Protein AF-V4BY53-F1 (afdb_monomer_lite)

Sequence (397 aa):
MAGVSKRLWLSVVILCVLQNQHQVRGSCPDQDKSLKRWSSDASWPDGKKPGLNDEVNIDSAILLDESPPELHHITIQPNGRLVWSQEGDFNLTLKHILVFGSMEIGSEDCTFKRKTHILLRGMRGQYSISIGEHLFGEKFIGIAPGGTLEIHGEKKLSWTKLTKTVPKLIPSNGLVFNHQDSSSAKMNSRKAGIVVYAFDHINARVMSSRFYDIGSIPRLSRTDSSDLTRFINDVPHDEIIALALNQNVEHPAVDLKPVFRALRGLGFNLEYEITHGHSNDAVVFIAQKGHPHNTKQALSPYVKTDFQHATATLTVGNHRYSIESFIDNANSDNSRVDFRVTSVAASHPILNLLDDVSTWNPGKKLKAQMYWLLLKPSKFIIFEKTSLLVILNIRKR

pLDDT: mean 80.42, std 20.98, range [22.86, 98.69]

Organism: Lottia gigantea (NCBI:txid225164)

Foldseek 3Di:
DDDDDDDDDDDDDPDDDPDDPPPPLDDKPLPPPQADELPFLVLDPVSGHDAAQAEAEFQAHYEDPAAHHAYAEYEDAQHGEYEYDLPAAYEYHYKEYEFNHEYYQIAPSGARAHHYYYHHDDDAPPDWDDDVPRTPGTRYHHYDVNGYYYHGHPDADPDFDFPDDFDDDDVVLWWQDKPCVDPQQVVCQLAWFKKKFKADLPRRDTPDIDTQRQADDLVSQAVSLVVLLVVLVPRDAQIKMKMWTAAFNADPNHDNVSVVVSVVLQQDDDPPPCRGRPHQKTKIWMGRHPDNVQIWIWIFDDDPDQKGKTKTWGDGDQKIWIKIWIAGPVDSSPTDIMITITGPVSVATDTHTDDDPVVPDFPDFDWDQDWDFDDDPPDTDIDRDDRDRPGHGDDDD

InterPro domains:
  IPR019316 G8 domain [PF10162] (43-163)
  IPR019316 G8 domain [PS51484] (42-164)
  IPR019316 G8 domain [SM01225] (42-164)
  IPR039477 ILEI/PANDER domain [PF15711] (193-290)
  IPR052252 Cell surface hyaluronidase CEMIP/CEMIP2 [PTHR15535] (11-365)

Radius of gyration: 32.39 Å; chains: 1; bounding box: 75×73×116 Å

Secondary structure (DSSP, 8-state):
-----------S------------PPPPGGG-TTPEETT-GGGSTTSS---TT-EEEE-SEEEE-S-----SEEEE-TT-EEEE-TTS---EEESEEEESSEEEE--SSS-B-S---EEE---TTS--EEETTEEEESS-EEE-TT-EEEE-B--------BSSPPPPP-GGGTEEEEGGGSSHHHHSTT--EEEEEEE-TTT--EEEEEEE-TTT-HHHHHHHHHHHHHHHHHSPTT-EEEEEEES----TT---HHHHHHHHTTT---SS-TTS--TT-EEEEEEETT-GGGEEEEEE---SSSEEEEEEEEEETTEEEEEEEEEESS-GGG-EEEEEEEETTTTS----BSS--TTPPTTPBP-----EEEEETTEEEEE---------B----

Structure (mmCIF, N/CA/C/O backbone):
data_AF-V4BY53-F1
#
_entry.id   AF-V4BY53-F1
#
loop_
_atom_site.group_PDB
_atom_site.id
_atom_site.type_symbol
_atom_site.label_atom_id
_atom_site.label_alt_id
_atom_site.label_comp_id
_atom_site.label_asym_id
_atom_site.label_entity_id
_atom_site.label_seq_id
_atom_site.pdbx_PDB_ins_code
_atom_site.Cartn_x
_atom_site.Cartn_y
_atom_site.Cartn_z
_atom_site.occupancy
_atom_site.B_iso_or_equiv
_atom_site.auth_seq_id
_atom_site.auth_comp_id
_atom_site.auth_asym_id
_atom_site.auth_atom_id
_atom_site.pdbx_PDB_model_num
ATOM 1 N N . MET A 1 1 ? 12.882 -46.054 82.397 1.00 34.34 1 MET A N 1
ATOM 2 C CA . MET A 1 1 ? 11.445 -46.382 82.223 1.00 34.34 1 MET A CA 1
ATOM 3 C C . MET A 1 1 ? 10.628 -45.105 82.417 1.00 34.34 1 MET A C 1
ATOM 5 O O . MET A 1 1 ? 11.134 -44.219 83.084 1.00 34.34 1 MET A O 1
ATOM 9 N N . ALA A 1 2 ? 9.450 -45.028 81.781 1.00 33.75 2 ALA A N 1
ATOM 10 C CA . ALA A 1 2 ? 8.352 -44.036 81.850 1.00 33.75 2 ALA A CA 1
ATOM 11 C C . ALA A 1 2 ? 8.403 -42.838 82.840 1.00 33.75 2 ALA A C 1
ATOM 13 O O . ALA A 1 2 ? 8.758 -43.014 84.000 1.00 33.75 2 ALA A O 1
ATOM 14 N N . GLY A 1 3 ? 7.877 -41.659 82.437 1.00 30.84 3 GLY A N 1
ATOM 15 C CA . GLY A 1 3 ? 7.631 -40.572 83.413 1.00 30.84 3 GLY A CA 1
ATOM 16 C C . GLY A 1 3 ? 7.162 -39.164 82.975 1.00 30.84 3 GLY A C 1
ATOM 17 O O . GLY A 1 3 ? 7.649 -38.205 83.547 1.00 30.84 3 GLY A O 1
ATOM 18 N N . VAL A 1 4 ? 6.230 -39.023 82.019 1.00 37.88 4 VAL A N 1
ATOM 19 C CA . VAL A 1 4 ? 5.167 -37.968 81.941 1.00 37.88 4 VAL A CA 1
ATOM 20 C C . VAL A 1 4 ? 5.466 -36.488 82.311 1.00 37.88 4 VAL A C 1
ATOM 22 O O . VAL A 1 4 ? 5.615 -36.160 83.485 1.00 37.88 4 VAL A O 1
ATOM 25 N N . SER A 1 5 ? 5.283 -35.568 81.337 1.00 36.47 5 SER A N 1
ATOM 26 C CA . SER A 1 5 ? 4.622 -34.222 81.418 1.00 36.47 5 SER A CA 1
ATOM 27 C C . SER A 1 5 ? 5.070 -33.307 80.257 1.00 36.47 5 SER A C 1
ATOM 29 O O . SER A 1 5 ? 6.192 -33.461 79.797 1.00 36.47 5 SER A O 1
ATOM 31 N N . LYS A 1 6 ? 4.337 -32.294 79.751 1.00 38.28 6 LYS A N 1
ATOM 32 C CA . LYS A 1 6 ? 2.891 -31.930 79.676 1.00 38.28 6 LYS A CA 1
ATOM 33 C C . LYS A 1 6 ? 2.750 -30.833 78.574 1.00 38.28 6 LYS A C 1
ATOM 35 O O . LYS A 1 6 ? 3.774 -30.282 78.185 1.00 38.28 6 LYS A O 1
ATOM 40 N N . ARG A 1 7 ? 1.514 -30.443 78.183 1.00 39.16 7 ARG A N 1
ATOM 41 C CA . ARG A 1 7 ? 1.096 -29.480 77.101 1.00 39.16 7 ARG A CA 1
ATOM 42 C C . ARG A 1 7 ? 0.844 -30.205 75.761 1.00 39.16 7 ARG A C 1
ATOM 44 O O . ARG A 1 7 ? 1.798 -30.566 75.095 1.00 39.16 7 ARG A O 1
ATOM 51 N N . LEU A 1 8 ? -0.370 -30.636 75.391 1.00 37.06 8 LEU A N 1
ATOM 52 C CA . LEU A 1 8 ? -1.716 -30.018 75.389 1.00 37.06 8 LEU A CA 1
ATOM 53 C C . LEU A 1 8 ? -1.883 -28.931 74.300 1.00 37.06 8 LEU A C 1
ATOM 55 O O . LEU A 1 8 ? -1.073 -28.012 74.255 1.00 37.06 8 LEU A O 1
ATOM 59 N N . TRP A 1 9 ? -2.994 -29.028 73.547 1.00 36.72 9 TRP A N 1
ATOM 60 C CA . TRP A 1 9 ? -3.503 -28.173 72.445 1.00 36.72 9 TRP A CA 1
ATOM 61 C C . TRP A 1 9 ? -2.984 -28.427 71.014 1.00 36.72 9 TRP A C 1
ATOM 63 O O . TRP A 1 9 ? -1.826 -28.159 70.729 1.00 36.72 9 TRP A O 1
ATOM 73 N N . LEU A 1 10 ? -3.920 -28.857 70.140 1.00 32.84 10 LEU A N 1
ATOM 74 C CA . LEU A 1 10 ? -4.114 -28.582 68.689 1.00 32.84 10 LEU A CA 1
ATOM 75 C C . LEU A 1 10 ? -4.649 -29.823 67.940 1.00 32.84 10 LEU A C 1
ATOM 77 O O . LEU A 1 10 ? -3.912 -30.522 67.250 1.00 32.84 10 LEU A O 1
ATOM 81 N N . SER A 1 11 ? -5.948 -30.125 68.084 1.00 42.25 11 SER A N 1
ATOM 82 C CA . SER A 1 11 ? -6.620 -31.212 67.335 1.00 42.25 11 SER A CA 1
ATOM 83 C C . SER A 1 11 ? -8.133 -30.993 67.148 1.00 42.25 11 SER A C 1
ATOM 85 O O . SER A 1 11 ? -8.920 -31.920 67.308 1.00 42.25 11 SER A O 1
ATOM 87 N N . VAL A 1 12 ? -8.558 -29.769 66.817 1.00 44.16 12 VAL A N 1
ATOM 88 C CA . VAL A 1 12 ? -9.905 -29.468 66.285 1.00 44.16 12 VAL A CA 1
ATOM 89 C C . VAL A 1 12 ? -9.753 -28.365 65.228 1.00 44.16 12 VAL A C 1
ATOM 91 O O . VAL A 1 12 ? -8.875 -27.519 65.367 1.00 44.16 12 VAL A O 1
ATOM 94 N N . VAL A 1 13 ? -10.616 -28.364 64.204 1.00 42.12 13 VAL A N 1
ATOM 95 C CA . VAL A 1 13 ? -10.648 -27.414 63.066 1.00 42.12 13 VAL A CA 1
ATOM 96 C C . VAL A 1 13 ? -9.553 -27.623 62.000 1.00 42.12 13 VAL A C 1
ATOM 98 O O . VAL A 1 13 ? -8.775 -26.731 61.683 1.00 42.12 13 VAL A O 1
ATOM 101 N N . ILE A 1 14 ? -9.577 -28.794 61.351 1.00 42.91 14 ILE A N 1
ATOM 102 C CA . ILE A 1 14 ? -9.288 -28.900 59.906 1.00 42.91 14 ILE A CA 1
ATOM 103 C C . ILE A 1 14 ? -10.490 -29.593 59.249 1.00 42.91 14 ILE A C 1
ATOM 105 O O . ILE A 1 14 ? -10.448 -30.756 58.858 1.00 42.91 14 ILE A O 1
ATOM 109 N N . LEU A 1 15 ? -11.606 -28.867 59.194 1.00 41.41 15 LEU A N 1
ATOM 110 C CA . LEU A 1 15 ? -12.778 -29.190 58.384 1.00 41.41 15 LEU A CA 1
ATOM 111 C C . LEU A 1 15 ? -13.280 -27.873 57.774 1.00 41.41 15 LEU A C 1
ATOM 113 O O . LEU A 1 15 ? -13.215 -26.843 58.440 1.00 41.41 15 LEU A O 1
ATOM 117 N N . CYS A 1 16 ? -13.771 -27.918 56.532 1.00 45.53 16 CYS A N 1
ATOM 118 C CA . CYS A 1 16 ? -14.194 -26.760 55.728 1.00 45.53 16 CYS A CA 1
ATOM 119 C C . CYS A 1 16 ? -13.096 -25.725 55.394 1.00 45.53 16 CYS A C 1
ATOM 121 O O . CYS A 1 16 ? -13.064 -24.665 56.000 1.00 45.53 16 CYS A O 1
ATOM 123 N N . VAL A 1 17 ? -12.307 -25.975 54.335 1.00 45.06 17 VAL A N 1
ATOM 124 C CA . VAL A 1 17 ? -12.434 -25.232 53.053 1.00 45.06 17 VAL A CA 1
ATOM 125 C C . VAL A 1 17 ? -12.021 -26.156 51.890 1.00 45.06 17 VAL A C 1
ATOM 127 O O . VAL A 1 17 ? -10.901 -26.109 51.395 1.00 45.06 17 VAL A O 1
ATOM 130 N N . LEU A 1 18 ? -12.950 -26.991 51.421 1.00 41.00 18 LEU A N 1
ATOM 131 C CA . LEU A 1 18 ? -12.943 -27.483 50.036 1.00 41.00 18 LEU A CA 1
ATOM 132 C C . LEU A 1 18 ? -14.169 -26.893 49.340 1.00 41.00 18 LEU A C 1
ATOM 134 O O . LEU A 1 18 ? -15.124 -27.587 49.001 1.00 41.00 18 LEU A O 1
ATOM 138 N N . GLN A 1 19 ? -14.170 -25.566 49.201 1.00 39.03 19 GLN A N 1
ATOM 139 C CA . GLN A 1 19 ? -15.133 -24.900 48.338 1.00 39.03 19 GLN A CA 1
ATOM 140 C C . GLN A 1 19 ? -14.712 -25.120 46.889 1.00 39.03 19 GLN A C 1
ATOM 142 O O . GLN A 1 19 ? -13.655 -24.663 46.458 1.00 39.03 19 GLN A O 1
ATOM 147 N N . ASN A 1 20 ? -15.567 -25.845 46.172 1.00 37.75 20 ASN A N 1
ATOM 148 C CA . ASN A 1 20 ? -15.573 -26.023 44.728 1.00 37.75 20 ASN A CA 1
ATOM 149 C C . ASN A 1 20 ? -15.040 -24.799 43.964 1.00 37.75 20 ASN A C 1
ATOM 151 O O . ASN A 1 20 ? -15.793 -23.864 43.691 1.00 37.75 20 ASN A O 1
ATOM 155 N N . GLN A 1 21 ? -13.795 -24.866 43.486 1.00 39.66 21 GLN A N 1
ATOM 156 C CA . GLN A 1 21 ? -13.409 -24.110 42.297 1.00 39.66 21 GLN A CA 1
ATOM 157 C C . GLN A 1 21 ? -14.000 -24.805 41.068 1.00 39.66 21 GLN A C 1
ATOM 159 O O . GLN A 1 21 ? -13.306 -25.449 40.283 1.00 39.66 21 GLN A O 1
ATOM 164 N N . HIS A 1 22 ? -15.316 -24.664 40.900 1.00 35.94 22 HIS A N 1
ATOM 165 C CA . HIS A 1 22 ? -15.900 -24.768 39.573 1.00 35.94 22 HIS A CA 1
ATOM 166 C C . HIS A 1 22 ? -15.304 -23.630 38.744 1.00 35.94 22 HIS A C 1
ATOM 168 O O . HIS A 1 22 ? -15.703 -22.476 38.895 1.00 35.94 22 HIS A O 1
ATOM 174 N N . GLN A 1 23 ? -14.350 -23.957 37.870 1.00 38.59 23 GLN A N 1
ATOM 175 C CA . GLN A 1 23 ? -13.990 -23.079 36.765 1.00 38.59 23 GLN A CA 1
ATOM 176 C C . GLN A 1 23 ? -15.233 -22.895 35.893 1.00 38.59 23 GLN A C 1
ATOM 178 O O . GLN A 1 23 ? -15.534 -23.713 35.021 1.00 38.59 23 GLN A O 1
ATOM 183 N N . VAL A 1 24 ? -15.965 -21.810 36.136 1.00 43.97 24 VAL A N 1
ATOM 184 C CA . VAL A 1 24 ? -16.882 -21.264 35.144 1.00 43.97 24 VAL A CA 1
ATOM 185 C C . VAL A 1 24 ? -15.996 -20.813 33.990 1.00 43.97 24 VAL A C 1
ATOM 187 O O . VAL A 1 24 ? -15.336 -19.783 34.087 1.00 43.97 24 VAL A O 1
ATOM 190 N N . ARG A 1 25 ? -15.944 -21.606 32.912 1.00 43.91 25 ARG A N 1
ATOM 191 C CA . ARG A 1 25 ? -15.463 -21.104 31.618 1.00 43.91 25 ARG A CA 1
ATOM 192 C C . ARG A 1 25 ? -16.286 -19.860 31.316 1.00 43.91 25 ARG A C 1
ATOM 194 O O . ARG A 1 25 ? -17.513 -19.980 31.266 1.00 43.91 25 ARG A O 1
ATOM 201 N N . GLY A 1 26 ? -15.640 -18.704 31.178 1.00 57.00 26 GLY A N 1
ATOM 202 C CA . GLY A 1 26 ? -16.346 -17.443 30.989 1.00 57.00 26 GLY A CA 1
ATOM 203 C C . GLY A 1 26 ? -17.294 -17.548 29.798 1.00 57.00 26 GLY A C 1
ATOM 204 O O . GLY A 1 26 ? -16.863 -17.848 28.684 1.00 57.00 26 GLY A O 1
ATOM 205 N N . SER A 1 27 ? -18.592 -17.338 30.027 1.00 80.75 27 SER A N 1
ATOM 206 C CA . SER A 1 27 ? -19.536 -17.138 28.928 1.00 80.75 27 SER A CA 1
ATOM 207 C C . SER A 1 27 ? -19.090 -15.923 28.120 1.00 80.75 27 SER A C 1
ATOM 209 O O . SER A 1 27 ? -18.616 -14.944 28.699 1.00 80.75 27 SER A O 1
ATOM 211 N N . CYS A 1 28 ? -19.242 -15.973 26.796 1.00 92.00 28 CYS A N 1
ATOM 212 C CA . CYS A 1 28 ? -18.894 -14.838 25.946 1.00 92.00 28 CYS A CA 1
ATOM 213 C C . CYS A 1 28 ? -19.653 -13.580 26.409 1.00 92.00 28 CYS A C 1
ATOM 215 O O . CYS A 1 28 ? -20.822 -13.706 26.788 1.00 92.00 28 CYS A O 1
ATOM 217 N N . PRO A 1 29 ? -19.034 -12.385 26.400 1.00 95.25 29 PRO A N 1
ATOM 218 C CA . PRO A 1 29 ? -19.664 -11.188 26.956 1.00 95.25 29 PRO A CA 1
ATOM 219 C C . PRO A 1 29 ? -20.981 -10.843 26.247 1.00 95.25 29 PRO A C 1
ATOM 221 O O . PRO A 1 29 ? -21.918 -10.390 26.893 1.00 95.25 29 PRO A O 1
ATOM 224 N N . ASP A 1 30 ? -21.102 -11.149 24.951 1.00 95.69 30 ASP A N 1
ATOM 225 C CA . ASP A 1 30 ? -22.312 -10.952 24.144 1.00 95.69 30 ASP A CA 1
ATOM 226 C C . ASP A 1 30 ? -23.455 -11.941 24.446 1.00 95.69 30 ASP A C 1
ATOM 228 O O . ASP A 1 30 ? -24.569 -11.767 23.958 1.00 95.69 30 ASP A O 1
ATOM 232 N N . GLN A 1 31 ? -23.204 -12.966 25.267 1.00 95.12 31 GLN A N 1
ATOM 233 C CA . GLN A 1 31 ? -24.199 -13.954 25.709 1.00 95.12 31 GLN A CA 1
ATOM 234 C C . GLN A 1 31 ? -24.813 -13.624 27.081 1.00 95.12 31 GLN A C 1
ATOM 236 O O . GLN A 1 31 ? -25.631 -14.394 27.596 1.00 95.12 31 GLN A O 1
ATOM 241 N N . ASP A 1 32 ? -24.434 -12.495 27.684 1.00 94.25 32 ASP A N 1
ATOM 242 C CA . ASP A 1 32 ? -25.023 -11.996 28.923 1.00 94.25 32 ASP A CA 1
ATOM 243 C C . ASP A 1 32 ? -26.507 -11.644 28.712 1.00 94.25 32 ASP A C 1
ATOM 245 O O . ASP A 1 32 ? -26.869 -10.730 27.973 1.00 94.25 32 ASP A O 1
ATOM 249 N N . LYS A 1 33 ? -27.390 -12.380 29.397 1.00 93.31 33 LYS A N 1
ATOM 250 C CA . LYS A 1 33 ? -28.852 -12.239 29.283 1.00 93.31 33 LYS A CA 1
ATOM 251 C C . LYS A 1 33 ? -29.395 -10.909 29.815 1.00 93.31 33 LYS A C 1
ATOM 253 O O . LYS A 1 33 ? -30.576 -10.639 29.618 1.00 93.31 33 LYS A O 1
ATOM 258 N N . SER A 1 34 ? -28.583 -10.116 30.518 1.00 94.31 34 SER A N 1
ATOM 259 C CA . SER A 1 34 ? -28.961 -8.772 30.969 1.00 94.31 34 SER A CA 1
ATOM 260 C C . SER A 1 34 ? -28.834 -7.706 29.875 1.00 94.31 34 SER A C 1
ATOM 262 O O . SER A 1 34 ? -29.375 -6.610 30.032 1.00 94.31 34 SER A O 1
ATOM 264 N N . LEU A 1 35 ? -28.157 -8.019 28.763 1.00 97.31 35 LEU A N 1
ATOM 265 C CA . LEU A 1 35 ? -27.965 -7.092 27.656 1.00 97.31 35 LEU A CA 1
ATOM 266 C C . LEU A 1 35 ? -29.271 -6.815 26.905 1.00 97.31 35 LEU A C 1
ATOM 268 O O . LEU A 1 35 ? -29.956 -7.728 26.437 1.00 97.31 35 LEU A O 1
ATOM 272 N N . LYS A 1 36 ? -29.570 -5.531 26.707 1.00 98.06 36 LYS A N 1
ATOM 273 C CA . LYS A 1 36 ? -30.639 -5.076 25.813 1.00 98.06 36 LYS A CA 1
ATOM 274 C C . LYS A 1 36 ? -30.068 -4.857 24.408 1.00 98.06 36 LYS A C 1
ATOM 276 O O . LYS A 1 36 ? -28.987 -4.294 24.261 1.00 98.06 36 LYS A O 1
ATOM 281 N N . ARG A 1 37 ? -30.781 -5.275 23.361 1.00 98.19 37 ARG A N 1
ATOM 282 C CA . ARG A 1 37 ? -30.351 -5.097 21.958 1.00 98.19 37 ARG A CA 1
ATOM 283 C C . ARG A 1 37 ? -30.396 -3.630 21.536 1.00 98.19 37 ARG A C 1
ATOM 285 O O . ARG A 1 37 ? -31.425 -2.987 21.736 1.00 98.19 37 ARG A O 1
ATOM 292 N N . TRP A 1 38 ? -29.339 -3.118 20.908 1.00 98.31 38 TRP A N 1
ATOM 293 C CA . TRP A 1 38 ? -29.307 -1.769 20.328 1.00 98.31 38 TRP A CA 1
ATOM 294 C C . TRP A 1 38 ? -30.463 -1.572 19.342 1.00 98.31 38 TRP A C 1
ATOM 296 O O . TRP A 1 38 ? -31.136 -0.540 19.369 1.00 98.31 38 TRP A O 1
ATOM 306 N N . SER A 1 39 ? -30.724 -2.597 18.523 1.00 97.69 39 SER A N 1
ATOM 307 C CA . SER A 1 39 ? -31.765 -2.625 17.491 1.00 97.69 39 SER A CA 1
ATOM 308 C C . SER A 1 39 ? -33.200 -2.452 18.009 1.00 97.69 39 SER A C 1
ATOM 310 O O . SER A 1 39 ? -34.085 -2.109 17.219 1.00 97.69 39 SER A O 1
ATOM 312 N N . SER A 1 40 ? -33.427 -2.662 19.312 1.00 97.62 40 SER A N 1
ATOM 313 C CA . SER A 1 40 ? -34.727 -2.571 19.981 1.00 97.62 40 SER A CA 1
ATOM 314 C C . SER A 1 40 ? -34.981 -1.168 20.530 1.00 97.62 40 SER A C 1
ATOM 316 O O . SER A 1 40 ? -34.273 -0.702 21.421 1.00 97.62 40 SER A O 1
ATOM 318 N N . ASP A 1 41 ? -36.059 -0.530 20.078 1.00 97.00 41 ASP A N 1
ATOM 319 C CA . ASP A 1 41 ? -36.495 0.788 20.556 1.00 97.00 41 ASP A CA 1
ATOM 320 C C . ASP A 1 41 ? -36.744 0.832 22.078 1.00 97.00 41 ASP A C 1
ATOM 322 O O . ASP A 1 41 ? -36.426 1.822 22.734 1.00 97.00 41 ASP A O 1
ATOM 326 N N . ALA A 1 42 ? -37.216 -0.273 22.669 1.00 96.44 42 ALA A N 1
ATOM 327 C CA . ALA A 1 42 ? -37.446 -0.401 24.113 1.00 96.44 42 ALA A CA 1
ATOM 328 C C . ALA A 1 42 ? -36.157 -0.448 24.961 1.00 96.44 42 ALA A C 1
ATOM 330 O O . ALA A 1 42 ? -36.224 -0.470 26.191 1.00 96.44 42 ALA A O 1
ATOM 331 N N . SER A 1 43 ? -34.978 -0.488 24.333 1.00 96.38 43 SER A N 1
ATOM 332 C CA . SER A 1 43 ? -33.696 -0.404 25.038 1.00 96.38 43 SER A CA 1
ATOM 333 C C . SER A 1 43 ? -33.354 1.018 25.489 1.00 96.38 43 SER A C 1
ATOM 335 O O . SER A 1 43 ? -32.486 1.178 26.349 1.00 96.38 43 SER A O 1
ATOM 337 N N . TRP A 1 44 ? -34.038 2.024 24.935 1.00 96.31 44 TRP A N 1
ATOM 338 C CA . TRP A 1 44 ? -33.671 3.436 24.999 1.00 96.31 44 TRP A CA 1
ATOM 339 C C . TRP A 1 44 ? -34.706 4.270 25.776 1.00 96.31 44 TRP A C 1
ATOM 341 O O . TRP A 1 44 ? -35.893 3.944 25.720 1.00 96.31 44 TRP A O 1
ATOM 351 N N . PRO A 1 45 ? -34.300 5.350 26.479 1.00 90.44 45 PRO A N 1
ATOM 352 C CA . PRO A 1 45 ? -35.192 6.105 27.369 1.00 90.44 45 PRO A CA 1
ATOM 353 C C . PRO A 1 45 ? -36.462 6.650 26.701 1.00 90.44 45 PRO A C 1
ATOM 355 O O . PRO A 1 45 ? -37.541 6.560 27.282 1.00 90.44 45 PRO A O 1
ATOM 358 N N . ASP A 1 46 ? -36.348 7.145 25.467 1.00 90.12 46 ASP A N 1
ATOM 359 C CA . ASP A 1 46 ? -37.464 7.735 24.714 1.00 90.12 46 ASP A CA 1
ATOM 360 C C . ASP A 1 46 ? -38.322 6.691 23.970 1.00 90.12 46 ASP A C 1
ATOM 362 O O . ASP A 1 46 ? -39.176 7.048 23.158 1.00 90.12 46 ASP A O 1
ATOM 366 N N . GLY A 1 47 ? -38.082 5.391 24.192 1.00 93.56 47 GLY A N 1
ATOM 367 C CA . GLY A 1 47 ? -38.752 4.314 23.457 1.00 93.56 47 GLY A CA 1
ATOM 368 C C . GLY A 1 47 ? -38.459 4.343 21.954 1.00 93.56 47 GLY A C 1
ATOM 369 O O . GLY A 1 47 ? -39.319 3.982 21.153 1.00 93.56 47 GLY A O 1
ATOM 370 N N . LYS A 1 48 ? -37.271 4.831 21.578 1.00 95.06 48 LYS A N 1
ATOM 371 C CA . LYS A 1 48 ? -36.788 4.980 20.204 1.00 95.06 48 LYS A CA 1
ATOM 372 C C . LYS A 1 48 ? -35.263 4.906 20.191 1.00 95.06 48 LYS A C 1
ATOM 374 O O . LYS A 1 48 ? -34.610 5.586 20.980 1.00 95.06 48 LYS A O 1
ATOM 379 N N . LYS A 1 49 ? -34.688 4.124 19.278 1.00 95.50 49 LYS A N 1
ATOM 380 C CA . LYS A 1 49 ? -33.231 3.990 19.141 1.00 95.50 49 LYS A CA 1
ATOM 381 C C . LYS A 1 49 ? -32.547 5.206 18.486 1.00 95.50 49 LYS A C 1
ATOM 383 O O . LYS A 1 49 ? -33.189 5.900 17.690 1.00 95.50 49 LYS A O 1
ATOM 388 N N . PRO A 1 50 ? -31.248 5.446 18.774 1.00 97.69 50 PRO A N 1
ATOM 389 C CA . PRO A 1 50 ? -30.490 6.570 18.230 1.00 97.69 50 PRO A CA 1
ATOM 390 C C . PRO A 1 50 ? -30.491 6.648 16.700 1.00 97.69 50 PRO A C 1
ATOM 392 O O . PRO A 1 50 ? -30.264 5.660 15.997 1.00 97.69 50 PRO A O 1
ATOM 395 N N . GLY A 1 51 ? -30.722 7.857 16.199 1.00 97.38 51 GLY A N 1
ATOM 396 C CA . GLY A 1 51 ? -30.703 8.243 14.798 1.00 97.38 51 GLY A CA 1
ATOM 397 C C . GLY A 1 51 ? -29.424 8.974 14.373 1.00 97.38 51 GLY A C 1
ATOM 398 O O . GLY A 1 51 ? -28.374 8.910 15.009 1.00 97.38 51 GLY A O 1
ATOM 399 N N . LEU A 1 52 ? -29.514 9.662 13.233 1.00 97.50 52 LEU A N 1
ATOM 400 C CA . LEU A 1 52 ? -28.400 10.394 12.630 1.00 97.50 52 LEU A CA 1
ATOM 401 C C . LEU A 1 52 ? -28.000 11.615 13.476 1.00 97.50 52 LEU A C 1
ATOM 403 O O . LEU A 1 52 ? -28.810 12.506 13.704 1.00 97.50 52 LEU A O 1
ATOM 407 N N . ASN A 1 53 ? -26.716 11.690 13.819 1.00 96.56 53 ASN A N 1
ATOM 408 C CA . ASN A 1 53 ? -26.070 12.730 14.618 1.00 96.56 53 ASN A CA 1
ATOM 409 C C . ASN A 1 53 ? -26.630 12.854 16.054 1.00 96.56 53 ASN A C 1
ATOM 411 O O . ASN A 1 53 ? -26.494 13.904 16.678 1.00 96.56 53 ASN A O 1
ATOM 415 N N . ASP A 1 54 ? -27.197 11.780 16.605 1.00 97.69 54 ASP A N 1
ATOM 416 C CA . ASP A 1 54 ? -27.641 11.761 18.002 1.00 97.69 54 ASP A CA 1
ATOM 417 C C . ASP A 1 54 ? -26.458 11.651 18.984 1.00 97.69 54 ASP A C 1
ATOM 419 O O . ASP A 1 54 ? -25.395 11.097 18.675 1.00 97.69 54 ASP A O 1
ATOM 423 N N . GLU A 1 55 ? -26.655 12.189 20.188 1.00 97.19 55 GLU A N 1
ATOM 424 C CA . GLU A 1 55 ? -25.739 12.079 21.326 1.00 97.19 55 GLU A CA 1
ATOM 425 C C . GLU A 1 55 ? -26.193 10.932 22.229 1.00 97.19 55 GLU A C 1
ATOM 427 O O . GLU A 1 55 ? -27.246 11.006 22.861 1.00 97.19 55 GLU A O 1
ATOM 432 N N . VAL A 1 56 ? -25.422 9.846 22.274 1.00 98.12 56 VAL A N 1
ATOM 433 C CA . VAL A 1 56 ? -25.875 8.597 22.896 1.00 98.12 56 VAL A CA 1
ATOM 434 C C . VAL A 1 56 ? -25.267 8.430 24.282 1.00 98.12 56 VAL A C 1
ATOM 436 O O . VAL A 1 56 ? -24.063 8.223 24.423 1.00 98.12 56 VAL A O 1
ATOM 439 N N . ASN A 1 57 ? -26.116 8.455 25.307 1.00 97.75 57 ASN A N 1
ATOM 440 C CA . ASN A 1 57 ? -25.746 8.093 26.672 1.00 97.75 57 ASN A CA 1
ATOM 441 C C . ASN A 1 57 ? -26.144 6.640 26.950 1.00 97.75 57 ASN A C 1
ATOM 443 O O . ASN A 1 57 ? -27.313 6.283 26.830 1.00 97.75 57 ASN A O 1
ATOM 447 N N . ILE A 1 58 ? -25.173 5.808 27.327 1.00 98.19 58 ILE A N 1
ATOM 448 C CA . ILE A 1 58 ? -25.382 4.401 27.685 1.00 98.19 58 ILE A CA 1
ATOM 449 C C . ILE A 1 58 ? -25.260 4.279 29.202 1.00 98.19 58 ILE A C 1
ATOM 451 O O . ILE A 1 58 ? -24.165 4.389 29.749 1.00 98.19 58 ILE A O 1
ATOM 455 N N . ASP A 1 59 ? -26.388 4.072 29.877 1.00 96.50 59 ASP A N 1
ATOM 456 C CA . ASP A 1 59 ? -26.521 3.980 31.341 1.00 96.50 59 ASP A CA 1
ATOM 457 C C . ASP A 1 59 ? -26.776 2.553 31.859 1.00 96.50 59 ASP A C 1
ATOM 459 O O . ASP A 1 59 ? -26.791 2.308 33.065 1.00 96.50 59 ASP A O 1
ATOM 463 N N . SER A 1 60 ? -26.968 1.616 30.933 1.00 96.25 60 SER A N 1
ATOM 464 C CA . SER A 1 60 ? -27.296 0.215 31.168 1.00 96.25 60 SER A CA 1
ATOM 465 C C . SER A 1 60 ? -26.537 -0.687 30.183 1.00 96.25 60 SER A C 1
ATOM 467 O O . SER A 1 60 ? -25.722 -0.213 29.390 1.00 96.25 60 SER A O 1
ATOM 469 N N . ALA A 1 61 ? -26.732 -2.004 30.265 1.00 98.00 61 ALA A N 1
ATOM 470 C CA . ALA A 1 61 ? -26.011 -2.965 29.435 1.00 98.00 61 ALA A CA 1
ATOM 471 C C . ALA A 1 61 ? -26.658 -3.094 28.039 1.00 98.00 61 ALA A C 1
ATOM 473 O O . ALA A 1 61 ? -27.784 -3.583 27.914 1.00 98.00 61 ALA A O 1
ATOM 474 N N . ILE A 1 62 ? -25.942 -2.666 26.995 1.00 98.56 62 ILE A N 1
ATOM 475 C CA . ILE A 1 62 ? -26.382 -2.643 25.594 1.00 98.56 62 ILE A CA 1
ATOM 476 C C . ILE A 1 62 ? -25.522 -3.587 24.741 1.00 98.56 62 ILE A C 1
ATOM 478 O O . ILE A 1 62 ? -24.294 -3.492 24.724 1.00 98.56 62 ILE A O 1
ATOM 482 N N . LEU A 1 63 ? -26.182 -4.462 23.981 1.00 98.62 63 LEU A N 1
ATOM 483 C CA . LEU A 1 63 ? -25.590 -5.289 22.931 1.00 98.62 63 LEU A CA 1
ATOM 484 C C . LEU A 1 63 ? -25.706 -4.569 21.583 1.00 98.62 63 LEU A C 1
ATOM 486 O O . LEU A 1 63 ? -26.813 -4.368 21.088 1.00 98.62 63 LEU A O 1
ATOM 490 N N . LEU A 1 64 ? -24.579 -4.228 20.960 1.00 98.62 64 LEU A N 1
ATOM 491 C CA . LEU A 1 64 ? -24.533 -3.709 19.596 1.00 98.62 64 LEU A CA 1
ATOM 492 C C . LEU A 1 64 ? -24.765 -4.853 18.598 1.00 98.62 64 LEU A C 1
ATOM 494 O O . LEU A 1 64 ? -23.844 -5.609 18.280 1.00 98.62 64 LEU A O 1
ATOM 498 N N . ASP A 1 65 ? -26.006 -4.971 18.131 1.00 98.31 65 ASP A N 1
ATOM 499 C CA . ASP A 1 65 ? -26.499 -6.009 17.219 1.00 98.31 65 ASP A CA 1
ATOM 500 C C . ASP A 1 65 ? -26.976 -5.469 15.854 1.00 98.31 65 ASP A C 1
ATOM 502 O O . ASP A 1 65 ? -27.550 -6.198 15.047 1.00 98.31 65 ASP A O 1
ATOM 506 N N . GLU A 1 66 ? -26.708 -4.194 15.575 1.00 98.25 66 GLU A N 1
ATOM 507 C CA . GLU A 1 66 ? -26.835 -3.572 14.256 1.00 98.25 66 GLU A CA 1
ATOM 508 C C . GLU A 1 66 ? -25.732 -2.518 14.056 1.00 98.25 66 GLU A C 1
ATOM 510 O O . GLU A 1 66 ? -25.036 -2.148 15.001 1.00 98.25 66 GLU A O 1
ATOM 515 N N . SER A 1 67 ? -25.548 -2.026 12.824 1.00 98.56 67 SER A N 1
ATOM 516 C CA . SER A 1 67 ? -24.737 -0.818 12.590 1.00 98.56 67 SER A CA 1
ATOM 517 C C . SER A 1 67 ? -25.655 0.409 12.681 1.00 98.56 67 SER A C 1
ATOM 519 O O . SER A 1 67 ? -26.532 0.534 11.822 1.00 98.56 67 SER A O 1
ATOM 521 N N . PRO A 1 68 ? -25.492 1.306 13.671 1.00 97.81 68 PRO A N 1
ATOM 522 C CA . PRO A 1 68 ? -26.315 2.504 13.795 1.00 97.81 68 PRO A CA 1
ATOM 523 C C . PRO A 1 68 ? -26.029 3.499 12.655 1.00 97.81 68 PRO A C 1
ATOM 525 O O . PRO A 1 68 ? -24.995 3.393 11.981 1.00 97.81 68 PRO A O 1
ATOM 528 N N . PRO A 1 69 ? -26.893 4.511 12.454 1.00 97.81 69 PRO A N 1
ATOM 529 C CA . PRO A 1 69 ? -26.550 5.696 11.670 1.00 97.81 69 PRO A CA 1
ATOM 530 C C . PRO A 1 69 ? -25.274 6.384 12.189 1.00 97.81 69 PRO A C 1
ATOM 532 O O . PRO A 1 69 ? -24.802 6.105 13.288 1.00 97.81 69 PRO A O 1
ATOM 535 N N . GLU A 1 70 ? -24.713 7.317 11.417 1.00 97.81 70 GLU A N 1
ATOM 536 C CA . GLU A 1 70 ? -23.599 8.147 11.896 1.00 97.81 70 GLU A CA 1
ATOM 537 C C . GLU A 1 70 ? -24.042 8.963 13.121 1.00 97.81 70 GLU A C 1
ATOM 539 O O . GLU A 1 70 ? -24.919 9.809 12.997 1.00 97.81 70 GLU A O 1
ATOM 544 N N . LEU A 1 71 ? -23.462 8.701 14.295 1.00 98.12 71 LEU A N 1
ATOM 545 C CA . LEU A 1 71 ? -23.811 9.345 15.568 1.00 98.12 71 LEU A CA 1
ATOM 546 C C . LEU A 1 71 ? -22.948 10.593 15.801 1.00 98.12 71 LEU A C 1
ATOM 548 O O . LEU A 1 71 ? -21.871 10.736 15.218 1.00 98.12 71 LEU A O 1
ATOM 552 N N . HIS A 1 72 ? -23.357 11.479 16.711 1.00 95.88 72 HIS A N 1
ATOM 553 C CA . HIS A 1 72 ? -22.476 12.561 17.151 1.00 95.88 72 HIS A CA 1
ATOM 554 C C . HIS A 1 72 ? -21.361 12.003 18.042 1.00 95.88 72 HIS A C 1
ATOM 556 O O . HIS A 1 72 ? -20.178 12.092 17.697 1.00 95.88 72 HIS A O 1
ATOM 562 N N . HIS A 1 73 ? -21.736 11.380 19.162 1.00 96.50 73 HIS A N 1
ATOM 563 C CA . HIS A 1 73 ? -20.817 10.730 20.094 1.00 96.50 73 HIS A CA 1
ATOM 564 C C . HIS A 1 73 ? -21.524 9.667 20.949 1.00 96.50 73 HIS A C 1
ATOM 566 O O . HIS A 1 73 ? -22.754 9.636 21.006 1.00 96.50 73 HIS A O 1
ATOM 572 N N . ILE A 1 74 ? -20.743 8.807 21.610 1.00 98.44 74 ILE A N 1
ATOM 573 C CA . ILE A 1 74 ? -21.230 7.860 22.626 1.00 98.44 74 ILE A CA 1
ATOM 574 C C . ILE A 1 74 ? -20.525 8.158 23.951 1.00 98.44 74 ILE A C 1
ATOM 576 O O . ILE A 1 74 ? -19.294 8.195 23.990 1.00 98.44 74 ILE A O 1
ATOM 580 N N . THR A 1 75 ? -21.295 8.280 25.030 1.00 97.75 75 THR A N 1
ATOM 581 C CA . THR A 1 75 ? -20.797 8.305 26.410 1.00 97.75 75 THR A CA 1
ATOM 582 C C . THR A 1 75 ? -21.359 7.110 27.179 1.00 97.75 75 THR A C 1
ATOM 584 O O . THR A 1 75 ? -22.564 7.011 27.406 1.00 97.75 75 THR A O 1
ATOM 587 N N . ILE A 1 76 ? -20.484 6.197 27.596 1.00 98.56 76 ILE A N 1
ATOM 588 C CA . ILE A 1 76 ? -20.824 5.051 28.444 1.00 98.56 76 ILE A CA 1
ATOM 589 C C . ILE A 1 76 ? -20.653 5.479 29.899 1.00 98.56 76 ILE A C 1
ATOM 591 O O . ILE A 1 76 ? -19.533 5.710 30.352 1.00 98.56 76 ILE A O 1
ATOM 595 N N . GLN A 1 77 ? -21.763 5.612 30.617 1.00 97.69 77 GLN A N 1
ATOM 596 C CA . GLN A 1 77 ? -21.822 6.029 32.020 1.00 97.69 77 GLN A CA 1
ATOM 597 C C . GLN A 1 77 ? -21.266 4.930 32.951 1.00 97.69 77 GLN A C 1
ATOM 599 O O . GLN A 1 77 ? -21.148 3.790 32.509 1.00 97.69 77 GLN A O 1
ATOM 604 N N . PRO A 1 78 ? -20.963 5.202 34.238 1.00 96.94 78 PRO A N 1
ATOM 605 C CA . PRO A 1 78 ? -20.332 4.223 35.141 1.00 96.94 78 PRO A CA 1
ATOM 606 C C . PRO A 1 78 ? -21.049 2.866 35.283 1.00 96.94 78 PRO A C 1
ATOM 608 O O . PRO A 1 78 ? -20.394 1.851 35.488 1.00 96.94 78 PRO A O 1
ATOM 611 N N . ASN A 1 79 ? -22.381 2.837 35.147 1.00 94.81 79 ASN A N 1
ATOM 612 C CA . ASN A 1 79 ? -23.190 1.606 35.171 1.00 94.81 79 ASN A CA 1
ATOM 613 C C . ASN A 1 79 ? -23.519 1.061 33.764 1.00 94.81 79 ASN A C 1
ATOM 615 O O . ASN A 1 79 ? -24.155 0.015 33.629 1.00 94.81 79 ASN A O 1
ATOM 619 N N . GLY A 1 80 ? -23.119 1.784 32.717 1.00 97.75 80 GLY A N 1
ATOM 620 C CA . GLY A 1 80 ? -23.326 1.416 31.325 1.00 97.75 80 GLY A CA 1
ATOM 621 C C . GLY A 1 80 ? -22.306 0.392 30.841 1.00 97.75 80 GLY A C 1
ATOM 622 O O . GLY A 1 80 ? -21.146 0.393 31.256 1.00 97.75 80 GLY A O 1
ATOM 623 N N . ARG A 1 81 ? -22.735 -0.470 29.920 1.00 98.25 81 ARG A N 1
ATOM 624 C CA . ARG A 1 81 ? -21.861 -1.421 29.221 1.00 98.25 81 ARG A CA 1
ATOM 625 C C . ARG A 1 81 ? -22.222 -1.428 27.743 1.00 98.25 81 ARG A C 1
ATOM 627 O O . ARG A 1 81 ? -23.403 -1.530 27.424 1.00 98.25 81 ARG A O 1
ATOM 634 N N . LEU A 1 82 ? -21.238 -1.348 26.851 1.00 98.69 82 LEU A N 1
ATOM 635 C CA . LEU A 1 82 ? -21.440 -1.529 25.409 1.00 98.69 82 LEU A CA 1
ATOM 636 C C . LEU A 1 82 ? -20.679 -2.765 24.932 1.00 98.69 82 LEU A C 1
ATOM 638 O O . LEU A 1 82 ? -19.448 -2.774 24.929 1.00 98.69 82 LEU A O 1
ATOM 642 N N . VAL A 1 83 ? -21.414 -3.790 24.507 1.00 98.56 83 VAL A N 1
ATOM 643 C CA . VAL A 1 83 ? -20.868 -5.094 24.112 1.00 98.56 83 VAL A CA 1
ATOM 644 C C . VAL A 1 83 ? -21.126 -5.347 22.628 1.00 98.56 83 VAL A C 1
ATOM 646 O O . VAL A 1 83 ? -22.244 -5.163 22.157 1.00 98.56 83 VAL A O 1
ATOM 649 N N . TRP A 1 84 ? -20.121 -5.789 21.871 1.00 98.38 84 TRP A N 1
ATOM 650 C CA . TRP A 1 84 ? -20.292 -6.147 20.455 1.00 98.38 84 TRP A CA 1
ATOM 651 C C . TRP A 1 84 ? -20.860 -7.561 20.274 1.00 98.38 84 TRP A C 1
ATOM 653 O O . TRP A 1 84 ? -20.252 -8.532 20.721 1.00 98.38 84 TRP A O 1
ATOM 663 N N . SER A 1 85 ? -21.967 -7.689 19.535 1.00 97.62 85 SER A N 1
ATOM 664 C CA . SER A 1 85 ? -22.560 -8.987 19.179 1.00 97.62 85 SER A CA 1
ATOM 665 C C . SER A 1 85 ? -21.698 -9.784 18.197 1.00 97.62 85 SER A C 1
ATOM 667 O O . SER A 1 85 ? -21.246 -9.248 17.183 1.00 97.62 85 SER A O 1
ATOM 669 N N . GLN A 1 86 ? -21.528 -11.092 18.431 1.00 95.38 86 GLN A N 1
ATOM 670 C CA . GLN A 1 86 ? -20.905 -11.998 17.453 1.00 95.38 86 GLN A CA 1
ATOM 671 C C . GLN A 1 86 ? -21.866 -12.455 16.333 1.00 95.38 86 GLN A C 1
ATOM 673 O O . GLN A 1 86 ? -21.488 -13.273 15.485 1.00 95.38 86 GLN A O 1
ATOM 678 N N . GLU A 1 87 ? -23.095 -11.934 16.273 1.00 96.19 87 GLU A N 1
ATOM 679 C CA . GLU A 1 87 ? -24.079 -12.282 15.236 1.00 96.19 87 GLU A CA 1
ATOM 680 C C . GLU A 1 87 ? -23.713 -11.723 13.846 1.00 96.19 87 GLU A C 1
ATOM 682 O O . GLU A 1 87 ? -24.043 -12.354 12.840 1.00 96.19 87 GLU A O 1
ATOM 687 N N . GLY A 1 88 ? -22.968 -10.612 13.757 1.00 95.12 88 GLY A N 1
ATOM 688 C CA . GLY A 1 88 ? -22.665 -9.948 12.483 1.00 95.12 88 GLY A CA 1
ATOM 689 C C . GLY A 1 88 ? -21.486 -8.969 12.511 1.00 95.12 88 GLY A C 1
ATOM 690 O O . GLY A 1 88 ? -20.848 -8.752 13.538 1.00 95.12 88 GLY A O 1
ATOM 691 N N . ASP A 1 89 ? -21.180 -8.394 11.345 1.00 97.94 89 ASP A N 1
ATOM 692 C CA . ASP A 1 89 ? -20.119 -7.392 11.171 1.00 97.94 89 ASP A CA 1
ATOM 693 C C . ASP A 1 89 ? -20.686 -5.978 11.440 1.00 97.94 89 ASP A C 1
ATOM 695 O O . ASP A 1 89 ? -21.103 -5.274 10.515 1.00 97.94 89 ASP A O 1
ATOM 699 N N . PHE A 1 90 ? -20.745 -5.570 12.714 1.00 98.19 90 PHE A N 1
ATOM 700 C CA . PHE A 1 90 ? -21.348 -4.300 13.150 1.00 98.19 90 PHE A CA 1
ATOM 701 C C . PHE A 1 90 ? -20.319 -3.176 13.319 1.00 98.19 90 PHE A C 1
ATOM 703 O O . PHE A 1 90 ? -19.274 -3.359 13.946 1.00 98.19 90 PHE A O 1
ATOM 710 N N . ASN A 1 91 ? -20.616 -2.001 12.759 1.00 98.25 91 ASN A N 1
ATOM 711 C CA . ASN A 1 91 ? -19.693 -0.869 12.652 1.00 98.25 91 ASN A CA 1
ATOM 712 C C . ASN A 1 91 ? -20.284 0.385 13.311 1.00 98.25 91 ASN A C 1
ATOM 714 O O . ASN A 1 91 ? -21.498 0.573 13.319 1.00 98.25 91 ASN A O 1
ATOM 718 N N . LEU A 1 92 ? -19.414 1.274 13.791 1.00 98.44 92 LEU A N 1
ATOM 719 C CA . LEU A 1 92 ? -19.777 2.585 14.329 1.00 98.44 92 LEU A CA 1
ATOM 720 C C . LEU A 1 92 ? -19.115 3.699 13.509 1.00 98.44 92 LEU A C 1
ATOM 722 O O . LEU A 1 92 ? -17.944 3.603 13.146 1.00 98.44 92 LEU A O 1
ATOM 726 N N . THR A 1 93 ? -19.843 4.786 13.258 1.00 98.31 93 THR A N 1
ATOM 727 C CA . THR A 1 93 ? -19.295 6.032 12.696 1.00 98.31 93 THR A CA 1
ATOM 728 C C . THR A 1 93 ? -19.751 7.192 13.567 1.00 98.31 93 THR A C 1
ATOM 730 O O . THR A 1 93 ? -20.951 7.369 13.744 1.00 98.31 93 THR A O 1
ATOM 733 N N . LEU A 1 94 ? -18.809 7.939 14.146 1.00 98.00 94 LEU A N 1
ATOM 734 C CA . LEU A 1 94 ? -19.087 9.016 15.103 1.00 98.00 94 LEU A CA 1
ATOM 735 C C . LEU A 1 94 ? -17.859 9.904 15.335 1.00 98.00 94 LEU A C 1
ATOM 737 O O . LEU A 1 94 ? -16.795 9.636 14.783 1.00 98.00 94 LEU A O 1
ATOM 741 N N . LYS A 1 95 ? -17.960 10.959 16.153 1.00 94.88 95 LYS A N 1
ATOM 742 C CA . LYS A 1 95 ? -16.803 11.820 16.462 1.00 94.88 95 LYS A CA 1
ATOM 743 C C . LYS A 1 95 ? -15.856 11.198 17.491 1.00 94.88 95 LYS A C 1
ATOM 745 O O . LYS A 1 95 ? -14.651 11.167 17.253 1.00 94.88 95 LYS A O 1
ATOM 750 N N . HIS A 1 96 ? -16.385 10.705 18.610 1.00 95.00 96 HIS A N 1
ATOM 751 C CA . HIS A 1 96 ? -15.610 10.118 19.709 1.00 95.00 96 HIS A CA 1
ATOM 752 C C . HIS A 1 96 ? -16.459 9.150 20.555 1.00 95.00 96 HIS A C 1
ATOM 754 O O . HIS A 1 96 ? -17.690 9.220 20.532 1.00 95.00 96 HIS A O 1
ATOM 760 N N . ILE A 1 97 ? -15.790 8.270 21.307 1.00 97.69 97 ILE A N 1
ATOM 761 C CA . ILE A 1 97 ? -16.388 7.450 22.375 1.00 97.69 97 ILE A CA 1
ATOM 762 C C . ILE A 1 97 ? -15.736 7.845 23.701 1.00 97.69 97 ILE A C 1
ATOM 764 O O . ILE A 1 97 ? -14.513 7.977 23.776 1.00 97.69 97 ILE A O 1
ATOM 768 N N . LEU A 1 98 ? -16.539 7.986 24.749 1.00 96.25 98 LEU A N 1
ATOM 769 C CA . LEU A 1 98 ? -16.103 8.227 26.118 1.00 96.25 98 LEU A CA 1
ATOM 770 C C . LEU A 1 98 ? -16.623 7.111 27.033 1.00 96.25 98 LEU A C 1
ATOM 772 O O . LEU A 1 98 ? -17.798 6.758 26.963 1.00 96.25 98 LEU A O 1
ATOM 776 N N . VAL A 1 99 ? -15.758 6.544 27.875 1.00 97.50 99 VAL A N 1
ATOM 777 C CA . VAL A 1 99 ? -16.050 5.332 28.651 1.00 97.50 99 VAL A CA 1
ATOM 778 C C . VAL A 1 99 ? -15.747 5.546 30.134 1.00 97.50 99 VAL A C 1
ATOM 780 O O . VAL A 1 99 ? -14.587 5.553 30.538 1.00 97.50 99 VAL A O 1
ATOM 783 N N . PHE A 1 100 ? -16.799 5.702 30.939 1.00 96.38 100 PHE A N 1
ATOM 784 C CA . PHE A 1 100 ? -16.768 5.614 32.406 1.00 96.38 100 PHE A CA 1
ATOM 785 C C . PHE A 1 100 ? -17.211 4.231 32.917 1.00 96.38 100 PHE A C 1
ATOM 787 O O . PHE A 1 100 ? -16.824 3.849 34.015 1.00 96.38 100 PHE A O 1
ATOM 794 N N . GLY A 1 101 ? -18.038 3.513 32.146 1.00 97.81 101 GLY A N 1
ATOM 795 C CA . GLY A 1 101 ? -18.432 2.116 32.380 1.00 97.81 101 GLY A CA 1
ATOM 796 C C . GLY A 1 101 ? -17.529 1.129 31.632 1.00 97.81 101 GLY A C 1
ATOM 797 O O . GLY A 1 101 ? -16.314 1.314 31.616 1.00 97.81 101 GLY A O 1
ATOM 798 N N . SER A 1 102 ? -18.093 0.110 30.970 1.00 98.19 102 SER A N 1
ATOM 799 C CA . SER A 1 102 ? -17.308 -0.833 30.145 1.00 98.19 102 SER A CA 1
ATOM 800 C C . SER A 1 102 ? -17.616 -0.771 28.646 1.00 98.19 102 SER A C 1
ATOM 802 O O . SER A 1 102 ? -18.749 -0.540 28.212 1.00 98.19 102 SER A O 1
ATOM 804 N N . MET A 1 103 ? -16.591 -1.033 27.836 1.00 98.50 103 MET A N 1
ATOM 805 C CA . MET A 1 103 ? -16.704 -1.287 26.402 1.00 98.50 103 MET A CA 1
ATOM 806 C C . MET A 1 103 ? -16.007 -2.609 26.062 1.00 98.50 103 MET A C 1
ATOM 808 O O . MET A 1 103 ? -14.817 -2.766 26.325 1.00 98.50 103 MET A O 1
ATOM 812 N N . GLU A 1 104 ? -16.741 -3.562 25.486 1.00 98.31 104 GLU A N 1
ATOM 813 C CA . GLU A 1 104 ? -16.320 -4.966 25.370 1.00 98.31 104 GLU A CA 1
ATOM 814 C C . GLU A 1 104 ? -16.477 -5.484 23.925 1.00 98.31 104 GLU A C 1
ATOM 816 O O . GLU A 1 104 ? -17.583 -5.599 23.390 1.00 98.31 104 GLU A O 1
ATOM 821 N N . ILE A 1 105 ? -15.358 -5.833 23.282 1.00 97.81 105 ILE A N 1
ATOM 822 C CA . ILE A 1 105 ? -15.294 -6.443 21.944 1.00 97.81 105 ILE A CA 1
ATOM 823 C C . ILE A 1 105 ? -14.641 -7.824 22.071 1.00 97.81 105 ILE A C 1
ATOM 825 O O . ILE A 1 105 ? -13.451 -8.008 21.799 1.00 97.81 105 ILE A O 1
ATOM 829 N N . GLY A 1 106 ? -15.440 -8.799 22.512 1.00 96.00 106 GLY A N 1
ATOM 830 C CA . GLY A 1 106 ? -14.962 -10.122 22.921 1.00 96.00 106 GLY A CA 1
ATOM 831 C C . GLY A 1 106 ? -14.220 -10.102 24.264 1.00 96.00 106 GLY A C 1
ATOM 832 O O . GLY A 1 106 ? -14.052 -9.058 24.889 1.00 96.00 106 GLY A O 1
ATOM 833 N N . SER A 1 107 ? -13.770 -11.276 24.702 1.00 94.62 107 SER A N 1
ATOM 834 C CA . SER A 1 107 ? -12.968 -11.477 25.917 1.00 94.62 107 SER A CA 1
ATOM 835 C C . SER A 1 107 ? -11.786 -12.417 25.652 1.00 94.62 107 SER A C 1
ATOM 837 O O . SER A 1 107 ? -11.714 -13.037 24.587 1.00 94.62 107 SER A O 1
ATOM 839 N N . GLU A 1 108 ? -10.868 -12.554 26.614 1.00 91.50 108 GLU A N 1
ATOM 840 C CA . GLU A 1 108 ? -9.707 -13.453 26.499 1.00 91.50 108 GLU A CA 1
ATOM 841 C C . GLU A 1 108 ? -10.123 -14.909 26.197 1.00 91.50 108 GLU A C 1
ATOM 843 O O . GLU A 1 108 ? -9.584 -15.534 25.278 1.00 91.50 108 GLU A O 1
ATOM 848 N N . ASP A 1 109 ? -11.141 -15.413 26.907 1.00 90.62 109 ASP A N 1
ATOM 849 C CA . ASP A 1 109 ? -11.721 -16.750 26.708 1.00 90.62 109 ASP A CA 1
ATOM 850 C C . ASP A 1 109 ? -12.637 -16.841 25.471 1.00 90.62 109 ASP A C 1
ATOM 852 O O . ASP A 1 109 ? -12.801 -17.919 24.891 1.00 90.62 109 ASP A O 1
ATOM 856 N N . CYS A 1 110 ? -13.240 -15.726 25.040 1.00 92.62 110 CYS A N 1
ATOM 857 C CA . CYS A 1 110 ? -14.156 -15.684 23.903 1.00 92.62 110 CYS A CA 1
ATOM 858 C C . CYS A 1 110 ? -13.854 -14.518 22.953 1.00 92.62 110 CYS A C 1
ATOM 860 O O . CYS A 1 110 ? -14.530 -13.486 22.932 1.00 92.62 110 CYS A O 1
ATOM 862 N N . THR A 1 111 ? -12.831 -14.723 22.123 1.00 94.25 111 THR A N 1
ATOM 863 C CA . THR A 1 111 ? -12.424 -13.750 21.101 1.00 94.25 111 THR A CA 1
ATOM 864 C C . THR A 1 111 ? -13.541 -13.421 20.102 1.00 94.25 111 THR A C 1
ATOM 866 O O . THR A 1 111 ? -14.339 -14.280 19.711 1.00 94.25 111 THR A O 1
ATOM 869 N N . PHE A 1 112 ? -13.563 -12.165 19.662 1.00 95.75 112 PHE A N 1
ATOM 870 C CA . PHE A 1 112 ? -14.441 -11.622 18.637 1.00 95.75 112 PHE A CA 1
ATOM 871 C C . PHE A 1 112 ? -13.994 -12.078 17.239 1.00 95.75 112 PHE A C 1
ATOM 873 O O . PHE A 1 112 ? -12.888 -11.765 16.787 1.00 95.75 112 PHE A O 1
ATOM 880 N N . LYS A 1 113 ? -14.866 -12.825 16.551 1.00 92.94 113 LYS A N 1
ATOM 881 C CA . LYS A 1 113 ? -14.589 -13.469 15.247 1.00 92.94 113 LYS A CA 1
ATOM 882 C C . LYS A 1 113 ? -15.162 -12.710 14.046 1.00 92.94 113 LYS A C 1
ATOM 884 O O . LYS A 1 113 ? -15.021 -13.144 12.903 1.00 92.94 113 LYS A O 1
ATOM 889 N N . ARG A 1 114 ? -15.845 -11.593 14.297 1.00 94.94 114 ARG A N 1
ATOM 890 C CA . ARG A 1 114 ? -16.450 -10.721 13.281 1.00 94.94 114 ARG A CA 1
ATOM 891 C C . ARG A 1 114 ? -15.535 -9.545 12.953 1.00 94.94 114 ARG A C 1
ATOM 893 O O . ARG A 1 114 ? -14.470 -9.373 13.549 1.00 94.94 114 ARG A O 1
ATOM 900 N N . LYS A 1 115 ? -15.931 -8.730 11.979 1.00 94.31 115 LYS A N 1
ATOM 901 C CA . LYS A 1 115 ? -15.267 -7.460 11.665 1.00 94.31 115 LYS A CA 1
ATOM 902 C C . LYS A 1 115 ? -16.095 -6.304 12.202 1.00 94.31 115 LYS A C 1
ATOM 904 O O . LYS A 1 115 ? -17.291 -6.223 11.963 1.00 94.31 115 LYS A O 1
ATOM 909 N N . THR A 1 116 ? -15.419 -5.379 12.865 1.00 96.62 116 THR A N 1
ATOM 910 C CA . THR A 1 116 ? -15.969 -4.093 13.294 1.00 96.62 116 THR A CA 1
ATOM 911 C C . THR A 1 116 ? -15.019 -2.991 12.848 1.00 96.62 116 THR A C 1
ATOM 913 O O . THR A 1 116 ? -13.796 -3.158 12.894 1.00 96.62 116 THR A O 1
ATOM 916 N N . HIS A 1 117 ? -15.578 -1.873 12.400 1.00 97.31 117 HIS A N 1
ATOM 917 C CA . HIS A 1 117 ? -14.860 -0.625 12.195 1.00 97.31 117 HIS A CA 1
ATOM 918 C C . HIS A 1 117 ? -15.488 0.438 13.089 1.00 97.31 117 HIS A C 1
ATOM 920 O O . HIS A 1 117 ? -16.701 0.642 13.055 1.00 97.31 117 HIS A O 1
ATOM 926 N N . ILE A 1 118 ? -14.651 1.143 13.847 1.00 97.81 118 ILE A N 1
ATOM 927 C CA . ILE A 1 118 ? -15.036 2.348 14.582 1.00 97.81 118 ILE A CA 1
ATOM 928 C C . ILE A 1 118 ? -14.388 3.524 13.852 1.00 97.81 118 ILE A C 1
ATOM 930 O O . ILE A 1 118 ? -13.181 3.747 13.953 1.00 97.81 118 ILE A O 1
ATOM 934 N N . LEU A 1 119 ? -15.177 4.232 13.046 1.00 97.44 119 LEU A N 1
ATOM 935 C CA . LEU A 1 119 ? -14.717 5.358 12.240 1.00 97.44 119 LEU A CA 1
ATOM 936 C C . LEU A 1 119 ? -14.893 6.668 13.016 1.00 97.44 119 LEU A C 1
ATOM 938 O O . LEU A 1 119 ? -16.006 7.180 13.133 1.00 97.44 119 LEU A O 1
ATOM 942 N N . LEU A 1 120 ? -13.778 7.221 13.499 1.00 96.06 120 LEU A N 1
ATOM 943 C CA . LEU A 1 120 ? -13.743 8.482 14.244 1.00 96.06 120 LEU A CA 1
ATOM 944 C C . LEU A 1 120 ? -13.607 9.690 13.301 1.00 96.06 120 LEU A C 1
ATOM 946 O O . LEU A 1 120 ? -12.643 9.809 12.536 1.00 96.06 120 LEU A O 1
ATOM 950 N N . ARG A 1 121 ? -14.586 10.597 13.349 1.00 90.88 121 ARG A N 1
ATOM 951 C CA . ARG A 1 121 ? -14.766 11.728 12.423 1.00 90.88 121 ARG A CA 1
ATOM 952 C C . ARG A 1 121 ? -14.586 13.104 13.074 1.00 90.88 121 ARG A C 1
ATOM 954 O O . ARG A 1 121 ? -14.547 13.272 14.290 1.00 90.88 121 ARG A O 1
ATOM 961 N N . GLY A 1 122 ? -14.429 14.114 12.219 1.00 83.50 122 GLY A N 1
ATOM 962 C CA . GLY A 1 122 ? -14.185 15.512 12.590 1.00 83.50 122 GLY A CA 1
ATOM 963 C C . GLY A 1 122 ? -13.085 16.157 11.747 1.00 83.50 122 GLY A C 1
ATOM 964 O O . GLY A 1 122 ? -12.325 15.463 11.062 1.00 83.50 122 GLY A O 1
ATOM 965 N N . MET A 1 123 ? -12.977 17.479 11.808 1.00 80.94 123 MET A N 1
ATOM 966 C CA . MET A 1 123 ? -11.829 18.227 11.282 1.00 80.94 123 MET A CA 1
ATOM 967 C C . MET A 1 123 ? -10.858 18.541 12.424 1.00 80.94 123 MET A C 1
ATOM 969 O O . MET A 1 123 ? -11.268 18.546 13.576 1.00 80.94 123 MET A O 1
ATOM 973 N N . ARG A 1 124 ? -9.571 18.746 12.118 1.00 78.88 124 ARG A N 1
ATOM 974 C CA . ARG A 1 124 ? -8.558 19.055 13.140 1.00 78.88 124 ARG A CA 1
ATOM 975 C C . ARG A 1 124 ? -8.706 20.504 13.610 1.00 78.88 124 ARG A C 1
ATOM 977 O O . ARG A 1 124 ? -8.742 21.396 12.767 1.00 78.88 124 ARG A O 1
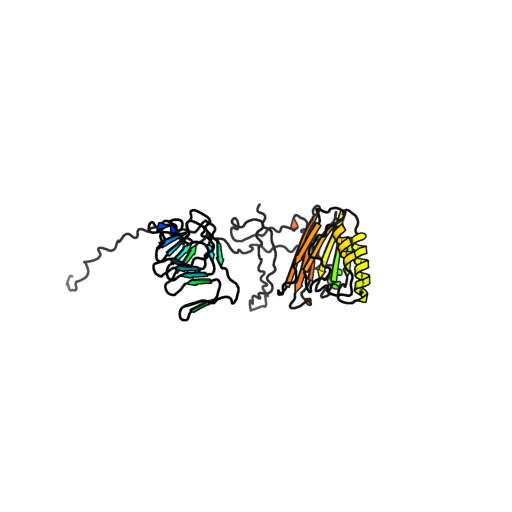ATOM 984 N N . GLY A 1 125 ? -8.713 20.727 14.920 1.00 78.94 125 GLY A N 1
ATOM 985 C CA . GLY A 1 125 ? -8.935 22.036 15.540 1.00 78.94 125 GLY A CA 1
ATOM 986 C C . GLY A 1 125 ? -10.393 22.508 15.498 1.00 78.94 125 GLY A C 1
ATOM 987 O O . GLY A 1 125 ? -10.645 23.699 15.654 1.00 78.94 125 GLY A O 1
ATOM 988 N N . GLN A 1 126 ? -11.344 21.602 15.253 1.00 81.12 126 GLN A N 1
ATOM 989 C CA . GLN A 1 126 ? -12.778 21.901 15.240 1.00 81.12 126 GLN A CA 1
ATOM 990 C C . GLN A 1 126 ? -13.402 21.771 16.634 1.00 81.12 126 GLN A C 1
ATOM 992 O O . GLN A 1 126 ? -14.388 22.443 16.928 1.00 81.12 126 GLN A O 1
ATOM 997 N N . TYR A 1 127 ? -12.857 20.896 17.478 1.00 78.00 127 TYR A N 1
ATOM 998 C CA . TYR A 1 127 ? -13.273 20.731 18.866 1.00 78.00 127 TYR A CA 1
ATOM 999 C C . TYR A 1 127 ? -12.079 20.321 19.737 1.00 78.00 127 TYR A C 1
ATOM 1001 O O . TYR A 1 127 ? -10.965 20.140 19.256 1.00 78.00 127 TYR A O 1
ATOM 1009 N N . SER A 1 128 ? -12.281 20.218 21.044 1.00 81.69 128 SER A N 1
ATOM 1010 C CA . SER A 1 128 ? -11.333 19.570 21.949 1.00 81.69 128 SER A CA 1
ATOM 1011 C C . SER A 1 128 ? -12.075 19.229 23.230 1.00 81.69 128 SER A C 1
ATOM 1013 O O . SER A 1 128 ? -12.765 20.092 23.772 1.00 81.69 128 SER A O 1
ATOM 1015 N N . ILE A 1 129 ? -11.986 17.983 23.688 1.00 79.75 129 ILE A N 1
ATOM 1016 C CA . ILE A 1 129 ? -12.720 17.525 24.871 1.00 79.75 129 ILE A CA 1
ATOM 1017 C C . ILE A 1 129 ? -11.743 17.294 26.016 1.00 79.75 129 ILE A C 1
ATOM 1019 O O . ILE A 1 129 ? -10.736 16.594 25.870 1.00 79.75 129 ILE A O 1
ATOM 1023 N N . SER A 1 130 ? -12.068 17.881 27.164 1.00 78.19 130 SER A N 1
ATOM 1024 C CA . SER A 1 130 ? -11.376 17.691 28.434 1.00 78.19 130 SER A CA 1
ATOM 1025 C C . SER A 1 130 ? -12.370 17.334 29.535 1.00 78.19 130 SER A C 1
ATOM 1027 O O . SER A 1 130 ? -13.479 17.866 29.560 1.00 78.19 130 SER A O 1
ATOM 1029 N N . ILE A 1 131 ? -11.968 16.457 30.452 1.00 73.94 131 ILE A N 1
ATOM 1030 C CA . ILE A 1 131 ? -12.792 15.970 31.563 1.00 73.94 131 ILE A CA 1
ATOM 1031 C C . ILE A 1 131 ? -11.957 16.070 32.833 1.00 73.94 131 ILE A C 1
ATOM 1033 O O . ILE A 1 131 ? -10.955 15.368 32.981 1.00 73.94 131 ILE A O 1
ATOM 1037 N N . GLY A 1 132 ? -12.346 16.979 33.728 1.00 76.69 132 GLY A N 1
ATOM 1038 C CA . GLY A 1 132 ? -11.466 17.412 34.811 1.00 76.69 132 GLY A CA 1
ATOM 1039 C C . GLY A 1 132 ? -10.144 17.929 34.237 1.00 76.69 132 GLY A C 1
ATOM 1040 O O . GLY A 1 132 ? -10.139 18.778 33.350 1.00 76.69 132 GLY A O 1
ATOM 1041 N N . GLU A 1 133 ? -9.032 17.369 34.706 1.00 76.56 133 GLU A N 1
ATOM 1042 C CA . GLU A 1 133 ? -7.678 17.719 34.256 1.00 76.56 133 GLU A CA 1
ATOM 1043 C C . GLU A 1 133 ? -7.219 16.938 33.005 1.00 76.56 133 GLU A C 1
ATOM 1045 O O . GLU A 1 133 ? -6.149 17.206 32.458 1.00 76.56 133 GLU A O 1
ATOM 1050 N N . HIS A 1 134 ? -8.004 15.966 32.522 1.00 77.50 134 HIS A N 1
ATOM 1051 C CA . HIS A 1 134 ? -7.612 15.099 31.409 1.00 77.50 134 HIS A CA 1
ATOM 1052 C C . HIS A 1 134 ? -8.059 15.661 30.058 1.00 77.50 134 HIS A C 1
ATOM 1054 O O . HIS A 1 134 ? -9.252 15.827 29.812 1.00 77.50 134 HIS A O 1
ATOM 1060 N N . LEU A 1 135 ? -7.107 15.898 29.153 1.00 83.50 135 LEU A N 1
ATOM 1061 C CA . LEU A 1 135 ? -7.360 16.334 27.779 1.00 83.50 135 LEU A CA 1
ATOM 1062 C C . LEU A 1 135 ? -7.379 15.127 26.826 1.00 83.50 135 LEU A C 1
ATOM 1064 O O . LEU A 1 135 ? -6.336 14.529 26.567 1.00 83.50 135 LEU A O 1
ATOM 1068 N N . PHE A 1 136 ? -8.547 14.801 26.271 1.00 83.94 136 PHE A N 1
ATOM 1069 C CA . PHE A 1 136 ? -8.712 13.747 25.260 1.00 83.94 136 PHE A CA 1
ATOM 1070 C C . PHE A 1 136 ? -8.577 14.275 23.822 1.00 83.94 136 PHE A C 1
ATOM 1072 O O . PHE A 1 136 ? -8.230 13.521 22.913 1.00 83.94 136 PHE A O 1
ATOM 1079 N N . GLY A 1 137 ? -8.806 15.575 23.609 1.00 86.44 137 GLY A N 1
ATOM 1080 C CA . GLY A 1 137 ? -8.627 16.224 22.311 1.00 86.44 137 GLY A CA 1
ATOM 1081 C C . GLY A 1 137 ? -9.745 15.895 21.319 1.00 86.44 137 GLY A C 1
ATOM 1082 O O . GLY A 1 137 ? -10.920 16.125 21.604 1.00 86.44 137 GLY A O 1
ATOM 1083 N N . GLU A 1 138 ? -9.375 15.387 20.142 1.00 88.00 138 GLU A N 1
ATOM 1084 C CA . GLU A 1 138 ? -10.269 15.107 19.010 1.00 88.00 138 GLU A CA 1
ATOM 1085 C C . GLU A 1 138 ? -10.139 13.646 18.560 1.00 88.00 138 GLU A C 1
ATOM 1087 O O . GLU A 1 138 ? -9.044 13.088 18.605 1.00 88.00 138 GLU A O 1
ATOM 1092 N N . LYS A 1 139 ? -11.223 13.047 18.042 1.00 91.19 139 LYS A N 1
ATOM 1093 C CA . LYS A 1 139 ? -11.230 11.698 17.433 1.00 91.19 139 LYS A CA 1
ATOM 1094 C C . LYS A 1 139 ? -10.637 10.600 18.322 1.00 91.19 139 LYS A C 1
ATOM 1096 O O . LYS A 1 139 ? -9.725 9.881 17.913 1.00 91.19 139 LYS A O 1
ATOM 1101 N N . PHE A 1 140 ? -11.175 10.452 19.526 1.00 91.88 140 PHE A N 1
ATOM 1102 C CA . PHE A 1 140 ? -10.668 9.515 20.526 1.00 91.88 140 PHE A CA 1
ATOM 1103 C C . PHE A 1 140 ? -11.680 8.419 20.898 1.00 91.88 140 PHE A C 1
ATOM 1105 O O . PHE A 1 140 ? -12.893 8.577 20.742 1.00 91.88 140 PHE A O 1
ATOM 1112 N N . ILE A 1 141 ? -11.152 7.317 21.434 1.00 95.88 141 ILE A N 1
ATOM 1113 C CA . ILE A 1 141 ? -11.859 6.432 22.367 1.00 95.88 141 ILE A CA 1
ATOM 1114 C C . ILE A 1 141 ? -11.177 6.670 23.714 1.00 95.88 141 ILE A C 1
ATOM 1116 O O . ILE A 1 141 ? -9.985 6.401 23.856 1.00 95.88 141 ILE A O 1
ATOM 1120 N N . GLY A 1 142 ? -11.894 7.285 24.648 1.00 93.50 142 GLY A N 1
ATOM 1121 C CA . GLY A 1 142 ? -11.334 7.852 25.870 1.00 93.50 142 GLY A CA 1
ATOM 1122 C C . GLY A 1 142 ? -11.826 7.079 27.073 1.00 93.50 142 GLY A C 1
ATOM 1123 O O . GLY A 1 142 ? -13.028 7.038 27.317 1.00 93.50 142 GLY A O 1
ATOM 1124 N N . ILE A 1 143 ? -10.907 6.465 27.813 1.00 94.81 143 ILE A N 1
ATOM 1125 C CA . ILE A 1 143 ? -11.241 5.721 29.026 1.00 94.81 143 ILE A CA 1
ATOM 1126 C C . ILE A 1 143 ? -11.048 6.663 30.209 1.00 94.81 143 ILE A C 1
ATOM 1128 O O . ILE A 1 143 ? -9.940 7.134 30.468 1.00 94.81 143 ILE A O 1
ATOM 1132 N N . ALA A 1 144 ? -12.152 7.003 30.861 1.00 89.75 144 ALA A N 1
ATOM 1133 C CA . ALA A 1 144 ? -12.179 7.870 32.025 1.00 89.75 144 ALA A CA 1
ATOM 1134 C C . ALA A 1 144 ? -11.841 7.074 33.303 1.00 89.75 144 ALA A C 1
ATOM 1136 O O . ALA A 1 144 ? -11.889 5.840 33.290 1.00 89.75 144 ALA A O 1
ATOM 1137 N N . PRO A 1 145 ? -11.508 7.740 34.426 1.00 87.69 145 PRO A N 1
ATOM 1138 C CA . PRO A 1 145 ? -11.244 7.055 35.690 1.00 87.69 145 PRO A CA 1
ATOM 1139 C C . PRO A 1 145 ? -12.398 6.126 36.098 1.00 87.69 145 PRO A C 1
ATOM 1141 O O . PRO A 1 145 ? -13.538 6.566 36.221 1.00 87.69 145 PRO A O 1
ATOM 1144 N N . GLY A 1 146 ? -12.086 4.843 36.305 1.00 88.38 146 GLY A N 1
ATOM 1145 C CA . GLY A 1 146 ? -13.057 3.788 36.626 1.00 88.38 146 GLY A CA 1
ATOM 1146 C C . GLY A 1 146 ? -13.596 3.006 35.420 1.00 88.38 146 GLY A C 1
ATOM 1147 O O . GLY A 1 146 ? -14.105 1.906 35.621 1.00 88.38 146 GLY A O 1
ATOM 1148 N N . GLY A 1 147 ? -13.435 3.514 34.194 1.00 95.25 147 GLY A N 1
ATOM 1149 C CA . GLY A 1 147 ? -13.881 2.831 32.981 1.00 95.25 147 GLY A CA 1
ATOM 1150 C C . GLY A 1 147 ? -12.941 1.717 32.508 1.00 95.25 147 GLY A C 1
ATOM 1151 O O . GLY A 1 147 ? -11.753 1.700 32.838 1.00 95.25 147 GLY A O 1
ATOM 1152 N N . THR A 1 148 ? -13.463 0.799 31.690 1.00 97.62 148 THR A N 1
ATOM 1153 C CA . THR A 1 148 ? -12.712 -0.333 31.117 1.00 97.62 148 THR A CA 1
ATOM 1154 C C . THR A 1 148 ? -12.932 -0.486 29.609 1.00 97.62 148 THR A C 1
ATOM 1156 O O . THR 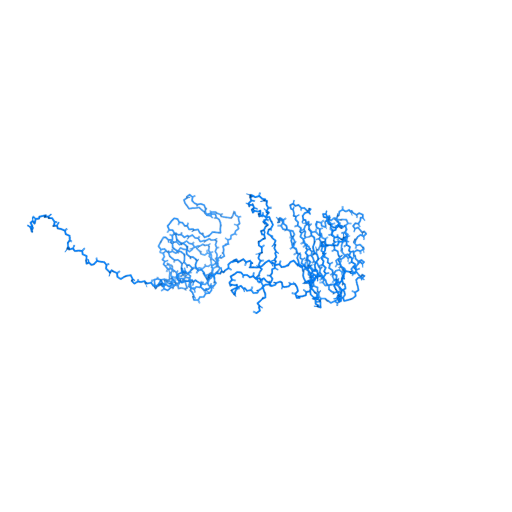A 1 148 ? -14.002 -0.187 29.076 1.00 97.62 148 THR A O 1
ATOM 1159 N N . LEU A 1 149 ? -11.901 -0.968 28.907 1.00 97.69 149 LEU A N 1
ATOM 1160 C CA . LEU A 1 149 ? -11.943 -1.275 27.477 1.00 97.69 149 LEU A CA 1
ATOM 1161 C C . LEU A 1 149 ? -11.290 -2.629 27.212 1.00 97.69 149 LEU A C 1
ATOM 1163 O O . LEU A 1 149 ? -10.076 -2.768 27.342 1.00 97.69 149 LEU A O 1
ATOM 1167 N N . GLU A 1 150 ? -12.092 -3.587 26.764 1.00 96.88 150 GLU A N 1
ATOM 1168 C CA . GLU A 1 150 ? -11.657 -4.930 26.394 1.00 96.88 150 GLU A CA 1
ATOM 1169 C C . GLU A 1 150 ? -11.810 -5.124 24.881 1.00 96.88 150 GLU A C 1
ATOM 1171 O O . GLU A 1 150 ? -12.898 -4.958 24.329 1.00 96.88 150 GLU A O 1
ATOM 1176 N N . ILE A 1 151 ? -10.721 -5.467 24.184 1.00 95.94 151 ILE A N 1
ATOM 1177 C CA . ILE A 1 151 ? -10.731 -5.741 22.737 1.00 95.94 151 ILE A CA 1
ATOM 1178 C C . ILE A 1 151 ? -9.916 -7.005 22.460 1.00 95.94 151 ILE A C 1
ATOM 1180 O O . ILE A 1 151 ? -8.689 -6.968 22.350 1.00 95.94 151 ILE A O 1
ATOM 1184 N N . HIS A 1 152 ? -10.613 -8.125 22.278 1.00 94.75 152 HIS A N 1
ATOM 1185 C CA . HIS A 1 152 ? -10.019 -9.449 22.093 1.00 94.75 152 HIS A CA 1
ATOM 1186 C C . HIS A 1 152 ? -10.427 -10.027 20.742 1.00 94.75 152 HIS A C 1
ATOM 1188 O O . HIS A 1 152 ? -11.387 -10.781 20.633 1.00 94.75 152 HIS A O 1
ATOM 1194 N N . GLY A 1 153 ? -9.706 -9.666 19.682 1.00 91.62 153 GLY A N 1
ATOM 1195 C CA . GLY A 1 153 ? -9.900 -10.261 18.355 1.00 91.62 153 GLY A CA 1
ATOM 1196 C C . GLY A 1 153 ? -9.181 -11.603 18.179 1.00 91.62 153 GLY A C 1
ATOM 1197 O O . GLY A 1 153 ? -8.389 -12.029 19.019 1.00 91.62 153 GLY A O 1
ATOM 1198 N N . GLU A 1 154 ? -9.393 -12.255 17.033 1.00 85.75 154 GLU A N 1
ATOM 1199 C CA . GLU A 1 154 ? -8.591 -13.420 16.632 1.00 85.75 154 GLU A CA 1
ATOM 1200 C C . GLU A 1 154 ? -7.079 -13.124 16.673 1.00 85.75 154 GLU A C 1
ATOM 1202 O O . GLU A 1 154 ? -6.602 -12.166 16.048 1.00 85.75 154 GLU A O 1
ATOM 1207 N N . LYS A 1 155 ? -6.312 -13.992 17.349 1.00 78.62 155 LYS A N 1
ATOM 1208 C CA . LYS A 1 155 ? -4.846 -13.902 17.423 1.00 78.62 155 LYS A CA 1
ATOM 1209 C C . LYS A 1 155 ? -4.243 -13.975 16.016 1.00 78.62 155 LYS A C 1
ATOM 1211 O O . LYS A 1 155 ? -4.418 -14.959 15.302 1.00 78.62 155 LYS A O 1
ATOM 1216 N N . LYS A 1 156 ? -3.501 -12.935 15.630 1.00 76.38 156 LYS A N 1
ATOM 1217 C CA . LYS A 1 156 ? -2.812 -12.832 14.335 1.00 76.38 156 LYS A CA 1
ATOM 1218 C C . LYS A 1 156 ? -1.320 -12.664 14.561 1.00 76.38 156 LYS A C 1
ATOM 1220 O O . LYS A 1 156 ? -0.895 -11.740 15.249 1.00 76.38 156 LYS A O 1
ATOM 1225 N N . LEU A 1 157 ? -0.532 -13.540 13.943 1.00 80.31 157 LEU A N 1
ATOM 1226 C CA . LEU A 1 157 ? 0.920 -13.424 13.903 1.00 80.31 157 LEU A CA 1
ATOM 1227 C C . LEU A 1 157 ? 1.287 -12.155 13.118 1.00 80.31 157 LEU A C 1
ATOM 1229 O O . LEU A 1 157 ? 1.101 -12.101 11.904 1.00 80.31 157 LEU A O 1
ATOM 1233 N N . SER A 1 158 ? 1.750 -11.113 13.805 1.00 77.94 158 SER A N 1
ATOM 1234 C CA . SER A 1 158 ? 2.030 -9.800 13.202 1.00 77.94 158 SER A CA 1
ATOM 1235 C C . SER A 1 158 ? 3.446 -9.677 12.629 1.00 77.94 158 SER A C 1
ATOM 1237 O O . SER A 1 158 ? 3.683 -8.843 11.755 1.00 77.94 158 SER A O 1
ATOM 1239 N N . TRP A 1 159 ? 4.373 -10.521 13.082 1.00 84.00 159 TRP A N 1
ATOM 1240 C CA . TRP A 1 159 ? 5.756 -10.611 12.615 1.00 84.00 159 TRP A CA 1
ATOM 1241 C C . TRP A 1 159 ? 6.298 -12.031 12.837 1.00 84.00 159 TRP A C 1
ATOM 1243 O O . TRP A 1 159 ? 5.749 -12.791 13.626 1.00 84.00 159 TRP A O 1
ATOM 1253 N N . THR A 1 160 ? 7.377 -12.386 12.141 1.00 85.00 160 THR A N 1
ATOM 1254 C CA . THR A 1 160 ? 8.144 -13.630 12.337 1.00 85.00 160 THR A CA 1
ATOM 1255 C C . THR A 1 160 ? 9.597 -13.392 11.912 1.00 85.00 160 THR A C 1
ATOM 1257 O O . THR A 1 160 ? 9.918 -12.346 11.337 1.00 85.00 160 THR A O 1
ATOM 1260 N N . LYS A 1 161 ? 10.497 -14.336 12.197 1.00 86.50 161 LYS A N 1
ATOM 1261 C CA . LYS A 1 161 ? 11.917 -14.270 11.825 1.00 86.50 161 LYS A CA 1
ATOM 1262 C C . LYS A 1 161 ? 12.210 -15.123 10.594 1.00 86.50 161 LYS A C 1
ATOM 1264 O O . LYS A 1 161 ? 11.612 -16.176 10.397 1.00 86.50 161 LYS A O 1
ATOM 1269 N N . LEU A 1 162 ? 13.192 -14.698 9.802 1.00 86.12 162 LEU A N 1
ATOM 1270 C CA . LEU A 1 162 ? 13.806 -15.557 8.793 1.00 86.12 162 LEU A CA 1
ATOM 1271 C C . LEU A 1 162 ? 14.622 -16.657 9.487 1.00 86.12 162 LEU A C 1
ATOM 1273 O O . LEU A 1 162 ? 15.482 -16.351 10.311 1.00 86.12 162 LEU A O 1
ATOM 1277 N N . THR A 1 163 ? 14.407 -17.920 9.121 1.00 89.06 163 THR A N 1
ATOM 1278 C CA . THR A 1 163 ? 15.241 -19.054 9.572 1.00 89.06 163 THR A CA 1
ATOM 1279 C C . THR A 1 163 ? 16.466 -19.277 8.686 1.00 89.06 163 THR A C 1
ATOM 1281 O O . THR A 1 163 ? 17.379 -20.005 9.068 1.00 89.06 163 THR A O 1
ATOM 1284 N N . LYS A 1 164 ? 16.516 -18.641 7.507 1.00 85.94 164 LYS A N 1
ATOM 1285 C CA . LYS A 1 164 ? 17.668 -18.641 6.593 1.00 85.94 164 LYS A CA 1
ATOM 1286 C C . LYS A 1 164 ? 17.834 -17.272 5.942 1.00 85.94 164 LYS A C 1
ATOM 1288 O O . LYS A 1 164 ? 16.846 -16.621 5.604 1.00 85.94 164 LYS A O 1
ATOM 1293 N N . THR A 1 165 ? 19.081 -16.867 5.713 1.00 81.94 165 THR A N 1
ATOM 1294 C CA . THR A 1 165 ? 19.420 -15.665 4.940 1.00 81.94 165 THR A CA 1
ATOM 1295 C C . THR A 1 165 ? 18.823 -15.747 3.536 1.00 81.94 165 THR A C 1
ATOM 1297 O O . THR A 1 165 ? 18.983 -16.759 2.852 1.00 81.94 165 THR A O 1
ATOM 1300 N N . VAL A 1 166 ? 18.161 -14.679 3.083 1.00 82.25 166 VAL A N 1
ATOM 1301 C CA . VAL A 1 166 ? 17.697 -14.578 1.691 1.00 82.25 166 VAL A CA 1
ATOM 1302 C C . VAL A 1 166 ? 18.930 -14.466 0.783 1.00 82.25 166 VAL A C 1
ATOM 1304 O O . VAL A 1 166 ? 19.754 -13.576 1.010 1.00 82.25 166 VAL A O 1
ATOM 1307 N N . PRO A 1 167 ? 19.107 -15.344 -0.221 1.00 80.38 167 PRO A N 1
ATOM 1308 C CA . PRO A 1 167 ? 20.273 -15.284 -1.094 1.00 80.38 167 PRO A CA 1
ATOM 1309 C C . PRO A 1 167 ? 20.279 -13.978 -1.895 1.00 80.38 167 PRO A C 1
ATOM 1311 O O . PRO A 1 167 ? 19.244 -13.547 -2.406 1.00 80.38 167 PRO A O 1
ATOM 1314 N N . LYS A 1 168 ? 21.459 -13.360 -2.045 1.00 83.69 168 LYS A N 1
ATOM 1315 C CA . LYS A 1 168 ? 21.629 -12.213 -2.946 1.00 83.69 168 LYS A CA 1
ATOM 1316 C C . LYS A 1 168 ? 21.260 -12.642 -4.368 1.00 83.69 168 LYS A C 1
ATOM 1318 O O . LYS A 1 168 ? 21.706 -13.691 -4.836 1.00 83.69 168 LYS A O 1
ATOM 1323 N N . LEU A 1 169 ? 20.483 -11.812 -5.057 1.00 84.56 169 LEU A N 1
ATOM 1324 C CA . LEU A 1 169 ? 20.178 -12.012 -6.467 1.00 84.56 169 LEU A CA 1
ATOM 1325 C C . LEU A 1 169 ? 21.422 -11.675 -7.312 1.00 84.56 169 LEU A C 1
ATOM 1327 O O . LEU A 1 169 ? 21.986 -10.586 -7.194 1.00 84.56 169 LEU A O 1
ATOM 1331 N N . ILE A 1 170 ? 21.871 -12.640 -8.110 1.00 89.56 170 ILE A N 1
ATOM 1332 C CA . ILE A 1 170 ? 23.108 -12.652 -8.905 1.00 89.56 170 ILE A CA 1
ATOM 1333 C C . ILE A 1 170 ? 22.856 -13.383 -10.241 1.00 89.56 170 ILE A C 1
ATOM 1335 O O . ILE A 1 170 ? 21.850 -14.085 -10.364 1.00 89.56 170 ILE A O 1
ATOM 1339 N N . PRO A 1 171 ? 23.733 -13.264 -11.257 1.00 91.69 171 PRO A N 1
ATOM 1340 C CA . PRO A 1 171 ? 23.461 -13.846 -12.575 1.00 91.69 171 PRO A CA 1
ATOM 1341 C C . PRO A 1 171 ? 23.158 -15.352 -12.560 1.00 91.69 171 PRO A C 1
ATOM 1343 O O . PRO A 1 171 ? 22.225 -15.804 -13.217 1.00 91.69 171 PRO A O 1
ATOM 1346 N N . SER A 1 172 ? 23.861 -16.128 -11.728 1.00 90.69 172 SER A N 1
ATOM 1347 C CA . SER A 1 172 ? 23.665 -17.581 -11.615 1.00 90.69 172 SER A CA 1
ATOM 1348 C C . SER A 1 172 ? 22.357 -18.016 -10.939 1.00 90.69 172 SER A C 1
ATOM 1350 O O . SER A 1 172 ? 22.005 -19.188 -11.032 1.00 90.69 172 SER A O 1
ATOM 1352 N N . ASN A 1 173 ? 21.622 -17.112 -10.277 1.00 89.06 173 ASN A N 1
ATOM 1353 C CA . ASN A 1 173 ? 20.302 -17.399 -9.702 1.00 89.06 173 ASN A CA 1
ATOM 1354 C C . ASN A 1 173 ? 19.180 -16.517 -10.280 1.00 89.06 173 ASN A C 1
ATOM 1356 O O . ASN A 1 173 ? 18.112 -16.418 -9.682 1.00 89.06 173 ASN A O 1
ATOM 1360 N N . GLY A 1 174 ? 19.393 -15.937 -11.468 1.00 91.06 174 GLY A N 1
ATOM 1361 C CA . GLY A 1 174 ? 18.343 -15.296 -12.261 1.00 91.06 174 GLY A CA 1
ATOM 1362 C C . GLY A 1 174 ? 18.282 -13.770 -12.193 1.00 91.06 174 GLY A C 1
ATOM 1363 O O . GLY A 1 174 ? 17.250 -13.204 -12.556 1.00 91.06 174 GLY A O 1
ATOM 1364 N N . LEU A 1 175 ? 19.356 -13.087 -11.780 1.00 93.69 175 LEU A N 1
ATOM 1365 C CA . LEU A 1 175 ? 19.565 -11.689 -12.179 1.00 93.69 175 LEU A CA 1
ATOM 1366 C C . LEU A 1 175 ? 19.911 -11.638 -13.674 1.00 93.69 175 LEU A C 1
ATOM 1368 O O . LEU A 1 175 ? 20.808 -12.350 -14.111 1.00 93.69 175 LEU A O 1
ATOM 1372 N N . VAL A 1 176 ? 19.256 -10.772 -14.442 1.00 95.25 176 VAL A N 1
ATOM 1373 C CA . VAL A 1 176 ? 19.594 -10.542 -15.860 1.00 95.25 176 VAL A CA 1
ATOM 1374 C C . VAL A 1 176 ? 20.218 -9.163 -16.057 1.00 95.25 176 VAL A C 1
ATOM 1376 O O . VAL A 1 176 ? 21.209 -9.026 -16.767 1.00 95.25 176 VAL A O 1
ATOM 1379 N N . PHE A 1 177 ? 19.689 -8.147 -15.373 1.00 95.56 177 PHE A N 1
ATOM 1380 C CA . PHE A 1 177 ? 20.215 -6.784 -15.414 1.00 95.56 177 PHE A CA 1
ATOM 1381 C C . PHE A 1 177 ? 20.010 -6.062 -14.077 1.00 95.56 177 PHE A C 1
ATOM 1383 O O . PHE A 1 177 ? 19.009 -6.288 -13.395 1.00 95.56 177 PHE A O 1
ATOM 1390 N N . ASN A 1 178 ? 20.933 -5.165 -13.727 1.00 94.06 178 ASN A N 1
ATOM 1391 C CA . ASN A 1 178 ? 20.875 -4.308 -12.546 1.00 94.06 178 ASN A CA 1
ATOM 1392 C C . ASN A 1 178 ? 21.471 -2.932 -12.883 1.00 94.06 178 ASN A C 1
ATOM 1394 O O . ASN A 1 178 ? 22.639 -2.840 -13.259 1.00 94.06 178 ASN A O 1
ATOM 1398 N N . HIS A 1 179 ? 20.684 -1.866 -12.732 1.00 93.06 179 HIS A N 1
ATOM 1399 C CA . HIS A 1 179 ? 21.086 -0.495 -13.061 1.00 93.06 179 HIS A CA 1
ATOM 1400 C C . HIS A 1 179 ? 22.384 -0.088 -12.363 1.00 93.06 179 HIS A C 1
ATOM 1402 O O . HIS A 1 179 ? 23.270 0.455 -13.019 1.00 93.06 179 HIS A O 1
ATOM 1408 N N . GLN A 1 180 ? 22.517 -0.413 -11.074 1.00 89.38 180 GLN A N 1
ATOM 1409 C CA . GLN A 1 180 ? 23.651 -0.021 -10.226 1.00 89.38 180 GLN A CA 1
ATOM 1410 C C . GLN A 1 180 ? 25.018 -0.507 -10.747 1.00 89.38 180 GLN A C 1
ATOM 1412 O O . GLN A 1 180 ? 26.037 0.109 -10.451 1.00 89.38 180 GLN A O 1
ATOM 1417 N N . ASP A 1 181 ? 25.042 -1.577 -11.550 1.00 89.38 181 ASP A N 1
ATOM 1418 C CA . ASP A 1 181 ? 26.268 -2.134 -12.138 1.00 89.38 181 ASP A CA 1
ATOM 1419 C C . ASP A 1 181 ? 26.601 -1.516 -13.520 1.00 89.38 181 ASP A C 1
ATOM 1421 O O . ASP A 1 181 ? 27.604 -1.867 -14.142 1.00 89.38 181 ASP A O 1
ATOM 1425 N N . SER A 1 182 ? 25.772 -0.590 -14.023 1.00 87.56 182 SER A N 1
ATOM 1426 C CA . SER A 1 182 ? 25.908 0.030 -15.350 1.00 87.56 182 SER A CA 1
ATOM 1427 C C . SER A 1 182 ? 26.661 1.369 -15.337 1.00 87.56 182 SER A C 1
ATOM 1429 O O . SER A 1 182 ? 26.730 2.071 -14.327 1.00 87.56 182 SER A O 1
ATOM 1431 N N . SER A 1 183 ? 27.188 1.782 -16.495 1.00 82.12 183 SER A N 1
ATOM 1432 C CA . SER A 1 183 ? 27.771 3.121 -16.684 1.00 82.12 183 SER A CA 1
ATOM 1433 C C . SER A 1 183 ? 26.754 4.242 -16.439 1.00 82.12 183 SER A C 1
ATOM 1435 O O . SER A 1 183 ? 27.106 5.270 -15.860 1.00 82.12 183 SER A O 1
ATOM 1437 N N . SER A 1 184 ? 25.489 4.025 -16.809 1.00 82.06 184 SER A N 1
ATOM 1438 C CA . SER A 1 184 ? 24.402 4.993 -16.643 1.00 82.06 184 SER A CA 1
ATOM 1439 C C . SER A 1 184 ? 24.153 5.350 -15.176 1.00 82.06 184 SER A C 1
ATOM 1441 O O . SER A 1 184 ? 23.915 6.522 -14.907 1.00 82.06 184 SER A O 1
ATOM 1443 N N . ALA A 1 185 ? 24.314 4.404 -14.236 1.00 84.06 185 ALA A N 1
ATOM 1444 C CA . ALA A 1 185 ? 24.189 4.650 -12.788 1.00 84.06 185 ALA A CA 1
ATOM 1445 C C . ALA A 1 185 ? 25.228 5.642 -12.229 1.00 84.06 185 ALA A C 1
ATOM 1447 O O . ALA A 1 185 ? 25.020 6.264 -11.189 1.00 84.06 185 ALA A O 1
ATOM 1448 N N . LYS A 1 186 ? 26.365 5.819 -12.915 1.00 80.88 186 LYS A N 1
ATOM 1449 C CA . LYS A 1 186 ? 27.350 6.858 -12.574 1.00 80.88 186 LYS A CA 1
ATOM 1450 C C . LYS A 1 186 ? 26.981 8.219 -13.167 1.00 80.88 186 LYS A C 1
ATOM 1452 O O . LYS A 1 186 ? 27.409 9.238 -12.637 1.00 80.88 186 LYS A O 1
ATOM 1457 N N . MET A 1 187 ? 26.223 8.242 -14.265 1.00 78.81 187 MET A N 1
ATOM 1458 C CA . MET A 1 187 ? 25.870 9.464 -14.995 1.00 78.81 187 MET A CA 1
ATOM 1459 C C . MET A 1 187 ? 24.685 10.207 -14.371 1.00 78.81 187 MET A C 1
ATOM 1461 O O . MET A 1 187 ? 24.721 11.435 -14.328 1.00 78.81 187 MET A O 1
ATOM 1465 N N . ASN A 1 188 ? 23.677 9.476 -13.885 1.00 77.19 188 ASN A N 1
ATOM 1466 C CA . ASN A 1 188 ? 22.492 10.018 -13.207 1.00 77.19 188 ASN A CA 1
ATOM 1467 C C . ASN A 1 188 ? 22.673 10.197 -11.686 1.00 77.19 188 ASN A C 1
ATOM 1469 O O . ASN A 1 188 ? 21.834 10.830 -11.052 1.00 77.19 188 ASN A O 1
ATOM 1473 N N . SER A 1 189 ? 23.726 9.633 -11.081 1.00 79.69 189 SER A N 1
ATOM 1474 C CA . SER A 1 189 ? 23.983 9.773 -9.643 1.00 79.69 189 SER A CA 1
ATOM 1475 C C . SER A 1 189 ? 23.993 11.249 -9.240 1.00 79.69 189 SER A C 1
ATOM 1477 O O . SER A 1 189 ? 24.808 12.024 -9.743 1.00 79.69 189 SER A O 1
ATOM 1479 N N . ARG A 1 190 ? 23.069 11.622 -8.344 1.00 79.44 190 ARG A N 1
ATOM 1480 C CA . ARG A 1 190 ? 22.842 12.995 -7.859 1.00 79.44 190 ARG A CA 1
ATOM 1481 C C . ARG A 1 190 ? 22.508 14.032 -8.946 1.00 79.44 190 ARG A C 1
ATOM 1483 O O . ARG A 1 190 ? 22.855 15.201 -8.790 1.00 79.44 190 ARG A O 1
ATOM 1490 N N . LYS A 1 191 ? 21.861 13.629 -10.047 1.00 81.12 191 LYS A N 1
ATOM 1491 C CA . LYS A 1 191 ? 21.441 14.553 -11.115 1.00 81.12 191 LYS A CA 1
ATOM 1492 C C . LYS A 1 191 ? 19.967 14.451 -11.476 1.00 81.12 191 LYS A C 1
ATOM 1494 O O . LYS A 1 191 ? 19.430 13.349 -11.611 1.00 81.12 191 LYS A O 1
ATOM 1499 N N . ALA A 1 192 ? 19.369 15.611 -11.730 1.00 82.19 192 ALA A N 1
ATOM 1500 C CA . ALA A 1 192 ? 18.005 15.750 -12.202 1.00 82.19 192 ALA A CA 1
ATOM 1501 C C . ALA A 1 192 ? 17.868 15.358 -13.669 1.00 82.19 192 ALA A C 1
ATOM 1503 O O . ALA A 1 192 ? 18.670 15.764 -14.509 1.00 82.19 192 ALA A O 1
ATOM 1504 N N . GLY A 1 193 ? 16.851 14.556 -13.975 1.00 84.44 193 GLY A N 1
ATOM 1505 C CA . GLY A 1 193 ? 16.550 14.196 -15.350 1.00 84.44 193 GLY A CA 1
ATOM 1506 C C . GLY A 1 193 ? 15.840 12.863 -15.508 1.00 84.44 193 GLY A C 1
ATOM 1507 O O . GLY A 1 193 ? 15.199 12.342 -14.594 1.00 84.44 193 GLY A O 1
ATOM 1508 N N . ILE A 1 194 ? 15.962 12.305 -16.709 1.00 87.50 194 ILE A N 1
ATOM 1509 C CA . ILE A 1 194 ? 15.226 11.118 -17.139 1.00 87.50 194 ILE A CA 1
ATOM 1510 C C . ILE A 1 194 ? 16.215 10.020 -17.516 1.00 87.50 194 ILE A C 1
ATOM 1512 O O . ILE A 1 194 ? 17.054 10.205 -18.397 1.00 87.50 194 ILE A O 1
ATOM 1516 N N . VAL A 1 195 ? 16.109 8.857 -16.873 1.00 92.00 195 VAL A N 1
ATOM 1517 C CA . VAL A 1 195 ? 16.852 7.655 -17.273 1.00 92.00 195 VAL A CA 1
ATOM 1518 C C . VAL A 1 195 ? 15.952 6.786 -18.130 1.00 92.00 195 VAL A C 1
ATOM 1520 O O . VAL A 1 195 ? 14.829 6.479 -17.729 1.00 92.00 195 VAL A O 1
ATOM 1523 N N . VAL A 1 196 ? 16.457 6.368 -19.292 1.00 94.19 196 VAL A N 1
ATOM 1524 C CA . VAL A 1 196 ? 15.741 5.489 -20.220 1.00 94.19 196 VAL A CA 1
ATOM 1525 C C . VAL A 1 196 ? 16.618 4.316 -20.639 1.00 94.19 196 VAL A C 1
ATOM 1527 O O . VAL A 1 196 ? 17.810 4.474 -20.915 1.00 94.19 196 VAL A O 1
ATOM 1530 N N . TYR A 1 197 ? 15.998 3.143 -20.710 1.00 97.56 197 TYR A N 1
ATOM 1531 C CA . TYR A 1 197 ? 16.559 1.906 -21.238 1.00 97.56 197 TYR A CA 1
ATOM 1532 C C . TYR A 1 197 ? 15.662 1.346 -22.341 1.00 97.56 197 TYR A C 1
ATOM 1534 O O . TYR A 1 197 ? 14.437 1.348 -22.205 1.00 97.56 197 TYR A O 1
ATOM 1542 N N . ALA A 1 198 ? 16.284 0.800 -23.384 1.00 97.69 198 ALA A N 1
ATOM 1543 C CA . ALA A 1 198 ? 15.662 -0.134 -24.311 1.00 97.69 198 ALA A CA 1
ATOM 1544 C C . ALA A 1 198 ? 16.272 -1.526 -24.097 1.00 97.69 198 ALA A C 1
ATOM 1546 O O . ALA A 1 198 ? 17.500 -1.660 -24.014 1.00 97.69 198 ALA A O 1
ATOM 1547 N N . PHE A 1 199 ? 15.432 -2.554 -24.004 1.00 98.12 199 PHE A N 1
ATOM 1548 C CA . PHE A 1 199 ? 15.844 -3.945 -23.851 1.00 98.12 199 PHE A CA 1
ATOM 1549 C C . PHE A 1 199 ? 15.276 -4.816 -24.968 1.00 98.12 199 PHE A C 1
ATOM 1551 O O . PHE A 1 199 ? 14.091 -4.716 -25.284 1.00 98.12 199 PHE A O 1
ATOM 1558 N N . ASP A 1 200 ? 16.109 -5.741 -25.439 1.00 96.50 200 ASP A N 1
ATOM 1559 C CA . ASP A 1 200 ? 15.699 -6.887 -26.247 1.00 96.50 200 ASP A CA 1
ATOM 1560 C C . ASP A 1 200 ? 14.691 -7.728 -25.446 1.00 96.50 200 ASP A C 1
ATOM 1562 O O . ASP A 1 200 ? 14.980 -8.154 -24.322 1.00 96.50 200 ASP A O 1
ATOM 1566 N N . HIS A 1 201 ? 13.502 -7.954 -25.997 1.00 94.31 201 HIS A N 1
ATOM 1567 C CA . HIS A 1 201 ? 12.435 -8.711 -25.344 1.00 94.31 201 HIS A CA 1
ATOM 1568 C C . HIS A 1 201 ? 12.754 -10.209 -25.202 1.00 94.31 201 HIS A C 1
ATOM 1570 O O . HIS A 1 201 ? 12.230 -10.861 -24.294 1.00 94.31 201 HIS A O 1
ATOM 1576 N N . ILE A 1 202 ? 13.631 -10.759 -26.052 1.00 93.06 202 ILE A N 1
ATOM 1577 C CA . ILE A 1 202 ? 13.990 -12.182 -26.053 1.00 93.06 202 ILE A CA 1
ATOM 1578 C C . ILE A 1 202 ? 14.931 -12.487 -24.886 1.00 93.06 202 ILE A C 1
ATOM 1580 O O . ILE A 1 202 ? 14.628 -13.344 -24.055 1.00 93.06 202 ILE A O 1
ATOM 1584 N N . ASN A 1 203 ? 16.064 -11.782 -24.794 1.00 92.56 203 ASN A N 1
ATOM 1585 C CA . ASN A 1 203 ? 17.126 -12.068 -23.821 1.00 92.56 203 ASN A CA 1
ATOM 1586 C C . ASN A 1 203 ? 17.214 -11.043 -22.679 1.00 92.56 203 ASN A C 1
ATOM 1588 O O . ASN A 1 203 ? 18.124 -11.141 -21.853 1.00 92.56 203 ASN A O 1
ATOM 1592 N N . ALA A 1 204 ? 16.328 -10.040 -22.641 1.00 94.75 204 ALA A N 1
ATOM 1593 C CA . ALA A 1 204 ? 16.343 -8.947 -21.663 1.00 94.75 204 ALA A CA 1
ATOM 1594 C C . ALA A 1 204 ? 17.682 -8.178 -21.586 1.00 94.75 204 ALA A C 1
ATOM 1596 O O . ALA A 1 204 ? 18.027 -7.583 -20.560 1.00 94.75 204 ALA A O 1
ATOM 1597 N N . ARG A 1 205 ? 18.444 -8.165 -22.687 1.00 94.00 205 ARG A N 1
ATOM 1598 C CA . ARG A 1 205 ? 19.708 -7.428 -22.805 1.00 94.00 205 ARG A CA 1
ATOM 1599 C C . ARG A 1 205 ? 19.441 -5.959 -23.101 1.00 94.00 205 ARG A C 1
ATOM 1601 O O . ARG A 1 205 ? 18.574 -5.643 -23.907 1.00 94.00 205 ARG A O 1
ATOM 1608 N N . VAL A 1 206 ? 20.218 -5.063 -22.493 1.00 96.50 206 VAL A N 1
ATOM 1609 C CA . VAL A 1 206 ? 20.186 -3.632 -22.832 1.00 96.50 206 VAL A CA 1
ATOM 1610 C C . VAL A 1 206 ? 20.675 -3.449 -24.269 1.00 96.50 206 VAL A C 1
ATOM 1612 O O . VAL A 1 206 ? 21.822 -3.772 -24.570 1.00 96.50 206 VAL A O 1
ATOM 1615 N N . MET A 1 207 ? 19.814 -2.915 -25.133 1.00 96.12 207 MET A N 1
ATOM 1616 C CA . MET A 1 207 ? 20.161 -2.507 -26.499 1.00 96.12 207 MET A CA 1
ATOM 1617 C C . MET A 1 207 ? 20.775 -1.107 -26.490 1.00 96.12 207 MET A C 1
ATOM 1619 O O . MET A 1 207 ? 21.795 -0.847 -27.122 1.00 96.12 207 MET A O 1
ATOM 1623 N N . SER A 1 208 ? 20.156 -0.202 -25.732 1.00 94.50 208 SER A N 1
ATOM 1624 C CA . SER A 1 208 ? 20.603 1.173 -25.554 1.00 94.50 208 SER A CA 1
ATOM 1625 C C . SER A 1 208 ? 20.127 1.712 -24.206 1.00 94.50 208 SER A C 1
ATOM 1627 O O . SER A 1 208 ? 19.128 1.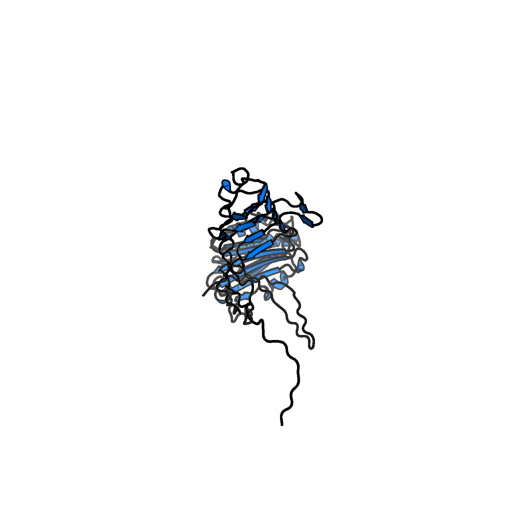268 -23.638 1.00 94.50 208 SER A O 1
ATOM 1629 N N . SER A 1 209 ? 20.863 2.679 -23.665 1.00 94.06 209 SER A N 1
ATOM 1630 C CA . SER A 1 209 ? 20.431 3.432 -22.490 1.00 94.06 209 SER A CA 1
ATOM 1631 C C . SER A 1 209 ? 21.002 4.837 -22.531 1.00 94.06 209 SER A C 1
ATOM 1633 O O . SER A 1 209 ? 22.098 5.038 -23.061 1.00 94.06 209 SER A O 1
ATOM 1635 N N . ARG A 1 210 ? 20.275 5.803 -21.973 1.00 91.19 210 ARG A N 1
ATOM 1636 C CA . ARG A 1 210 ? 20.746 7.182 -21.839 1.00 91.19 210 ARG A CA 1
ATOM 1637 C C . ARG A 1 210 ? 20.132 7.830 -20.597 1.00 91.19 210 ARG A C 1
ATOM 1639 O O . ARG A 1 210 ? 18.995 7.541 -20.226 1.00 91.19 210 ARG A O 1
ATOM 1646 N N . PHE A 1 211 ? 20.912 8.696 -19.962 1.00 89.19 211 PHE A N 1
ATOM 1647 C CA . PHE A 1 211 ? 20.421 9.697 -19.022 1.00 89.19 211 PHE A CA 1
ATOM 1648 C C . PHE A 1 211 ? 20.315 11.030 -19.765 1.00 89.19 211 PHE A C 1
ATOM 1650 O O . PHE A 1 211 ? 21.269 11.429 -20.433 1.00 89.19 211 PHE A O 1
ATOM 1657 N N . TYR A 1 212 ? 19.159 11.673 -19.659 1.00 85.50 212 TYR A N 1
ATOM 1658 C CA . TYR A 1 212 ? 18.853 12.974 -20.241 1.00 85.50 212 TYR A CA 1
ATOM 1659 C C . TYR A 1 212 ? 18.785 14.004 -19.117 1.00 85.50 212 TYR A C 1
ATOM 1661 O O . TYR A 1 212 ? 17.973 13.842 -18.203 1.00 85.50 212 TYR A O 1
ATOM 1669 N N . ASP A 1 213 ? 19.617 15.043 -19.183 1.00 78.75 213 ASP A N 1
ATOM 1670 C CA . ASP A 1 213 ? 19.728 16.094 -18.165 1.00 78.75 213 ASP A CA 1
ATOM 1671 C C . ASP A 1 213 ? 18.638 17.151 -18.398 1.00 78.75 213 ASP A C 1
ATOM 1673 O O . ASP A 1 213 ? 18.843 18.263 -18.900 1.00 78.75 213 ASP A O 1
ATOM 1677 N N . ILE A 1 214 ? 17.415 16.727 -18.091 1.00 70.56 214 ILE A N 1
ATOM 1678 C CA . ILE A 1 214 ? 16.203 17.520 -18.225 1.00 70.56 214 ILE A CA 1
ATOM 1679 C C . ILE A 1 214 ? 15.938 18.171 -16.869 1.00 70.56 214 ILE A C 1
ATOM 1681 O O . ILE A 1 214 ? 15.587 17.502 -15.903 1.00 70.56 214 ILE A O 1
ATOM 1685 N N . GLY A 1 215 ? 16.108 19.490 -16.813 1.00 62.78 215 GLY A N 1
ATOM 1686 C CA . GLY A 1 215 ? 15.866 20.299 -15.616 1.00 62.78 215 GLY A CA 1
ATOM 1687 C C . GLY A 1 215 ? 17.071 21.147 -15.214 1.00 62.78 215 GLY A C 1
ATOM 1688 O O . GLY A 1 215 ? 16.908 22.337 -14.969 1.00 62.78 215 GLY A O 1
ATOM 1689 N N . SER A 1 216 ? 18.291 20.597 -15.232 1.00 62.47 216 SER A N 1
ATOM 1690 C CA . SER A 1 216 ? 19.446 21.287 -14.631 1.00 62.47 216 SER A CA 1
ATOM 1691 C C . SER A 1 216 ? 19.995 22.450 -15.469 1.00 62.47 216 SER A C 1
ATOM 1693 O O . SER A 1 216 ? 20.472 23.434 -14.906 1.00 62.47 216 SER A O 1
ATOM 1695 N N . ILE A 1 217 ? 19.977 22.358 -16.811 1.00 59.69 217 ILE A N 1
ATOM 1696 C CA . ILE A 1 217 ? 20.572 23.374 -17.706 1.00 59.69 217 ILE A CA 1
ATOM 1697 C C . ILE A 1 217 ? 19.666 23.659 -18.930 1.00 59.69 217 ILE A C 1
ATOM 1699 O O . ILE A 1 217 ? 19.460 22.764 -19.756 1.00 59.69 217 ILE A O 1
ATOM 1703 N N . PRO A 1 218 ? 19.208 24.915 -19.157 1.00 54.78 218 PRO A N 1
ATOM 1704 C CA . PRO A 1 218 ? 18.256 25.257 -20.227 1.00 54.78 218 PRO A CA 1
ATOM 1705 C C . PRO A 1 218 ? 18.676 24.860 -21.649 1.00 54.78 218 PRO A C 1
ATOM 1707 O O . PRO A 1 218 ? 17.835 24.489 -22.467 1.00 54.78 218 PRO A O 1
ATOM 1710 N N . ARG A 1 219 ? 19.974 24.978 -21.972 1.00 56.38 219 ARG A N 1
ATOM 1711 C CA . ARG A 1 219 ? 20.495 24.694 -23.322 1.00 56.38 219 ARG A CA 1
ATOM 1712 C C . ARG A 1 219 ? 20.589 23.197 -23.619 1.00 56.38 219 ARG A C 1
ATOM 1714 O O . ARG A 1 219 ? 20.281 22.809 -24.739 1.00 56.38 219 ARG A O 1
ATOM 1721 N N . LEU A 1 220 ? 20.985 22.383 -22.638 1.00 59.19 220 LEU A N 1
ATOM 1722 C CA . LEU A 1 220 ? 21.070 20.926 -22.795 1.00 59.19 220 LEU A CA 1
ATOM 1723 C C . LEU A 1 220 ? 19.669 20.321 -22.925 1.00 59.19 220 LEU A C 1
ATOM 1725 O O . LEU A 1 220 ? 19.397 19.575 -23.860 1.00 59.19 220 LEU A O 1
ATOM 1729 N N . SER A 1 221 ? 18.747 20.768 -22.070 1.00 61.94 221 SER A N 1
ATOM 1730 C CA . SER A 1 221 ? 17.391 20.223 -21.974 1.00 61.94 221 SER A CA 1
ATOM 1731 C C . SER A 1 221 ? 16.558 20.319 -23.272 1.00 61.94 221 SER A C 1
ATOM 1733 O O . SER A 1 221 ? 15.711 19.465 -23.540 1.00 61.94 221 SER A O 1
ATOM 1735 N N . ARG A 1 222 ? 16.817 21.310 -24.146 1.00 64.75 222 ARG A N 1
ATOM 1736 C CA . ARG A 1 222 ? 16.168 21.387 -25.475 1.00 64.75 222 ARG A CA 1
ATOM 1737 C C . ARG A 1 222 ? 16.637 20.289 -26.430 1.00 64.75 222 ARG A C 1
ATOM 1739 O O . ARG A 1 222 ? 15.804 19.663 -27.084 1.00 64.75 222 ARG A O 1
ATOM 1746 N N . THR A 1 223 ? 17.947 20.053 -26.504 1.00 69.56 223 THR A N 1
ATOM 1747 C CA . THR A 1 223 ? 18.515 18.955 -27.299 1.00 69.56 223 THR A CA 1
ATOM 1748 C C . THR A 1 223 ? 18.042 17.619 -26.738 1.00 69.56 223 THR A C 1
ATOM 1750 O O . THR A 1 223 ? 17.528 16.789 -27.487 1.00 69.56 223 THR A O 1
ATOM 1753 N N . ASP A 1 224 ? 18.101 17.464 -25.415 1.00 74.44 224 ASP A N 1
ATOM 1754 C CA . ASP A 1 224 ? 17.742 16.236 -24.711 1.00 74.44 224 ASP A CA 1
ATOM 1755 C C . ASP A 1 224 ? 16.260 15.858 -24.862 1.00 74.44 224 ASP A C 1
ATOM 1757 O O . ASP A 1 224 ? 15.974 14.686 -25.086 1.00 74.44 224 ASP A O 1
ATOM 1761 N N . SER A 1 225 ? 15.315 16.810 -24.862 1.00 76.06 225 SER A N 1
ATOM 1762 C CA . SER A 1 225 ? 13.900 16.519 -25.176 1.00 76.06 225 SER A CA 1
ATOM 1763 C C . SER A 1 225 ? 13.723 15.960 -26.602 1.00 76.06 225 SER A C 1
ATOM 1765 O O . SER A 1 225 ? 12.980 14.994 -26.825 1.00 76.06 225 SER A O 1
ATOM 1767 N N . SER A 1 226 ? 14.456 16.508 -27.580 1.00 82.81 226 SER A N 1
ATOM 1768 C CA . SER A 1 226 ? 14.410 16.036 -28.972 1.00 82.81 226 SER A CA 1
ATOM 1769 C C . SER A 1 226 ? 15.076 14.663 -29.153 1.00 82.81 226 SER A C 1
ATOM 1771 O O . SER A 1 226 ? 14.524 13.795 -29.830 1.00 82.81 226 SER A O 1
ATOM 1773 N N . ASP A 1 227 ? 16.208 14.428 -28.485 1.00 88.38 227 ASP A N 1
ATOM 1774 C CA . ASP A 1 227 ? 16.939 13.159 -28.510 1.00 88.38 227 ASP A CA 1
ATOM 1775 C C . ASP A 1 227 ? 16.216 12.057 -27.720 1.00 88.38 227 ASP A C 1
ATOM 1777 O O . ASP A 1 227 ? 16.321 10.884 -28.078 1.00 88.38 227 ASP A O 1
ATOM 1781 N N . LEU A 1 228 ? 15.468 12.405 -26.669 1.00 88.94 228 LEU A N 1
ATOM 1782 C CA . LEU A 1 228 ? 14.587 11.491 -25.937 1.00 88.94 228 LEU A CA 1
ATOM 1783 C C . LEU A 1 228 ? 13.386 11.091 -26.794 1.00 88.94 228 LEU A C 1
ATOM 1785 O O . LEU A 1 228 ? 13.074 9.908 -26.913 1.00 88.94 228 LEU A O 1
ATOM 1789 N N . THR A 1 229 ? 12.754 12.060 -27.459 1.00 89.69 229 THR A N 1
ATOM 1790 C CA . THR A 1 229 ? 11.671 11.782 -28.414 1.00 89.69 229 THR A CA 1
ATOM 1791 C C . THR A 1 229 ? 12.161 10.863 -29.539 1.00 89.69 229 THR A C 1
ATOM 1793 O O . THR A 1 229 ? 11.471 9.907 -29.891 1.00 89.69 229 THR A O 1
ATOM 1796 N N . ARG A 1 230 ? 13.377 11.095 -30.061 1.00 92.81 230 ARG A N 1
ATOM 1797 C CA . ARG A 1 230 ? 13.996 10.222 -31.069 1.00 92.81 230 ARG A CA 1
ATOM 1798 C C . ARG A 1 230 ? 14.258 8.819 -30.523 1.00 92.81 230 ARG A C 1
ATOM 1800 O O . ARG A 1 230 ? 13.797 7.864 -31.126 1.00 92.81 230 ARG A O 1
ATOM 1807 N N . PHE A 1 231 ? 14.869 8.689 -29.342 1.00 94.94 231 PHE A N 1
ATOM 1808 C CA . PHE A 1 231 ? 15.095 7.392 -28.690 1.00 94.94 231 PHE A CA 1
ATOM 1809 C C . PHE A 1 231 ? 13.803 6.576 -28.562 1.00 94.94 231 PHE A C 1
ATOM 1811 O O . PHE A 1 231 ? 13.779 5.414 -28.948 1.00 94.94 231 PHE A O 1
ATOM 1818 N N . ILE A 1 232 ? 12.711 7.182 -28.077 1.00 93.81 232 ILE A N 1
ATOM 1819 C CA . ILE A 1 232 ? 11.405 6.510 -27.935 1.00 93.81 232 ILE A CA 1
ATOM 1820 C C . ILE A 1 232 ? 10.883 6.010 -29.296 1.00 93.81 232 ILE A C 1
ATOM 1822 O O . ILE A 1 232 ? 10.333 4.906 -29.400 1.00 93.81 232 ILE A O 1
ATOM 1826 N N . ASN A 1 233 ? 11.071 6.802 -30.353 1.00 94.06 233 ASN A N 1
ATOM 1827 C CA . ASN A 1 233 ? 10.649 6.459 -31.708 1.00 94.06 233 ASN A CA 1
ATOM 1828 C C . ASN A 1 233 ? 11.543 5.391 -32.363 1.00 94.06 233 ASN A C 1
ATOM 1830 O O . ASN A 1 233 ? 11.003 4.538 -33.067 1.00 94.06 233 ASN A O 1
ATOM 1834 N N . ASP A 1 234 ? 12.842 5.376 -32.064 1.00 95.75 234 ASP A N 1
ATOM 1835 C CA . ASP A 1 234 ? 13.843 4.476 -32.655 1.00 95.75 234 ASP A CA 1
ATOM 1836 C C . ASP A 1 234 ? 13.866 3.070 -32.022 1.00 95.75 234 ASP A C 1
ATOM 1838 O O . ASP A 1 234 ? 14.382 2.138 -32.637 1.00 95.75 234 ASP A O 1
ATOM 1842 N N . VAL A 1 235 ? 13.295 2.874 -30.820 1.00 96.12 235 VAL A N 1
ATOM 1843 C CA . VAL A 1 235 ? 13.093 1.520 -30.256 1.00 96.12 235 VAL A CA 1
ATOM 1844 C C . VAL A 1 235 ? 12.306 0.661 -31.267 1.00 96.12 235 VAL A C 1
ATOM 1846 O O . VAL A 1 235 ? 11.259 1.121 -31.727 1.00 96.12 235 VAL A O 1
ATOM 1849 N N . PRO A 1 236 ? 12.747 -0.556 -31.634 1.00 96.75 236 PRO A N 1
ATOM 1850 C CA . PRO A 1 236 ? 12.000 -1.406 -32.565 1.00 96.75 236 PRO A CA 1
ATOM 1851 C C . PRO A 1 236 ? 10.639 -1.878 -32.026 1.00 96.75 236 PRO A C 1
ATOM 1853 O O . PRO A 1 236 ? 10.320 -1.723 -30.847 1.00 96.75 236 PRO A O 1
ATOM 1856 N N . HIS A 1 237 ? 9.816 -2.456 -32.904 1.00 95.44 237 HIS A N 1
ATOM 1857 C CA . HIS A 1 237 ? 8.607 -3.181 -32.496 1.00 95.44 237 HIS A CA 1
ATOM 1858 C C . HIS A 1 237 ? 8.976 -4.388 -31.611 1.00 95.44 237 HIS A C 1
ATOM 1860 O O . HIS A 1 237 ? 10.091 -4.890 -31.701 1.00 95.44 237 HIS A O 1
ATOM 1866 N N . ASP A 1 238 ? 8.059 -4.823 -30.745 1.00 95.88 238 ASP A N 1
ATOM 1867 C CA . ASP A 1 238 ? 8.219 -5.897 -29.749 1.00 95.88 238 ASP A CA 1
ATOM 1868 C C . ASP A 1 238 ? 9.223 -5.634 -28.615 1.00 95.88 238 ASP A C 1
ATOM 1870 O O . ASP A 1 238 ? 9.140 -6.308 -27.588 1.00 95.88 238 ASP A O 1
ATOM 1874 N N . GLU A 1 239 ? 10.105 -4.640 -28.725 1.00 97.62 239 GLU A N 1
ATOM 1875 C CA . GLU A 1 239 ? 11.121 -4.353 -27.707 1.00 97.62 239 GLU A CA 1
ATOM 1876 C C . GLU A 1 239 ? 10.577 -3.581 -26.496 1.00 97.62 239 GLU A C 1
ATOM 1878 O O . GLU A 1 239 ? 9.550 -2.891 -26.548 1.00 97.62 239 GLU A O 1
ATOM 1883 N N . ILE A 1 240 ? 11.283 -3.699 -25.369 1.00 98.06 240 ILE A N 1
ATOM 1884 C CA . ILE A 1 240 ? 10.874 -3.118 -24.087 1.00 98.06 240 ILE A CA 1
ATOM 1885 C C . ILE A 1 240 ? 11.546 -1.766 -23.891 1.00 98.06 240 ILE A C 1
ATOM 1887 O O . ILE A 1 240 ? 12.770 -1.683 -23.835 1.00 98.06 240 ILE A O 1
ATOM 1891 N N . ILE A 1 241 ? 10.755 -0.717 -23.681 1.00 97.69 241 ILE A N 1
ATOM 1892 C CA . ILE A 1 241 ? 11.241 0.594 -23.248 1.00 97.69 241 ILE A CA 1
ATOM 1893 C C . ILE A 1 241 ? 10.841 0.847 -21.798 1.00 97.69 241 ILE A C 1
ATOM 1895 O O . ILE A 1 241 ? 9.682 0.676 -21.423 1.00 97.69 241 ILE A O 1
ATOM 1899 N N . ALA A 1 242 ? 11.803 1.268 -20.979 1.00 97.38 242 ALA A N 1
ATOM 1900 C CA . ALA A 1 242 ? 11.605 1.600 -19.574 1.00 97.38 242 ALA A CA 1
ATOM 1901 C C . ALA A 1 242 ? 12.199 2.977 -19.256 1.00 97.38 242 ALA A C 1
ATOM 1903 O O . ALA A 1 242 ? 13.310 3.287 -19.680 1.00 97.38 242 ALA A O 1
ATOM 1904 N N . LEU A 1 243 ? 11.471 3.779 -18.483 1.00 94.38 243 LEU A N 1
ATOM 1905 C CA . LEU A 1 243 ? 11.776 5.168 -18.153 1.00 94.38 243 LEU A CA 1
ATOM 1906 C C . LEU A 1 243 ? 11.492 5.434 -16.670 1.00 94.38 243 LEU A C 1
ATOM 1908 O O . LEU A 1 243 ? 10.478 4.984 -16.136 1.00 94.38 243 LEU A O 1
ATOM 1912 N N . ALA A 1 244 ? 12.362 6.202 -16.017 1.00 92.19 244 ALA A N 1
ATOM 1913 C CA . ALA A 1 244 ? 12.153 6.690 -14.656 1.00 92.19 244 ALA A CA 1
ATOM 1914 C C . ALA A 1 244 ? 12.703 8.116 -14.496 1.00 92.19 244 ALA A C 1
ATOM 1916 O O . ALA A 1 244 ? 13.761 8.438 -15.047 1.00 92.19 244 ALA A O 1
ATOM 1917 N N . LEU A 1 245 ? 11.993 8.955 -13.736 1.00 88.19 245 LEU A N 1
ATOM 1918 C CA . LEU A 1 245 ? 12.485 10.277 -13.334 1.00 88.19 245 LEU A CA 1
ATOM 1919 C C . LEU A 1 245 ? 13.432 10.152 -12.140 1.00 88.19 245 LEU A C 1
ATOM 1921 O O . LEU A 1 245 ? 13.177 9.374 -11.218 1.00 88.19 245 LEU A O 1
ATOM 1925 N N . ASN A 1 246 ? 14.501 10.940 -12.152 1.00 85.12 246 ASN A N 1
ATOM 1926 C CA . ASN A 1 246 ? 15.483 11.028 -11.083 1.00 85.12 246 ASN A CA 1
ATOM 1927 C C . ASN A 1 246 ? 15.583 12.484 -10.610 1.00 85.12 246 ASN A C 1
ATOM 1929 O O . ASN A 1 246 ? 15.817 13.363 -11.436 1.00 85.12 246 ASN A O 1
ATOM 1933 N N . GLN A 1 247 ? 15.430 12.724 -9.302 1.00 79.19 247 GLN A N 1
ATOM 1934 C CA . GLN A 1 247 ? 15.310 14.067 -8.700 1.00 79.19 247 GLN A CA 1
ATOM 1935 C C . GLN A 1 247 ? 14.221 14.945 -9.368 1.00 79.19 247 GLN A C 1
ATOM 1937 O O . GLN A 1 247 ? 13.319 14.440 -10.036 1.00 79.19 247 GLN A O 1
ATOM 1942 N N . ASN A 1 248 ? 14.268 16.261 -9.133 1.00 69.25 248 ASN A N 1
ATOM 1943 C CA . ASN A 1 248 ? 13.274 17.214 -9.616 1.00 69.25 248 ASN A CA 1
ATOM 1944 C C . ASN A 1 248 ? 13.501 17.607 -11.088 1.00 69.25 248 ASN A C 1
ATOM 1946 O O . ASN A 1 248 ? 14.480 18.276 -11.408 1.00 69.25 248 ASN A O 1
ATOM 1950 N N . VAL A 1 249 ? 12.563 17.252 -11.967 1.00 64.62 249 VAL A N 1
ATOM 1951 C CA . VAL A 1 249 ? 12.597 17.532 -13.416 1.00 64.62 249 VAL A CA 1
ATOM 1952 C C . VAL A 1 249 ? 11.761 18.784 -13.724 1.00 64.62 249 VAL A C 1
ATOM 1954 O O . VAL A 1 249 ? 10.841 18.769 -14.538 1.00 64.62 249 VAL A O 1
ATOM 1957 N N . GLU A 1 250 ? 12.072 19.890 -13.046 1.00 58.78 250 GLU A N 1
ATOM 1958 C CA . GLU A 1 250 ? 11.350 21.161 -13.172 1.00 58.78 250 GLU A CA 1
ATOM 1959 C C . GLU A 1 250 ? 12.226 22.222 -13.851 1.00 58.78 250 GLU A C 1
ATOM 1961 O O . GLU A 1 250 ? 13.189 22.720 -13.270 1.00 58.78 250 GLU A O 1
ATOM 1966 N N . HIS A 1 251 ? 11.884 22.607 -15.086 1.00 53.41 251 HIS A N 1
ATOM 1967 C CA . HIS A 1 251 ? 12.384 23.853 -15.670 1.00 53.41 251 HIS A CA 1
ATOM 1968 C C . HIS A 1 251 ? 11.411 24.407 -16.731 1.00 53.41 251 HIS A C 1
ATOM 1970 O O . HIS A 1 251 ? 11.219 23.773 -17.771 1.00 53.41 251 HIS A O 1
ATOM 1976 N N . PRO A 1 252 ? 10.876 25.637 -16.582 1.00 51.25 252 PRO A N 1
ATOM 1977 C CA . PRO A 1 252 ? 9.849 26.208 -17.474 1.00 51.25 252 PRO A CA 1
ATOM 1978 C C . PRO A 1 252 ? 10.334 26.583 -18.894 1.00 51.25 252 PRO A C 1
ATOM 1980 O O . PRO A 1 252 ? 9.647 27.288 -19.626 1.00 51.25 252 PRO A O 1
ATOM 1983 N N . ALA A 1 253 ? 11.527 26.138 -19.305 1.00 52.12 253 ALA A N 1
ATOM 1984 C CA . ALA A 1 253 ? 12.135 26.447 -20.608 1.00 52.12 253 ALA A CA 1
ATOM 1985 C C . ALA A 1 253 ? 12.125 25.252 -21.584 1.00 52.12 253 ALA A C 1
ATOM 1987 O O . ALA A 1 253 ? 12.708 25.336 -22.674 1.00 52.12 253 ALA A O 1
ATOM 1988 N N . VAL A 1 254 ? 11.506 24.141 -21.173 1.00 62.84 254 VAL A N 1
ATOM 1989 C CA . VAL A 1 254 ? 11.620 22.819 -21.793 1.00 62.84 254 VAL A CA 1
ATOM 1990 C C . VAL A 1 254 ? 10.243 22.349 -22.240 1.00 62.84 254 VAL A C 1
ATOM 1992 O O . VAL A 1 254 ? 9.363 22.130 -21.413 1.00 62.84 254 VAL A O 1
ATOM 1995 N N . ASP A 1 255 ? 10.052 22.160 -23.545 1.00 68.81 255 ASP A N 1
ATOM 1996 C CA . ASP A 1 255 ? 8.835 21.522 -24.039 1.00 68.81 255 ASP A CA 1
ATOM 1997 C C . ASP A 1 255 ? 8.984 19.995 -23.984 1.00 68.81 255 ASP A C 1
ATOM 1999 O O . ASP A 1 255 ? 9.748 19.399 -24.749 1.00 68.81 255 ASP A O 1
ATOM 2003 N N . LEU A 1 256 ? 8.252 19.367 -23.062 1.00 74.12 256 LEU A N 1
ATOM 2004 C CA . LEU A 1 256 ? 8.139 17.912 -22.936 1.00 74.12 256 LEU A CA 1
ATOM 2005 C C . LEU A 1 256 ? 6.903 17.343 -23.656 1.00 74.12 256 LEU A C 1
ATOM 2007 O O . LEU A 1 256 ? 6.729 16.125 -23.703 1.00 74.12 256 LEU A O 1
ATOM 2011 N N . LYS A 1 257 ? 6.053 18.175 -24.282 1.00 77.38 257 LYS A N 1
ATOM 2012 C CA . LYS A 1 257 ? 4.886 17.701 -25.052 1.00 77.38 257 LYS A CA 1
ATOM 2013 C C . LYS A 1 257 ? 5.252 16.703 -26.165 1.00 77.38 257 LYS A C 1
ATOM 2015 O O . LYS A 1 257 ? 4.471 15.766 -26.353 1.00 77.38 257 LYS A O 1
ATOM 2020 N N . PRO A 1 258 ? 6.391 16.818 -26.889 1.00 81.75 258 PRO A N 1
ATOM 2021 C CA . PRO A 1 258 ? 6.815 15.800 -27.855 1.00 81.75 258 PRO A CA 1
ATOM 2022 C C . PRO A 1 258 ? 7.091 14.442 -27.197 1.00 81.75 258 PRO A C 1
ATOM 2024 O O . PRO A 1 258 ? 6.604 13.421 -27.683 1.00 81.75 258 PRO A O 1
ATOM 2027 N N . VAL A 1 259 ? 7.774 14.443 -26.046 1.00 82.50 259 VAL A N 1
ATOM 2028 C CA . VAL A 1 259 ? 8.067 13.242 -25.249 1.00 82.50 259 VAL A CA 1
ATOM 2029 C C . VAL A 1 259 ? 6.765 12.593 -24.777 1.00 82.50 259 VAL A C 1
ATOM 2031 O O . VAL A 1 259 ? 6.549 11.410 -25.029 1.00 82.50 259 VAL A O 1
ATOM 2034 N N . PHE A 1 260 ? 5.840 13.357 -24.185 1.00 80.25 260 PHE A N 1
ATOM 2035 C CA . PHE A 1 260 ? 4.548 12.811 -23.752 1.00 80.25 260 PHE A CA 1
ATOM 2036 C C . PHE A 1 260 ? 3.686 12.314 -24.911 1.00 80.25 260 PHE A C 1
ATOM 2038 O O . PHE A 1 260 ? 2.974 11.328 -24.748 1.00 80.25 260 PHE A O 1
ATOM 2045 N N . ARG A 1 261 ? 3.764 12.928 -26.098 1.00 84.81 261 ARG A N 1
ATOM 2046 C CA . ARG A 1 261 ? 3.085 12.414 -27.297 1.00 84.81 261 ARG A CA 1
ATOM 2047 C C . ARG A 1 261 ? 3.656 11.061 -27.730 1.00 84.81 261 ARG A C 1
ATOM 2049 O O . ARG A 1 261 ? 2.877 10.156 -28.017 1.00 84.81 261 ARG A O 1
ATOM 2056 N N . ALA A 1 262 ? 4.980 10.910 -27.735 1.00 88.50 262 ALA A N 1
ATOM 2057 C CA . ALA A 1 262 ? 5.636 9.643 -28.053 1.00 88.50 262 ALA A CA 1
ATOM 2058 C C . ALA A 1 262 ? 5.294 8.553 -27.017 1.00 88.50 262 ALA A C 1
ATOM 2060 O O . ALA A 1 262 ? 4.918 7.444 -27.389 1.00 88.50 262 ALA A O 1
ATOM 2061 N N . LEU A 1 263 ? 5.307 8.891 -25.721 1.00 87.94 263 LEU A N 1
ATOM 2062 C CA . LEU A 1 263 ? 4.887 7.988 -24.644 1.00 87.94 263 LEU A CA 1
ATOM 2063 C C . LEU A 1 263 ? 3.398 7.603 -24.746 1.00 87.94 263 LEU A C 1
ATOM 2065 O O . LEU A 1 263 ? 3.064 6.433 -24.561 1.00 87.94 263 LEU A O 1
ATOM 2069 N N . ARG A 1 264 ? 2.491 8.534 -25.085 1.00 87.62 264 ARG A N 1
ATOM 2070 C CA . ARG A 1 264 ? 1.061 8.229 -25.323 1.00 87.62 264 ARG A CA 1
ATOM 2071 C C . ARG A 1 264 ? 0.881 7.212 -26.457 1.00 87.62 264 ARG A C 1
ATOM 2073 O O . ARG A 1 264 ? 0.043 6.323 -26.339 1.00 87.62 264 ARG A O 1
ATOM 2080 N N . GLY A 1 265 ? 1.719 7.266 -27.498 1.00 87.25 265 GLY A N 1
ATOM 2081 C CA . GLY A 1 265 ? 1.774 6.250 -28.561 1.00 87.25 265 GLY A CA 1
ATOM 2082 C C . GLY A 1 265 ? 2.174 4.843 -28.085 1.00 87.25 265 GLY A C 1
ATOM 2083 O O . GLY A 1 265 ? 1.900 3.863 -28.769 1.00 87.25 265 GLY A O 1
ATOM 2084 N N . LEU A 1 266 ? 2.767 4.731 -26.894 1.00 88.56 266 LEU A N 1
ATOM 2085 C CA . LEU A 1 266 ? 3.107 3.478 -26.210 1.00 88.56 266 LEU A CA 1
ATOM 2086 C C . LEU A 1 266 ? 2.087 3.093 -25.119 1.00 88.56 266 LEU A C 1
ATOM 2088 O O . LEU A 1 266 ? 2.346 2.206 -24.307 1.00 88.56 266 LEU A O 1
ATOM 2092 N N . GLY A 1 267 ? 0.937 3.770 -25.055 1.00 85.00 267 GLY A N 1
ATOM 2093 C CA . GLY A 1 267 ? -0.089 3.532 -24.037 1.00 85.00 267 GLY A CA 1
ATOM 2094 C C . GLY A 1 267 ? 0.153 4.238 -22.697 1.00 85.00 267 GLY A C 1
ATOM 2095 O O . GLY A 1 267 ? -0.495 3.887 -21.713 1.00 85.00 267 GLY A O 1
ATOM 2096 N N . PHE A 1 268 ? 1.061 5.221 -22.623 1.00 81.31 268 PHE A N 1
ATOM 2097 C CA . PHE A 1 268 ? 1.140 6.114 -21.460 1.00 81.31 268 PHE A CA 1
ATOM 2098 C C . PHE A 1 268 ? -0.165 6.903 -21.333 1.00 81.31 268 PHE A C 1
ATOM 2100 O O . PHE A 1 268 ? -0.538 7.652 -22.237 1.00 81.31 268 PHE A O 1
ATOM 2107 N N . ASN A 1 269 ? -0.842 6.751 -20.202 1.00 77.94 269 ASN A N 1
ATOM 2108 C CA . ASN A 1 269 ? -2.126 7.387 -19.934 1.00 77.94 269 ASN A CA 1
ATOM 2109 C C . ASN A 1 269 ? -2.204 7.820 -18.468 1.00 77.94 269 ASN A C 1
ATOM 2111 O O . ASN A 1 269 ? -2.971 7.261 -17.685 1.00 77.94 269 ASN A O 1
ATOM 2115 N N . LEU A 1 270 ? -1.328 8.735 -18.057 1.00 67.62 270 LEU A N 1
ATOM 2116 C CA . LEU A 1 270 ? -1.536 9.481 -16.821 1.00 67.62 270 LEU A CA 1
ATOM 2117 C C . LEU A 1 270 ? -2.427 10.684 -17.149 1.00 67.62 270 LEU A C 1
ATOM 2119 O O . LEU A 1 270 ? -2.020 11.567 -17.902 1.00 67.62 270 LEU A O 1
ATOM 2123 N N . GLU A 1 271 ? -3.635 10.702 -16.579 1.00 55.25 271 GLU A N 1
ATOM 2124 C CA . GLU A 1 271 ? -4.577 11.837 -16.654 1.00 55.25 271 GLU A CA 1
ATOM 2125 C C . GLU A 1 271 ? -4.022 13.095 -15.973 1.00 55.25 271 GLU A C 1
ATOM 2127 O O . GLU A 1 271 ? -4.453 14.211 -16.254 1.00 55.25 271 GLU A O 1
ATOM 2132 N N . TYR A 1 272 ? -3.022 12.920 -15.107 1.00 52.34 272 TYR A N 1
ATOM 2133 C CA . TYR A 1 272 ? -2.194 14.007 -14.622 1.00 52.34 272 TYR A CA 1
ATOM 2134 C C . TYR A 1 272 ? -1.281 14.473 -15.757 1.00 52.34 272 TYR A C 1
ATOM 2136 O O . TYR A 1 272 ? -0.255 13.852 -16.051 1.00 52.34 272 TYR A O 1
ATOM 2144 N N . GLU A 1 273 ? -1.668 15.561 -16.423 1.00 51.06 273 GLU A N 1
ATOM 2145 C CA . GLU A 1 273 ? -0.779 16.216 -17.366 1.00 51.06 273 GLU A CA 1
ATOM 2146 C C . GLU A 1 273 ? 0.496 16.662 -16.646 1.00 51.06 273 GLU A C 1
ATOM 2148 O O . GLU A 1 273 ? 0.517 17.650 -15.915 1.00 51.06 273 GLU A O 1
ATOM 2153 N N . ILE A 1 274 ? 1.608 16.001 -16.961 1.00 50.44 274 ILE A N 1
ATOM 2154 C CA . ILE A 1 274 ? 2.962 16.467 -16.640 1.00 50.44 274 ILE A CA 1
ATOM 2155 C C . ILE A 1 274 ? 3.319 17.656 -17.572 1.00 50.44 274 ILE A C 1
ATOM 2157 O O . ILE A 1 274 ? 4.425 17.774 -18.085 1.00 50.44 274 ILE A O 1
ATOM 2161 N N . THR A 1 275 ? 2.363 18.557 -17.835 1.00 44.53 275 THR A N 1
ATOM 2162 C CA . THR A 1 275 ? 2.586 19.826 -18.544 1.00 44.53 275 THR A CA 1
ATOM 2163 C C . THR A 1 275 ? 3.384 20.813 -17.701 1.00 44.53 275 THR A C 1
ATOM 2165 O O . THR A 1 275 ? 3.975 21.728 -18.268 1.00 44.53 275 THR A O 1
ATOM 2168 N N . HIS A 1 276 ? 3.437 20.601 -16.381 1.00 47.09 276 HIS A N 1
ATOM 2169 C CA . HIS A 1 276 ? 4.145 21.465 -15.436 1.00 47.09 276 HIS A CA 1
ATOM 2170 C C . HIS A 1 276 ? 5.112 20.734 -14.495 1.00 47.09 276 HIS A C 1
ATOM 2172 O O . HIS A 1 276 ? 5.829 21.422 -13.785 1.00 47.09 276 HIS A O 1
ATOM 2178 N N . GLY A 1 277 ? 5.150 19.389 -14.506 1.00 47.91 277 GLY A N 1
ATOM 2179 C CA . GLY A 1 277 ? 6.103 18.570 -13.738 1.00 47.91 277 GLY A CA 1
ATOM 2180 C C . GLY A 1 277 ? 6.307 19.060 -12.306 1.00 47.91 277 GLY A C 1
ATOM 2181 O O . GLY A 1 277 ? 7.351 19.638 -12.016 1.00 47.91 277 GLY A O 1
ATOM 2182 N N . HIS A 1 278 ? 5.299 18.881 -11.445 1.00 53.09 278 HIS A N 1
ATOM 2183 C CA . HIS A 1 278 ? 5.339 19.429 -10.091 1.00 53.09 278 HIS A CA 1
ATOM 2184 C C . HIS A 1 278 ? 6.599 18.981 -9.350 1.00 53.09 278 HIS A C 1
ATOM 2186 O O . HIS A 1 278 ? 7.023 17.825 -9.454 1.00 53.09 278 HIS A O 1
ATOM 2192 N N . SER A 1 279 ? 7.182 19.923 -8.604 1.00 63.94 279 SER A N 1
ATOM 2193 C CA . SER A 1 279 ? 8.465 19.745 -7.942 1.00 63.94 279 SER A CA 1
ATOM 2194 C C . SER A 1 279 ? 8.484 18.438 -7.149 1.00 63.94 279 SER A C 1
ATOM 2196 O O . SER A 1 279 ? 7.737 18.303 -6.180 1.00 63.94 279 SER A O 1
ATOM 2198 N N . ASN A 1 280 ? 9.377 17.516 -7.518 1.00 75.19 280 ASN A N 1
ATOM 2199 C CA . ASN A 1 280 ? 9.611 16.231 -6.839 1.00 75.19 280 ASN A CA 1
ATOM 2200 C C . ASN A 1 280 ? 8.581 15.094 -7.067 1.00 75.19 280 ASN A C 1
ATOM 2202 O O . ASN A 1 280 ? 8.553 14.133 -6.295 1.00 75.19 280 ASN A O 1
ATOM 2206 N N . ASP A 1 281 ? 7.775 15.125 -8.132 1.00 83.75 281 ASP A N 1
ATOM 2207 C CA . ASP A 1 281 ? 6.978 13.952 -8.533 1.00 83.75 281 ASP A CA 1
ATOM 2208 C C . ASP A 1 281 ? 7.871 12.730 -8.853 1.00 83.75 281 ASP A C 1
ATOM 2210 O O . ASP A 1 281 ? 8.768 12.796 -9.697 1.00 83.75 281 ASP A O 1
ATOM 2214 N N . ALA A 1 282 ? 7.587 11.568 -8.249 1.00 88.31 282 ALA A N 1
ATOM 2215 C CA . ALA A 1 282 ? 8.218 10.309 -8.661 1.00 88.31 282 ALA A CA 1
ATOM 2216 C C . ALA A 1 282 ? 7.385 9.650 -9.768 1.00 88.31 282 ALA A C 1
ATOM 2218 O O . ALA A 1 282 ? 6.206 9.346 -9.560 1.00 88.31 282 ALA A O 1
ATOM 2219 N N . VAL A 1 283 ? 7.995 9.383 -10.927 1.00 88.56 283 VAL A N 1
ATOM 2220 C CA . VAL A 1 283 ? 7.320 8.766 -12.082 1.00 88.56 283 VAL A CA 1
ATOM 2221 C C . VAL A 1 283 ? 8.160 7.646 -12.676 1.00 88.56 283 VAL A C 1
ATOM 2223 O O . VAL A 1 283 ? 9.371 7.773 -12.866 1.00 88.56 283 VAL A O 1
ATOM 2226 N N . VAL A 1 284 ? 7.477 6.555 -13.016 1.00 93.19 284 VAL A N 1
ATOM 2227 C CA . VAL A 1 284 ? 8.026 5.409 -13.745 1.00 93.19 284 VAL A CA 1
ATOM 2228 C C . VAL A 1 284 ? 7.084 4.975 -14.864 1.00 93.19 284 VAL A C 1
ATOM 2230 O O . VAL A 1 284 ? 5.861 5.010 -14.716 1.00 93.19 284 VAL A O 1
ATOM 2233 N N . PHE A 1 285 ? 7.660 4.514 -15.970 1.00 94.31 285 PHE A N 1
ATOM 2234 C CA . PHE A 1 285 ? 6.948 3.993 -17.133 1.00 94.31 285 PHE A CA 1
ATOM 2235 C C . PHE A 1 285 ? 7.701 2.811 -17.743 1.00 94.31 285 PHE A C 1
ATOM 2237 O O . PHE A 1 285 ? 8.922 2.843 -17.867 1.00 94.31 285 PHE A O 1
ATOM 2244 N N . ILE A 1 286 ? 6.982 1.772 -18.153 1.00 97.44 286 ILE A N 1
ATOM 2245 C CA . ILE A 1 286 ? 7.531 0.660 -18.923 1.00 97.44 286 ILE A CA 1
ATOM 2246 C C . ILE A 1 286 ? 6.480 0.118 -19.888 1.00 97.44 286 ILE A C 1
ATOM 2248 O O . ILE A 1 286 ? 5.331 -0.101 -19.502 1.00 97.44 286 ILE A O 1
ATOM 2252 N N . ALA A 1 287 ? 6.879 -0.108 -21.134 1.00 97.06 287 ALA A N 1
ATOM 2253 C CA . ALA A 1 287 ? 6.016 -0.616 -22.190 1.00 97.06 287 ALA A CA 1
ATOM 2254 C C . ALA A 1 287 ? 6.768 -1.592 -23.093 1.00 97.06 287 ALA A C 1
ATOM 2256 O O . ALA A 1 287 ? 7.970 -1.442 -23.314 1.00 97.06 287 ALA A O 1
ATOM 2257 N N . GLN A 1 288 ? 6.038 -2.548 -23.660 1.00 97.25 288 GLN A N 1
ATOM 2258 C CA . GLN A 1 288 ? 6.477 -3.277 -24.844 1.00 97.25 288 GLN A CA 1
ATOM 2259 C C . GLN A 1 288 ? 5.924 -2.579 -26.090 1.00 97.25 288 GLN A C 1
ATOM 2261 O O . GLN A 1 288 ? 4.710 -2.399 -26.229 1.00 97.25 288 GLN A O 1
ATOM 2266 N N . LYS A 1 289 ? 6.801 -2.147 -26.996 1.00 95.38 289 LYS A N 1
ATOM 2267 C CA . LYS A 1 289 ? 6.399 -1.350 -28.157 1.00 95.38 289 LYS A CA 1
ATOM 2268 C C . LYS A 1 289 ? 5.571 -2.186 -29.132 1.00 95.38 289 LYS A C 1
ATOM 2270 O O . LYS A 1 289 ? 5.948 -3.298 -29.478 1.00 95.38 289 LYS A O 1
ATOM 2275 N N . GLY A 1 290 ? 4.424 -1.647 -29.547 1.00 93.50 290 GLY A N 1
ATOM 2276 C CA . GLY A 1 290 ? 3.429 -2.375 -30.344 1.00 93.50 290 GLY A CA 1
ATOM 2277 C C . GLY A 1 290 ? 2.382 -3.148 -29.532 1.00 93.50 290 GLY A C 1
ATOM 2278 O O . GLY A 1 290 ? 1.390 -3.589 -30.102 1.00 93.50 290 GLY A O 1
ATOM 2279 N N . HIS A 1 291 ? 2.530 -3.251 -28.202 1.00 93.62 291 HIS A N 1
ATOM 2280 C CA . HIS A 1 291 ? 1.643 -4.045 -27.337 1.00 93.62 291 HIS A CA 1
ATOM 2281 C C . HIS A 1 291 ? 1.001 -3.191 -26.228 1.00 93.62 291 HIS A C 1
ATOM 2283 O O . HIS A 1 291 ? 1.478 -3.209 -25.092 1.00 93.62 291 HIS A O 1
ATOM 2289 N N . PRO A 1 292 ? -0.113 -2.472 -26.490 1.00 85.25 292 PRO A N 1
ATOM 2290 C CA . PRO A 1 292 ? -0.715 -1.535 -25.529 1.00 85.25 292 PRO A CA 1
ATOM 2291 C C . PRO A 1 292 ? -1.111 -2.142 -24.170 1.00 85.25 292 PRO A C 1
ATOM 2293 O O . PRO A 1 292 ? -1.128 -1.450 -23.154 1.00 85.25 292 PRO A O 1
ATOM 2296 N N . HIS A 1 293 ? -1.413 -3.444 -24.118 1.00 88.25 293 HIS A N 1
ATOM 2297 C CA . HIS A 1 293 ? -1.724 -4.154 -22.868 1.00 88.25 293 HIS A CA 1
ATOM 2298 C C . HIS A 1 293 ? -0.483 -4.425 -21.994 1.00 88.25 293 HIS A C 1
ATOM 2300 O O . HIS A 1 293 ? -0.593 -4.556 -20.766 1.00 88.25 293 HIS A O 1
ATOM 2306 N N . ASN A 1 294 ? 0.705 -4.429 -22.605 1.00 94.50 294 ASN A N 1
ATOM 2307 C CA . ASN A 1 294 ? 2.001 -4.639 -21.960 1.00 94.50 294 ASN A CA 1
ATOM 2308 C C . ASN A 1 294 ? 2.645 -3.312 -21.527 1.00 94.50 294 ASN A C 1
ATOM 2310 O O . ASN A 1 294 ? 3.867 -3.184 -21.483 1.00 94.50 294 ASN A O 1
ATOM 2314 N N . THR A 1 295 ? 1.809 -2.346 -21.144 1.00 94.56 295 THR A N 1
ATOM 2315 C CA . THR A 1 295 ? 2.216 -1.049 -20.598 1.00 94.56 295 THR A CA 1
ATOM 2316 C C . THR A 1 295 ? 1.871 -0.945 -19.112 1.00 94.56 295 THR A C 1
ATOM 2318 O O . THR A 1 295 ? 0.828 -1.429 -18.648 1.00 94.56 295 THR A O 1
ATOM 2321 N N . LYS A 1 296 ? 2.788 -0.361 -18.334 1.00 95.62 296 LYS A N 1
ATOM 2322 C CA . LYS A 1 296 ? 2.687 -0.128 -16.888 1.00 95.62 296 LYS A CA 1
ATOM 2323 C C . LYS A 1 296 ? 3.327 1.214 -16.548 1.00 95.62 296 LYS A C 1
ATOM 2325 O O . LYS A 1 296 ? 4.377 1.569 -17.069 1.00 95.62 296 LYS A O 1
ATOM 2330 N N . GLN A 1 297 ? 2.701 1.940 -15.638 1.00 91.81 297 GLN A N 1
ATOM 2331 C CA . GLN A 1 297 ? 3.124 3.269 -15.214 1.00 91.81 297 GLN A CA 1
ATOM 2332 C C . GLN A 1 297 ? 2.757 3.461 -13.744 1.00 91.81 297 GLN A C 1
ATOM 2334 O O . GLN A 1 297 ? 1.800 2.846 -13.268 1.00 91.81 297 GLN A O 1
ATOM 2339 N N . ALA A 1 298 ? 3.486 4.319 -13.041 1.00 91.38 298 ALA A N 1
ATOM 2340 C CA . ALA A 1 298 ? 3.085 4.802 -11.728 1.00 91.38 298 ALA A CA 1
ATOM 2341 C C . ALA A 1 298 ? 3.569 6.239 -11.525 1.00 91.38 298 ALA A C 1
ATOM 2343 O O . ALA A 1 298 ? 4.660 6.602 -11.963 1.00 91.38 298 ALA A O 1
ATOM 2344 N N . LEU A 1 299 ? 2.745 7.018 -10.829 1.00 88.00 299 LEU A N 1
ATOM 2345 C CA . LEU A 1 299 ? 3.017 8.374 -10.371 1.00 88.00 299 LEU A CA 1
ATOM 2346 C C . LEU A 1 299 ? 2.775 8.400 -8.860 1.00 88.00 299 LEU A C 1
ATOM 2348 O O . LEU A 1 299 ? 1.729 7.956 -8.388 1.00 88.00 299 LEU A O 1
ATOM 2352 N N . SER A 1 300 ? 3.743 8.918 -8.115 1.00 87.81 300 SER A N 1
ATOM 2353 C CA . SER A 1 300 ? 3.582 9.331 -6.724 1.00 87.81 300 SER A CA 1
ATOM 2354 C C . SER A 1 300 ? 3.747 10.850 -6.709 1.00 87.81 300 SER A C 1
ATOM 2356 O O . SER A 1 300 ? 4.893 11.302 -6.734 1.00 87.81 300 SER A O 1
ATOM 2358 N N . PRO A 1 301 ? 2.648 11.626 -6.709 1.00 84.62 301 PRO A N 1
ATOM 2359 C CA . PRO A 1 301 ? 2.727 13.075 -6.800 1.00 84.62 301 PRO A CA 1
ATOM 2360 C C . PRO A 1 301 ? 3.286 13.683 -5.509 1.00 84.62 301 PRO A C 1
ATOM 2362 O O . PRO A 1 301 ? 3.154 13.101 -4.424 1.00 84.62 301 PRO A O 1
ATOM 2365 N N . TYR A 1 302 ? 3.892 14.863 -5.608 1.00 82.25 302 TYR A N 1
ATOM 2366 C CA . TYR A 1 302 ? 4.389 15.595 -4.452 1.00 82.25 302 TYR A CA 1
ATOM 2367 C C . TYR A 1 302 ? 3.245 16.110 -3.565 1.00 82.25 302 TYR A C 1
ATOM 2369 O O . TYR A 1 302 ? 2.377 16.872 -3.988 1.00 82.25 302 TYR A O 1
ATOM 2377 N N . VAL A 1 303 ? 3.264 15.707 -2.291 1.00 80.44 303 VAL A N 1
ATOM 2378 C CA . VAL A 1 303 ? 2.213 16.013 -1.298 1.00 80.44 303 VAL A CA 1
ATOM 2379 C C . VAL A 1 303 ? 2.788 16.507 0.038 1.00 80.44 303 VAL A C 1
ATOM 2381 O O . VAL A 1 303 ? 2.243 16.225 1.102 1.00 80.44 303 VAL A O 1
ATOM 2384 N N . LYS A 1 304 ? 3.910 17.245 -0.005 1.00 78.75 304 LYS A N 1
ATOM 2385 C CA . LYS A 1 304 ? 4.644 17.746 1.183 1.00 78.75 304 LYS A CA 1
ATOM 2386 C C . LYS A 1 304 ? 5.040 16.650 2.194 1.00 78.75 304 LYS A C 1
ATOM 2388 O O . LYS A 1 304 ? 5.108 16.902 3.393 1.00 78.75 304 LYS A O 1
ATOM 2393 N N . THR A 1 305 ? 5.303 15.438 1.710 1.00 79.88 305 THR A N 1
ATOM 2394 C CA . THR A 1 305 ? 5.889 14.326 2.479 1.00 79.88 305 THR A CA 1
ATOM 2395 C C . THR A 1 305 ? 7.412 14.315 2.361 1.00 79.88 305 THR A C 1
ATOM 2397 O O . THR A 1 305 ? 7.960 14.917 1.442 1.00 79.88 305 THR A O 1
ATOM 2400 N N . ASP A 1 306 ? 8.102 13.576 3.233 1.00 85.31 306 ASP A N 1
ATOM 2401 C CA . ASP A 1 306 ? 9.574 13.471 3.220 1.00 85.31 306 ASP A CA 1
ATOM 2402 C C . ASP A 1 306 ? 10.133 12.859 1.921 1.00 85.31 306 ASP A C 1
ATOM 2404 O O . ASP A 1 306 ? 11.258 13.150 1.525 1.00 85.31 306 ASP A O 1
ATOM 2408 N N . PHE A 1 307 ? 9.347 12.020 1.239 1.00 89.06 307 PHE A N 1
ATOM 2409 C CA . PHE A 1 307 ? 9.724 11.385 -0.025 1.00 89.06 307 PHE A CA 1
ATOM 2410 C C . PHE A 1 307 ? 8.513 11.107 -0.931 1.00 89.06 307 PHE A C 1
ATOM 2412 O O . PHE A 1 307 ? 7.370 11.039 -0.457 1.00 89.06 307 PHE A O 1
ATOM 2419 N N . GLN A 1 308 ? 8.780 10.876 -2.219 1.00 90.50 308 GLN A N 1
ATOM 2420 C CA . GLN A 1 308 ? 7.881 10.230 -3.185 1.00 90.50 308 GLN A CA 1
ATOM 2421 C C . GLN A 1 308 ? 8.514 8.927 -3.682 1.00 90.50 308 GLN A C 1
ATOM 2423 O O . GLN A 1 308 ? 9.736 8.793 -3.757 1.00 90.50 308 GLN A O 1
ATOM 2428 N N . HIS A 1 309 ? 7.683 7.937 -4.010 1.00 92.31 309 HIS A N 1
ATOM 2429 C CA . HIS A 1 309 ? 8.164 6.629 -4.452 1.00 92.31 309 HIS A CA 1
ATOM 2430 C C . HIS A 1 309 ? 7.180 5.981 -5.426 1.00 92.31 309 HIS A C 1
ATOM 2432 O O . HIS A 1 309 ? 6.071 5.600 -5.046 1.00 92.31 309 HIS A O 1
ATOM 2438 N N . ALA A 1 310 ? 7.602 5.827 -6.679 1.00 91.56 310 ALA A N 1
ATOM 2439 C CA . ALA A 1 310 ? 6.832 5.182 -7.733 1.00 91.56 310 ALA A CA 1
ATOM 2440 C C . ALA A 1 310 ? 7.545 3.915 -8.215 1.00 91.56 310 ALA A C 1
ATOM 2442 O O . ALA A 1 310 ? 8.757 3.907 -8.428 1.00 91.56 310 ALA A O 1
ATOM 2443 N N . THR A 1 311 ? 6.786 2.831 -8.391 1.00 95.00 311 THR A N 1
ATOM 2444 C CA . THR A 1 311 ? 7.308 1.548 -8.880 1.00 95.00 311 THR A CA 1
ATOM 2445 C C . THR A 1 311 ? 6.382 0.944 -9.921 1.00 95.00 311 THR A C 1
ATOM 2447 O O . THR A 1 311 ? 5.159 1.029 -9.808 1.00 95.00 311 THR A O 1
ATOM 2450 N N . ALA A 1 312 ? 6.967 0.312 -10.935 1.00 94.62 312 ALA A N 1
ATOM 2451 C CA . ALA A 1 312 ? 6.238 -0.442 -11.945 1.00 94.62 312 ALA A CA 1
ATOM 2452 C C . ALA A 1 312 ? 6.924 -1.785 -12.205 1.00 94.62 312 ALA A C 1
ATOM 2454 O O . ALA A 1 312 ? 8.106 -1.994 -11.919 1.00 94.62 312 ALA A O 1
ATOM 2455 N N . THR A 1 313 ? 6.156 -2.741 -12.717 1.00 95.06 313 THR A N 1
ATOM 2456 C CA . THR A 1 313 ? 6.654 -4.071 -13.064 1.00 95.06 313 THR A CA 1
ATOM 2457 C C . THR A 1 313 ? 5.954 -4.565 -14.313 1.00 95.06 313 THR A C 1
ATOM 2459 O O . THR A 1 313 ? 4.729 -4.670 -14.320 1.00 95.06 313 THR A O 1
ATOM 2462 N N . LEU A 1 314 ? 6.738 -4.947 -15.317 1.00 95.94 314 LEU A N 1
ATOM 2463 C CA . LEU A 1 314 ? 6.271 -5.642 -16.512 1.00 95.94 314 LEU A CA 1
ATOM 2464 C C . LEU A 1 314 ? 6.871 -7.054 -16.550 1.00 95.94 314 LEU A C 1
ATOM 2466 O O . LEU A 1 314 ? 7.964 -7.296 -16.038 1.00 95.94 314 LEU A O 1
ATOM 2470 N N . THR A 1 315 ? 6.149 -8.010 -17.124 1.00 96.19 315 THR A N 1
ATOM 2471 C CA . THR A 1 315 ? 6.649 -9.367 -17.374 1.00 96.19 315 THR A CA 1
ATOM 2472 C C . THR A 1 315 ? 6.390 -9.714 -18.830 1.00 96.19 315 THR A C 1
ATOM 2474 O O . THR A 1 315 ? 5.247 -9.638 -19.268 1.00 96.19 315 THR A O 1
ATOM 2477 N N . VAL A 1 316 ? 7.451 -10.064 -19.556 1.00 95.56 316 VAL A N 1
ATOM 2478 C CA . VAL A 1 316 ? 7.418 -10.472 -20.967 1.00 95.56 316 VAL A CA 1
ATOM 2479 C C . VAL A 1 316 ? 8.300 -11.710 -21.107 1.00 95.56 316 VAL A C 1
ATOM 2481 O O . VAL A 1 316 ? 9.425 -11.742 -20.605 1.00 95.56 316 VAL A O 1
ATOM 2484 N N . GLY A 1 317 ? 7.761 -12.765 -21.720 1.00 93.69 317 GLY A N 1
ATOM 2485 C CA . GLY A 1 317 ? 8.409 -14.077 -21.754 1.00 93.69 317 GLY A CA 1
ATOM 2486 C C . GLY A 1 317 ? 8.766 -14.582 -20.348 1.00 93.69 317 GLY A C 1
ATOM 2487 O O . GLY A 1 317 ? 7.945 -14.551 -19.432 1.00 93.69 317 GLY A O 1
ATOM 2488 N N . ASN A 1 318 ? 10.014 -15.022 -20.167 1.00 94.31 318 ASN A N 1
ATOM 2489 C CA . ASN A 1 318 ? 10.545 -15.460 -18.871 1.00 94.31 318 ASN A CA 1
ATOM 2490 C C . ASN A 1 318 ? 11.190 -14.317 -18.056 1.00 94.31 318 ASN A C 1
ATOM 2492 O O . ASN A 1 318 ? 11.831 -14.574 -17.034 1.00 94.31 318 ASN A O 1
ATOM 2496 N N . HIS A 1 319 ? 11.041 -13.059 -18.480 1.00 96.50 319 HIS A N 1
ATOM 2497 C CA . HIS A 1 319 ? 11.703 -11.908 -17.872 1.00 96.50 319 HIS A CA 1
ATOM 2498 C C . HIS A 1 319 ? 10.717 -10.993 -17.150 1.00 96.50 319 HIS A C 1
ATOM 2500 O O . HIS A 1 319 ? 9.689 -10.586 -17.690 1.00 96.50 319 HIS A O 1
ATOM 2506 N N . ARG A 1 320 ? 11.060 -10.634 -15.911 1.00 95.69 320 ARG A N 1
ATOM 2507 C CA . ARG A 1 320 ? 10.369 -9.621 -15.120 1.00 95.69 320 ARG A CA 1
ATOM 2508 C C . ARG A 1 320 ? 11.267 -8.403 -14.937 1.00 95.69 320 ARG A C 1
ATOM 2510 O O . ARG A 1 320 ? 12.305 -8.473 -14.274 1.00 95.69 320 ARG A O 1
ATOM 2517 N N . TYR A 1 321 ? 10.794 -7.291 -15.478 1.00 97.06 321 TYR A N 1
ATOM 2518 C CA . TYR A 1 321 ? 11.376 -5.960 -15.409 1.00 97.06 321 TYR A CA 1
ATOM 2519 C C . TYR A 1 321 ? 10.737 -5.231 -14.227 1.00 97.06 321 TYR A C 1
ATOM 2521 O O . TYR A 1 321 ? 9.512 -5.181 -14.122 1.00 97.06 321 TYR A O 1
ATOM 2529 N N . SER A 1 322 ? 11.547 -4.689 -13.324 1.00 95.62 322 SER A N 1
ATOM 2530 C CA . SER A 1 322 ? 11.103 -3.896 -12.174 1.00 95.62 322 SER A CA 1
ATOM 2531 C C . SER A 1 322 ? 11.823 -2.554 -12.207 1.00 95.62 322 SER A C 1
ATOM 2533 O O . SER A 1 322 ? 13.045 -2.529 -12.364 1.00 95.62 322 SER A O 1
ATOM 2535 N N . ILE A 1 323 ? 11.069 -1.463 -12.082 1.00 96.56 323 ILE A N 1
ATOM 2536 C CA . ILE A 1 323 ? 11.607 -0.100 -12.120 1.00 96.56 323 ILE A CA 1
ATOM 2537 C C . ILE A 1 323 ? 11.115 0.728 -10.935 1.00 96.56 323 ILE A C 1
ATOM 2539 O O . ILE A 1 323 ? 9.964 0.591 -10.514 1.00 96.56 323 ILE A O 1
ATOM 2543 N N . GLU A 1 324 ? 12.003 1.572 -10.418 1.00 95.44 324 GLU A N 1
ATOM 2544 C CA . GLU A 1 324 ? 11.820 2.435 -9.251 1.00 95.44 3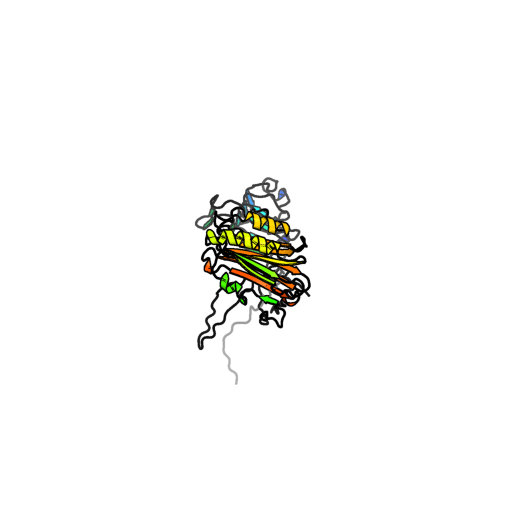24 GLU A CA 1
ATOM 2545 C C . GLU A 1 324 ? 12.236 3.871 -9.591 1.00 95.44 324 GLU A C 1
ATOM 2547 O O . GLU A 1 324 ? 13.280 4.091 -10.204 1.00 95.44 324 GLU A O 1
ATOM 2552 N N . SER A 1 325 ? 11.431 4.833 -9.143 1.00 92.62 325 SER A N 1
ATOM 2553 C CA . SER A 1 325 ? 11.797 6.239 -8.970 1.00 92.62 325 SER A CA 1
ATOM 2554 C C . SER A 1 325 ? 11.544 6.586 -7.506 1.00 92.62 325 SER A C 1
ATOM 2556 O O . SER A 1 325 ? 10.426 6.413 -7.008 1.00 92.62 325 SER A O 1
ATOM 2558 N N . PHE A 1 326 ? 12.587 7.016 -6.802 1.00 91.88 326 PHE A N 1
ATOM 2559 C CA . PHE A 1 326 ? 12.533 7.431 -5.406 1.00 91.88 326 PHE A CA 1
ATOM 2560 C C . PHE A 1 326 ? 13.117 8.835 -5.283 1.00 91.88 326 PHE A C 1
ATOM 2562 O O . PHE A 1 326 ? 14.282 9.054 -5.625 1.00 91.88 326 PHE A O 1
ATOM 2569 N N . ILE A 1 327 ? 12.314 9.763 -4.771 1.00 88.25 327 ILE A N 1
ATOM 2570 C CA . ILE A 1 327 ? 12.676 11.169 -4.596 1.00 88.25 327 ILE A CA 1
ATOM 2571 C C . ILE A 1 327 ? 12.686 11.473 -3.101 1.00 88.25 327 ILE A C 1
ATOM 2573 O O . ILE A 1 327 ? 11.681 11.257 -2.429 1.00 88.25 327 ILE A O 1
ATOM 2577 N N . ASP A 1 328 ? 13.819 11.942 -2.584 1.00 88.31 328 ASP A N 1
ATOM 2578 C CA . ASP A 1 328 ? 13.983 12.400 -1.201 1.00 88.31 328 ASP A CA 1
ATOM 2579 C C . ASP A 1 328 ? 13.902 13.933 -1.184 1.00 88.31 328 ASP A C 1
ATOM 2581 O O . ASP A 1 328 ? 14.724 14.612 -1.803 1.00 88.31 328 ASP A O 1
ATOM 2585 N N . ASN A 1 329 ? 12.894 14.470 -0.493 1.00 84.81 329 ASN A N 1
ATOM 2586 C CA . ASN A 1 329 ? 12.617 15.908 -0.438 1.00 84.81 329 ASN A CA 1
ATOM 2587 C C . ASN A 1 329 ? 13.430 16.638 0.628 1.00 84.81 329 ASN A C 1
ATOM 2589 O O . ASN A 1 329 ? 13.522 17.864 0.588 1.00 84.81 329 ASN A O 1
ATOM 2593 N N . ALA A 1 330 ? 13.993 15.907 1.592 1.00 84.81 330 ALA A N 1
ATOM 2594 C CA . ALA A 1 330 ? 14.888 16.469 2.593 1.00 84.81 330 ALA A CA 1
ATOM 2595 C C . ALA A 1 330 ? 16.322 16.571 2.050 1.00 84.81 330 ALA A C 1
ATOM 2597 O O . ALA A 1 330 ? 17.050 17.500 2.398 1.00 84.81 330 ALA A O 1
ATOM 2598 N N . ASN A 1 331 ? 16.728 15.633 1.189 1.00 84.88 331 ASN A N 1
ATOM 2599 C CA . ASN A 1 331 ? 18.018 15.655 0.514 1.00 84.88 331 ASN A CA 1
ATOM 2600 C C . ASN A 1 331 ? 17.957 14.992 -0.871 1.00 84.88 331 ASN A C 1
ATOM 2602 O O . ASN A 1 331 ? 18.034 13.767 -0.996 1.00 84.88 331 ASN A O 1
ATOM 2606 N N . SER A 1 332 ? 17.935 15.807 -1.926 1.00 79.25 332 SER A N 1
ATOM 2607 C CA . SER A 1 332 ? 17.860 15.332 -3.310 1.00 79.25 332 SER A CA 1
ATOM 2608 C C . SER A 1 332 ? 19.014 14.397 -3.709 1.00 79.25 332 SER A C 1
ATOM 2610 O O . SER A 1 332 ? 18.795 13.527 -4.553 1.00 79.25 332 SER A O 1
ATOM 2612 N N . ASP A 1 333 ? 20.196 14.472 -3.081 1.00 82.50 333 ASP A N 1
ATOM 2613 C CA . ASP A 1 333 ? 21.325 13.549 -3.322 1.00 82.50 333 ASP A CA 1
ATOM 2614 C C . ASP A 1 333 ? 21.015 12.082 -2.964 1.00 82.50 333 ASP A C 1
ATOM 2616 O O . ASP A 1 333 ? 21.683 11.174 -3.465 1.00 82.50 333 ASP A O 1
ATOM 2620 N N . ASN A 1 334 ? 20.014 11.835 -2.110 1.00 85.50 334 ASN A N 1
ATOM 2621 C CA . ASN A 1 334 ? 19.536 10.492 -1.762 1.00 85.50 334 ASN A CA 1
ATOM 2622 C C . ASN A 1 334 ? 18.501 9.942 -2.764 1.00 85.50 334 ASN A C 1
ATOM 2624 O O . ASN A 1 334 ? 18.131 8.762 -2.690 1.00 85.50 334 ASN A O 1
ATOM 2628 N N . SER A 1 335 ? 18.006 10.790 -3.673 1.00 87.25 335 SER A N 1
ATOM 2629 C CA . SER A 1 335 ? 17.092 10.376 -4.737 1.00 87.25 335 SER A CA 1
ATOM 2630 C C . SER A 1 335 ? 17.803 9.439 -5.704 1.00 87.25 335 SER A C 1
ATOM 2632 O O . SER A 1 335 ? 19.000 9.571 -5.971 1.00 87.25 335 SER A O 1
ATOM 2634 N N . ARG A 1 336 ? 17.057 8.476 -6.235 1.00 90.06 336 ARG A N 1
ATOM 2635 C CA . ARG A 1 336 ? 17.592 7.435 -7.108 1.00 90.06 336 ARG A CA 1
ATOM 2636 C C . ARG A 1 336 ? 16.519 6.910 -8.045 1.00 90.06 336 ARG A C 1
ATOM 2638 O O . ARG A 1 336 ? 15.326 6.929 -7.739 1.00 90.06 336 ARG A O 1
ATOM 2645 N N . VAL A 1 337 ? 16.990 6.294 -9.116 1.00 92.12 337 VAL A N 1
ATOM 2646 C CA . VAL A 1 337 ? 16.222 5.326 -9.893 1.00 92.12 337 VAL A CA 1
ATOM 2647 C C . VAL A 1 337 ? 16.889 3.963 -9.798 1.00 92.12 337 VAL A C 1
ATOM 2649 O O . VAL A 1 337 ? 18.099 3.859 -9.584 1.00 92.12 337 VAL A O 1
ATOM 2652 N N . ASP A 1 338 ? 16.104 2.907 -9.965 1.00 93.75 338 ASP A N 1
ATOM 2653 C CA . ASP A 1 338 ? 16.625 1.551 -10.100 1.00 93.75 338 ASP A CA 1
ATOM 2654 C C . ASP A 1 338 ? 15.886 0.826 -11.223 1.00 93.75 338 ASP A C 1
ATOM 2656 O O . ASP A 1 338 ? 14.668 0.936 -11.360 1.00 93.75 338 ASP A O 1
ATOM 2660 N N . PHE A 1 339 ? 16.633 0.083 -12.034 1.00 96.06 339 PHE A N 1
ATOM 2661 C CA . PHE A 1 339 ? 16.100 -0.762 -13.100 1.00 96.06 339 PHE A CA 1
ATOM 2662 C C . PHE A 1 339 ? 16.694 -2.148 -12.909 1.00 96.06 339 PHE A C 1
ATOM 2664 O O . PHE A 1 339 ? 17.915 -2.317 -12.935 1.00 96.06 339 PHE A O 1
ATOM 2671 N N . ARG A 1 340 ? 15.843 -3.153 -12.726 1.00 95.44 340 ARG A N 1
ATOM 2672 C CA . ARG A 1 340 ? 16.277 -4.534 -12.520 1.00 95.44 340 ARG A CA 1
ATOM 2673 C C . ARG A 1 340 ? 15.486 -5.469 -13.412 1.00 95.44 340 ARG A C 1
ATOM 2675 O O . ARG A 1 340 ? 14.257 -5.428 -13.415 1.00 95.44 340 ARG A O 1
ATOM 2682 N N . VAL A 1 341 ? 16.186 -6.346 -14.124 1.00 96.75 341 VAL A N 1
ATOM 2683 C CA . VAL A 1 341 ? 15.559 -7.434 -14.878 1.00 96.75 341 VAL A CA 1
ATOM 2684 C C . VAL A 1 341 ? 15.987 -8.765 -14.289 1.00 96.75 341 VAL A C 1
ATOM 2686 O O . VAL A 1 341 ? 17.141 -8.960 -13.906 1.00 96.75 341 VAL A O 1
ATOM 2689 N N . THR A 1 342 ? 15.017 -9.658 -14.154 1.00 95.12 342 THR A N 1
ATOM 2690 C CA . THR A 1 342 ? 15.123 -10.918 -13.417 1.00 95.12 342 THR A CA 1
ATOM 2691 C C . THR A 1 342 ? 14.380 -12.012 -14.170 1.00 95.12 342 THR A C 1
ATOM 2693 O O . THR A 1 342 ? 13.458 -11.703 -14.925 1.00 95.12 342 THR A O 1
ATOM 2696 N N . SER A 1 343 ? 14.719 -13.282 -13.956 1.00 93.94 343 SER A N 1
ATOM 2697 C CA . SER A 1 343 ? 13.841 -14.364 -14.407 1.00 93.94 343 SER A CA 1
ATOM 2698 C C . SER A 1 343 ? 12.551 -14.392 -13.575 1.00 93.94 343 SER A C 1
ATOM 2700 O O . SER A 1 343 ? 12.554 -14.075 -12.381 1.00 93.94 343 SER A O 1
ATOM 2702 N N . VAL A 1 344 ? 11.431 -14.807 -14.173 1.00 91.25 344 VAL A N 1
ATOM 2703 C CA . VAL A 1 344 ? 10.136 -14.903 -13.466 1.00 91.25 344 VAL A CA 1
ATOM 2704 C C . VAL A 1 344 ? 10.227 -15.839 -12.253 1.00 91.25 344 VAL A C 1
ATOM 2706 O O . VAL A 1 344 ? 9.639 -15.543 -11.206 1.00 91.25 344 VAL A O 1
ATOM 2709 N N . ALA A 1 345 ? 11.030 -16.904 -12.350 1.00 86.38 345 ALA A N 1
ATOM 2710 C CA . ALA A 1 345 ? 11.329 -17.806 -11.240 1.00 86.38 345 ALA A CA 1
ATOM 2711 C C . ALA A 1 345 ? 12.074 -17.108 -10.085 1.00 86.38 345 ALA A C 1
ATOM 2713 O O . ALA A 1 345 ? 11.690 -17.268 -8.929 1.00 86.38 345 ALA A O 1
ATOM 2714 N N . ALA A 1 346 ? 13.096 -16.297 -10.381 1.00 85.38 346 ALA A N 1
ATOM 2715 C CA . ALA A 1 346 ? 13.895 -15.616 -9.360 1.00 85.38 346 ALA A CA 1
ATOM 2716 C C . ALA A 1 346 ? 13.201 -14.385 -8.751 1.00 85.38 346 ALA A C 1
ATOM 2718 O O . ALA A 1 346 ? 13.496 -13.993 -7.624 1.00 85.38 346 ALA A O 1
ATOM 2719 N N . SER A 1 347 ? 12.235 -13.799 -9.463 1.00 79.88 347 SER A N 1
ATOM 2720 C CA . SER A 1 347 ? 11.468 -12.635 -8.997 1.00 79.88 347 SER A CA 1
ATOM 2721 C C . SER A 1 347 ? 10.509 -12.905 -7.821 1.00 79.88 347 SER A C 1
ATOM 2723 O O . SER A 1 347 ? 9.888 -11.975 -7.305 1.00 79.88 347 SER A O 1
ATOM 2725 N N . HIS A 1 348 ? 10.392 -14.165 -7.385 1.00 77.31 348 HIS A N 1
ATOM 2726 C CA . HIS A 1 348 ? 9.543 -14.608 -6.278 1.00 77.31 348 HIS A CA 1
ATOM 2727 C C . HIS A 1 348 ? 10.380 -15.404 -5.253 1.00 77.31 348 HIS A C 1
ATOM 2729 O O . HIS A 1 348 ? 10.332 -16.636 -5.249 1.00 77.31 348 HIS A O 1
ATOM 2735 N N . PRO A 1 349 ? 11.177 -14.735 -4.394 1.00 74.38 349 PRO A N 1
ATOM 2736 C CA . PRO A 1 349 ? 12.048 -15.419 -3.444 1.00 74.38 349 PRO A CA 1
ATOM 2737 C C . PRO A 1 349 ? 11.237 -16.213 -2.412 1.00 74.38 349 PRO A C 1
ATOM 2739 O O . PRO A 1 349 ? 10.310 -15.692 -1.790 1.00 74.38 349 PRO A O 1
ATOM 2742 N N . ILE A 1 350 ? 11.619 -17.473 -2.195 1.00 79.56 350 ILE A N 1
ATOM 2743 C CA . ILE A 1 350 ? 11.031 -18.322 -1.153 1.00 79.56 350 ILE A CA 1
ATOM 2744 C C . ILE A 1 350 ? 11.681 -17.960 0.184 1.00 79.56 350 ILE A C 1
ATOM 2746 O O . ILE A 1 350 ? 12.859 -18.242 0.412 1.00 79.56 350 ILE A O 1
ATOM 2750 N N . LEU A 1 351 ? 10.911 -17.343 1.081 1.00 84.50 351 LEU A N 1
ATOM 2751 C CA . LEU A 1 351 ? 11.354 -17.100 2.450 1.00 84.50 351 LEU A CA 1
ATOM 2752 C C . LEU A 1 351 ? 11.206 -18.370 3.290 1.00 84.50 351 LEU A C 1
ATOM 2754 O O . LEU A 1 351 ? 10.199 -19.065 3.205 1.00 84.50 351 LEU A O 1
ATOM 2758 N N . ASN A 1 352 ? 12.198 -18.638 4.137 1.00 84.19 352 ASN A N 1
ATOM 2759 C CA . ASN A 1 352 ? 12.096 -19.648 5.187 1.00 84.19 352 ASN A CA 1
ATOM 2760 C C . ASN A 1 352 ? 11.801 -18.875 6.479 1.00 84.19 352 ASN A C 1
ATOM 2762 O O . ASN A 1 352 ? 12.614 -18.035 6.870 1.00 84.19 352 ASN A O 1
ATOM 2766 N N . LEU A 1 353 ? 10.637 -19.099 7.086 1.00 88.06 353 LEU A N 1
ATOM 2767 C CA . LEU A 1 353 ? 10.161 -18.372 8.269 1.00 88.06 353 LEU A CA 1
ATOM 2768 C C . LEU A 1 353 ? 10.196 -19.281 9.506 1.00 88.06 353 LEU A C 1
ATOM 2770 O O . LEU A 1 353 ? 10.339 -20.497 9.365 1.00 88.06 353 LEU A O 1
ATOM 2774 N N . LEU A 1 354 ? 10.160 -18.688 10.700 1.00 88.81 354 LEU A N 1
ATOM 2775 C CA . LEU A 1 354 ? 10.230 -19.411 11.975 1.00 88.81 354 LEU A CA 1
ATOM 2776 C C . LEU A 1 354 ? 8.866 -19.949 12.412 1.00 88.81 354 LEU A C 1
ATOM 2778 O O . LEU A 1 354 ? 8.777 -21.070 12.903 1.00 88.81 354 LEU A O 1
ATOM 2782 N N . ASP A 1 355 ? 7.830 -19.139 12.223 1.00 87.25 355 ASP A N 1
ATOM 2783 C CA . ASP A 1 355 ? 6.480 -19.377 12.727 1.00 87.25 355 ASP A CA 1
ATOM 2784 C C . ASP A 1 355 ? 5.522 -19.737 11.578 1.00 87.25 355 ASP A C 1
ATOM 2786 O O . ASP A 1 355 ? 5.781 -19.417 10.411 1.00 87.25 355 ASP A O 1
ATOM 2790 N N . ASP A 1 356 ? 4.387 -20.367 11.896 1.00 84.50 356 ASP A N 1
ATOM 2791 C CA . ASP A 1 356 ? 3.358 -20.645 10.892 1.00 84.50 356 ASP A CA 1
ATOM 2792 C C . ASP A 1 356 ? 2.645 -19.357 10.440 1.00 84.50 356 ASP A C 1
ATOM 2794 O O . ASP A 1 356 ? 1.894 -18.721 11.182 1.00 84.50 356 ASP A O 1
ATOM 2798 N N . VAL A 1 357 ? 2.854 -19.003 9.172 1.00 84.69 357 VAL A N 1
ATOM 2799 C CA . VAL A 1 357 ? 2.211 -17.876 8.484 1.00 84.69 357 VAL A CA 1
ATOM 2800 C C . VAL A 1 357 ? 1.010 -18.304 7.629 1.00 84.69 357 VAL A C 1
ATOM 2802 O O . VAL A 1 357 ? 0.589 -17.561 6.743 1.00 84.69 357 VAL A O 1
ATOM 2805 N N . SER A 1 358 ? 0.425 -19.483 7.861 1.00 80.19 358 SER A N 1
ATOM 2806 C CA . SER A 1 358 ? -0.783 -19.965 7.167 1.00 80.19 358 SER A CA 1
ATOM 2807 C C . SER A 1 358 ? -1.941 -18.953 7.187 1.00 80.19 358 SER A C 1
ATOM 2809 O O . SER A 1 358 ? -2.683 -18.837 6.207 1.00 80.19 358 SER A O 1
ATOM 2811 N N . THR A 1 359 ? -2.048 -18.152 8.251 1.00 77.81 359 THR A N 1
ATOM 2812 C CA . THR A 1 359 ? -3.029 -17.063 8.414 1.00 77.81 359 THR A CA 1
ATOM 2813 C C . THR A 1 359 ? -2.761 -15.831 7.537 1.00 77.81 359 THR A C 1
ATOM 2815 O O . THR A 1 359 ? -3.638 -14.979 7.379 1.00 77.81 359 THR A O 1
ATOM 2818 N N . TRP A 1 360 ? -1.573 -15.705 6.936 1.00 79.81 360 TRP A N 1
ATOM 2819 C CA . TRP A 1 360 ? -1.233 -14.584 6.063 1.00 79.81 360 TRP A CA 1
ATOM 2820 C C . TRP A 1 360 ? -1.825 -14.772 4.662 1.00 79.81 360 TRP A C 1
ATOM 2822 O O . TRP A 1 360 ? -1.729 -15.834 4.040 1.00 79.81 360 TRP A O 1
ATOM 2832 N N . ASN A 1 361 ? -2.433 -13.705 4.141 1.00 75.25 361 ASN A N 1
ATOM 2833 C CA . ASN A 1 361 ? -3.159 -13.737 2.875 1.00 75.25 361 ASN A CA 1
ATOM 2834 C C . ASN A 1 361 ? -2.316 -13.206 1.701 1.00 75.25 361 ASN A C 1
ATOM 2836 O O . ASN A 1 361 ? -1.632 -12.188 1.858 1.00 75.25 361 ASN A O 1
ATOM 2840 N N . PRO A 1 362 ? -2.398 -13.837 0.510 1.00 72.19 362 PRO A N 1
ATOM 2841 C CA . PRO A 1 362 ? -1.828 -13.311 -0.728 1.00 72.19 362 PRO A CA 1
ATOM 2842 C C . PRO A 1 362 ? -2.149 -11.830 -0.968 1.00 72.19 362 PRO A C 1
ATOM 2844 O O . PRO A 1 362 ? -3.227 -11.345 -0.629 1.00 72.19 362 PRO A O 1
ATOM 2847 N N . GLY A 1 363 ? -1.191 -11.097 -1.539 1.00 63.91 363 GLY A N 1
ATOM 2848 C CA . GLY A 1 363 ? -1.324 -9.660 -1.818 1.00 63.91 363 GLY A CA 1
ATOM 2849 C C . GLY A 1 363 ? -1.180 -8.723 -0.607 1.00 63.91 363 GLY A C 1
ATOM 2850 O O . GLY A 1 363 ? -1.145 -7.505 -0.789 1.00 63.91 363 GLY A O 1
ATOM 2851 N N . LYS A 1 364 ? -1.038 -9.233 0.626 1.00 65.81 364 LYS A N 1
ATOM 2852 C CA . LYS A 1 364 ? -0.608 -8.402 1.763 1.00 65.81 364 LYS A CA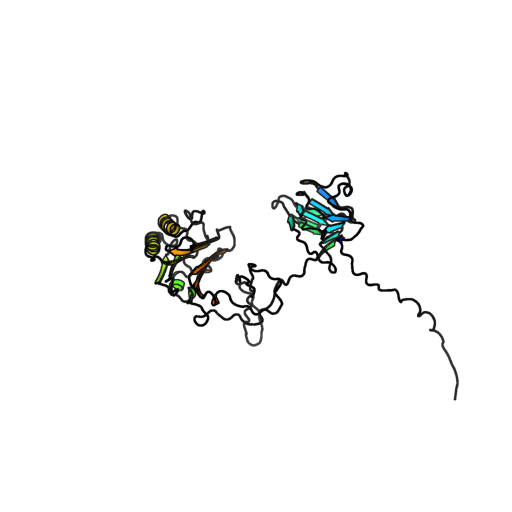 1
ATOM 2853 C C . LYS A 1 364 ? 0.876 -8.050 1.620 1.00 65.81 364 LYS A C 1
ATOM 2855 O O . LYS A 1 364 ? 1.710 -8.930 1.430 1.00 65.81 364 LYS A O 1
ATOM 2860 N N . LYS A 1 365 ? 1.197 -6.755 1.727 1.00 63.66 365 LYS A N 1
ATOM 2861 C CA . LYS A 1 365 ? 2.578 -6.256 1.706 1.00 63.66 365 LYS A CA 1
ATOM 2862 C C . LYS A 1 365 ? 3.270 -6.605 3.022 1.00 63.66 365 LYS A C 1
ATOM 2864 O O . LYS A 1 365 ? 2.827 -6.155 4.077 1.00 63.66 365 LYS A O 1
ATOM 2869 N N . LEU A 1 366 ? 4.369 -7.345 2.950 1.00 65.56 366 LEU A N 1
ATOM 2870 C CA . LEU A 1 366 ? 5.278 -7.523 4.080 1.00 65.56 366 LEU A CA 1
ATOM 2871 C C . LEU A 1 366 ? 6.246 -6.336 4.181 1.00 65.56 366 LEU A C 1
ATOM 2873 O O . LEU A 1 366 ? 6.570 -5.702 3.177 1.00 65.56 366 LEU A O 1
ATOM 2877 N N . LYS A 1 367 ? 6.709 -6.042 5.400 1.00 65.06 367 LYS A N 1
ATOM 2878 C CA . LYS A 1 367 ? 7.853 -5.159 5.657 1.00 65.06 367 LYS A CA 1
ATOM 2879 C C . LYS A 1 367 ? 8.977 -6.008 6.240 1.00 65.06 367 LYS A C 1
ATOM 2881 O O . LYS A 1 367 ? 8.747 -6.729 7.205 1.00 65.06 367 LYS A O 1
ATOM 2886 N N . ALA A 1 368 ? 10.172 -5.918 5.667 1.00 63.78 368 ALA A N 1
ATOM 2887 C CA . ALA A 1 368 ? 11.364 -6.560 6.205 1.00 63.78 368 ALA A CA 1
ATOM 2888 C C . ALA A 1 368 ? 12.194 -5.523 6.974 1.00 63.78 368 ALA A C 1
ATOM 2890 O O . ALA A 1 368 ? 12.579 -4.499 6.413 1.00 63.78 368 ALA A O 1
ATOM 2891 N N . GLN A 1 369 ? 12.484 -5.790 8.246 1.00 56.84 369 GLN A N 1
ATOM 2892 C CA . GLN A 1 369 ? 13.453 -5.017 9.023 1.00 56.84 369 GLN A CA 1
ATOM 2893 C C . GLN A 1 369 ? 14.807 -5.721 8.912 1.00 56.84 369 GLN A C 1
ATOM 2895 O O . GLN A 1 369 ? 14.923 -6.909 9.215 1.00 56.84 369 GLN A O 1
ATOM 2900 N N . MET A 1 370 ? 15.820 -5.010 8.417 1.00 49.78 370 MET A N 1
ATOM 2901 C CA . MET A 1 370 ? 17.144 -5.574 8.162 1.00 49.78 370 MET A CA 1
ATOM 2902 C C . MET A 1 370 ? 18.126 -5.064 9.216 1.00 49.78 370 MET A C 1
ATOM 2904 O O . MET A 1 370 ? 18.403 -3.869 9.284 1.00 49.78 370 MET A O 1
ATOM 2908 N N . TYR A 1 371 ? 18.651 -5.971 10.037 1.00 47.62 371 TYR A N 1
ATOM 2909 C CA . TYR A 1 371 ? 19.620 -5.641 11.080 1.00 47.62 371 TYR A CA 1
ATOM 2910 C C . TYR A 1 371 ? 21.050 -5.829 10.570 1.00 47.62 371 TYR A C 1
ATOM 2912 O O . TYR A 1 371 ? 21.433 -6.930 10.174 1.00 47.62 371 TYR A O 1
ATOM 2920 N N . TRP A 1 372 ? 21.858 -4.770 10.634 1.00 35.81 372 TRP A N 1
ATOM 2921 C CA . TRP A 1 372 ? 23.300 -4.853 10.403 1.00 35.81 372 TRP A CA 1
ATOM 2922 C C . TRP A 1 372 ? 24.032 -5.088 11.726 1.00 35.81 372 TRP A C 1
ATOM 2924 O O . TRP A 1 372 ? 24.100 -4.207 12.583 1.00 35.81 372 TRP A O 1
ATOM 2934 N N . LEU A 1 373 ? 24.619 -6.276 11.881 1.00 32.53 373 LEU A N 1
ATOM 2935 C CA . LEU A 1 373 ? 25.540 -6.588 12.974 1.00 32.53 373 LEU A CA 1
ATOM 2936 C C . LEU A 1 373 ? 26.962 -6.167 12.587 1.00 32.53 373 LEU A C 1
ATOM 2938 O O . LEU A 1 373 ? 27.672 -6.888 11.887 1.00 32.53 373 LEU A O 1
ATOM 2942 N N . LEU A 1 374 ? 27.390 -4.996 13.064 1.00 28.94 374 LEU A N 1
ATOM 2943 C CA . LEU A 1 374 ? 28.791 -4.581 12.997 1.00 28.94 374 LEU A CA 1
ATOM 2944 C C . LEU A 1 374 ? 29.591 -5.297 14.090 1.00 28.94 374 LEU A C 1
ATOM 2946 O O . LEU A 1 374 ? 29.632 -4.862 15.241 1.00 28.94 374 LEU A O 1
ATOM 2950 N N . LEU A 1 375 ? 30.261 -6.388 13.717 1.00 28.89 375 LEU A N 1
ATOM 2951 C CA . LEU A 1 375 ? 31.230 -7.064 14.576 1.00 28.89 375 LEU A CA 1
ATOM 2952 C C . LEU A 1 375 ? 32.504 -6.213 14.709 1.00 28.89 375 LEU A C 1
ATOM 2954 O O . LEU A 1 375 ? 33.454 -6.372 13.944 1.00 28.89 375 LEU A O 1
ATOM 2958 N N . LYS A 1 376 ? 32.549 -5.324 15.708 1.00 27.64 376 LYS A N 1
ATOM 2959 C CA . LYS A 1 376 ? 33.827 -4.876 16.280 1.00 27.64 376 LYS A CA 1
ATOM 2960 C C . LYS A 1 376 ? 34.230 -5.837 17.402 1.00 27.64 376 LYS A C 1
ATOM 2962 O O . LYS A 1 376 ? 33.373 -6.194 18.214 1.00 27.64 376 LYS A O 1
ATOM 2967 N N . PRO A 1 377 ? 35.511 -6.240 17.497 1.00 30.34 377 PRO A N 1
ATOM 2968 C CA . PRO A 1 377 ? 35.957 -7.088 18.594 1.00 30.34 377 PRO A CA 1
ATOM 2969 C C . PRO A 1 377 ? 35.667 -6.386 19.930 1.00 30.34 377 PRO A C 1
ATOM 2971 O O . PRO A 1 377 ? 36.006 -5.217 20.107 1.00 30.34 377 PRO A O 1
ATOM 2974 N N . SER A 1 378 ? 35.036 -7.117 20.854 1.00 27.64 378 SER A N 1
ATOM 2975 C CA . SER A 1 378 ? 34.637 -6.741 22.227 1.00 27.64 378 SER A CA 1
ATOM 2976 C C . SER A 1 378 ? 33.362 -5.906 22.479 1.00 27.64 378 SER A C 1
ATOM 2978 O O . SER A 1 378 ? 32.988 -5.811 23.646 1.00 27.64 378 SER A O 1
ATOM 2980 N N . LYS A 1 379 ? 32.6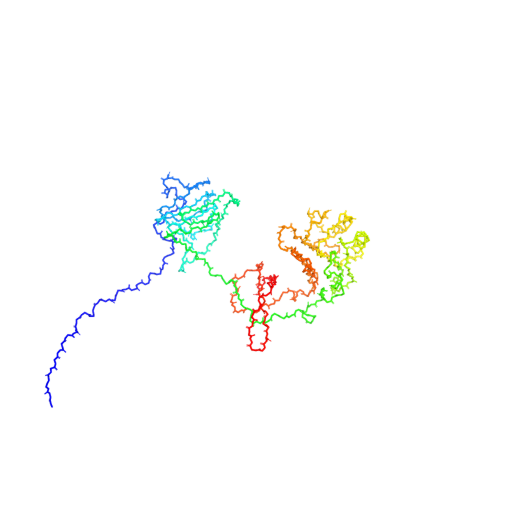23 -5.375 21.484 1.00 26.00 379 LYS A N 1
ATOM 2981 C CA . LYS A 1 379 ? 31.286 -4.766 21.739 1.00 26.00 379 LYS A CA 1
ATOM 2982 C C . LYS A 1 379 ? 30.275 -5.008 20.612 1.00 26.00 379 LYS A C 1
ATOM 2984 O O . LYS A 1 379 ? 30.450 -4.508 19.504 1.00 26.00 379 LYS A O 1
ATOM 2989 N N . PHE A 1 380 ? 29.174 -5.694 20.929 1.00 24.83 380 PHE A N 1
ATOM 2990 C CA . PHE A 1 380 ? 27.986 -5.748 20.073 1.00 24.83 380 PHE A CA 1
ATOM 2991 C C . PHE A 1 380 ? 27.262 -4.397 20.117 1.00 24.83 380 PHE A C 1
ATOM 2993 O O . PHE A 1 380 ? 26.793 -3.983 21.174 1.00 24.83 380 PHE A O 1
ATOM 3000 N N . ILE A 1 381 ? 27.153 -3.724 18.971 1.00 23.66 381 ILE A N 1
ATOM 3001 C CA . ILE A 1 381 ? 26.309 -2.536 18.804 1.00 23.66 381 ILE A CA 1
ATOM 3002 C C . ILE A 1 381 ? 25.380 -2.807 17.624 1.00 23.66 381 ILE A C 1
ATOM 3004 O O . ILE A 1 381 ? 25.834 -2.967 16.490 1.00 23.66 381 ILE A O 1
ATOM 3008 N N . ILE A 1 382 ? 24.079 -2.881 17.901 1.00 25.80 382 ILE A N 1
ATOM 3009 C CA . ILE A 1 382 ? 23.043 -2.976 16.872 1.00 25.80 382 ILE A CA 1
ATOM 3010 C C . ILE A 1 382 ? 22.744 -1.551 16.412 1.00 25.80 382 ILE A C 1
ATOM 3012 O O . ILE A 1 382 ? 22.280 -0.734 17.204 1.00 25.80 382 ILE A O 1
ATOM 3016 N N . PHE A 1 383 ? 23.005 -1.252 15.140 1.00 22.86 383 PHE A N 1
ATOM 3017 C CA . PHE A 1 383 ? 22.566 -0.003 14.524 1.00 22.86 383 PHE A CA 1
ATOM 3018 C C . PHE A 1 383 ? 21.296 -0.249 13.718 1.00 22.86 383 PHE A C 1
ATOM 3020 O O . PHE A 1 383 ? 21.300 -1.007 12.747 1.00 22.86 383 PHE A O 1
ATOM 3027 N N . GLU A 1 384 ? 20.221 0.440 14.086 1.00 25.66 384 GLU A N 1
ATOM 3028 C CA . GLU A 1 384 ? 19.043 0.552 13.239 1.00 25.66 384 GLU A CA 1
ATOM 3029 C C . GLU A 1 384 ? 19.257 1.682 12.223 1.00 25.66 384 GLU A C 1
ATOM 3031 O O . GLU A 1 384 ? 19.214 2.866 12.556 1.00 25.66 384 GLU A O 1
ATOM 3036 N N . LYS A 1 385 ? 19.514 1.317 10.962 1.00 27.67 385 LYS A N 1
ATOM 3037 C CA . LYS A 1 385 ? 19.456 2.250 9.832 1.00 27.67 385 LYS A CA 1
ATOM 3038 C C . LYS A 1 385 ? 18.733 1.616 8.649 1.00 27.67 385 LYS A C 1
ATOM 3040 O O . LYS A 1 385 ? 19.066 0.515 8.220 1.00 27.67 385 LYS A O 1
ATOM 3045 N N . THR A 1 386 ? 17.785 2.382 8.107 1.00 27.81 386 THR A N 1
ATOM 3046 C CA . THR A 1 386 ? 16.925 2.094 6.943 1.00 27.81 386 THR A CA 1
ATOM 3047 C C . THR A 1 386 ? 16.059 0.832 7.016 1.00 27.81 386 THR A C 1
ATOM 3049 O O . THR A 1 386 ? 16.481 -0.278 6.704 1.00 27.81 386 THR A O 1
ATOM 3052 N N . SER A 1 387 ? 14.770 1.055 7.288 1.00 25.81 387 SER A N 1
ATOM 3053 C CA . SER A 1 387 ? 13.693 0.132 6.921 1.00 25.81 387 SER A CA 1
ATOM 3054 C C . SER A 1 387 ? 13.609 0.001 5.394 1.00 25.81 387 SER A C 1
ATOM 3056 O O . SER A 1 387 ? 13.051 0.873 4.728 1.00 25.81 387 SER A O 1
ATOM 3058 N N . LEU A 1 388 ? 14.151 -1.076 4.823 1.00 28.19 388 LEU A N 1
ATOM 3059 C CA . LEU A 1 388 ? 14.037 -1.340 3.388 1.00 28.19 388 LEU A CA 1
ATOM 3060 C C . LEU A 1 388 ? 12.633 -1.891 3.081 1.00 28.19 388 LEU A C 1
ATOM 3062 O O . LEU A 1 388 ? 12.277 -2.985 3.522 1.00 28.19 388 LEU A O 1
ATOM 3066 N N . LEU A 1 389 ? 11.816 -1.152 2.322 1.00 27.89 389 LEU A N 1
ATOM 3067 C CA . LEU A 1 389 ? 10.452 -1.574 1.978 1.00 27.89 389 LEU A CA 1
ATOM 3068 C C . LEU A 1 389 ? 10.453 -2.660 0.884 1.00 27.89 389 LEU A C 1
ATOM 3070 O O . LEU A 1 389 ? 10.056 -2.423 -0.255 1.00 27.89 389 LEU A O 1
ATOM 3074 N N . VAL A 1 390 ? 10.874 -3.876 1.233 1.00 32.47 390 VAL A N 1
ATOM 3075 C CA . VAL A 1 390 ? 10.791 -5.035 0.335 1.00 32.47 390 VAL A CA 1
ATOM 3076 C C . VAL A 1 390 ? 9.346 -5.538 0.289 1.00 32.47 390 VAL A C 1
ATOM 3078 O O . VAL A 1 390 ? 8.937 -6.374 1.094 1.00 32.47 390 VAL A O 1
ATOM 3081 N N . ILE A 1 391 ? 8.559 -5.024 -0.660 1.00 30.98 391 ILE A N 1
ATOM 3082 C CA . ILE A 1 391 ? 7.185 -5.483 -0.897 1.00 30.98 391 ILE A CA 1
ATOM 3083 C C . ILE A 1 391 ? 7.223 -6.886 -1.511 1.00 30.98 391 ILE A C 1
ATOM 3085 O O . ILE A 1 391 ? 7.324 -7.055 -2.726 1.00 30.98 391 ILE A O 1
ATOM 3089 N N . LEU A 1 392 ? 7.117 -7.904 -0.661 1.00 37.69 392 LEU A N 1
ATOM 3090 C CA . LEU A 1 392 ? 6.975 -9.291 -1.091 1.00 37.69 392 LEU A CA 1
ATOM 3091 C C . LEU A 1 392 ? 5.495 -9.646 -1.236 1.00 37.69 392 LEU A C 1
ATOM 3093 O O . LEU A 1 392 ? 4.732 -9.575 -0.274 1.00 37.69 392 LEU A O 1
ATOM 3097 N N . ASN A 1 393 ? 5.101 -10.049 -2.445 1.00 37.12 393 ASN A N 1
ATOM 3098 C CA . ASN A 1 393 ? 3.784 -10.625 -2.695 1.00 37.12 393 ASN A CA 1
ATOM 3099 C C . ASN A 1 393 ? 3.774 -12.082 -2.231 1.00 37.12 393 ASN A C 1
ATOM 3101 O O . ASN A 1 393 ? 4.421 -12.937 -2.835 1.00 37.12 393 ASN A O 1
ATOM 3105 N N . ILE A 1 394 ? 2.998 -12.366 -1.188 1.00 39.78 394 ILE A N 1
ATOM 3106 C CA . ILE A 1 394 ? 2.766 -13.730 -0.712 1.00 39.78 394 ILE A CA 1
ATOM 3107 C C . ILE A 1 394 ? 2.075 -14.541 -1.821 1.00 39.78 394 ILE A C 1
ATOM 3109 O O . ILE A 1 394 ? 0.978 -14.195 -2.262 1.00 39.78 394 ILE A O 1
ATOM 3113 N N . ARG A 1 395 ? 2.699 -15.647 -2.233 1.00 40.16 395 ARG A N 1
ATOM 3114 C CA . ARG A 1 395 ? 2.057 -16.767 -2.933 1.00 40.16 395 ARG A CA 1
ATOM 3115 C C . ARG A 1 395 ? 2.209 -18.001 -2.051 1.00 40.16 395 ARG A C 1
ATOM 3117 O O . ARG A 1 395 ? 3.326 -18.327 -1.659 1.00 40.16 395 ARG A O 1
ATOM 3124 N N . LYS A 1 396 ? 1.095 -18.664 -1.739 1.00 36.81 396 LYS A N 1
ATOM 3125 C CA . LYS A 1 396 ? 1.107 -19.985 -1.099 1.00 36.81 396 LYS A CA 1
ATOM 3126 C C . LYS A 1 396 ? 1.480 -21.041 -2.152 1.00 36.81 396 LYS A C 1
ATOM 3128 O O . LYS A 1 396 ? 1.189 -20.840 -3.333 1.00 36.81 396 LYS A O 1
ATOM 3133 N N . ARG A 1 397 ? 2.157 -22.106 -1.724 1.00 42.31 397 ARG A N 1
ATOM 3134 C CA . ARG A 1 397 ? 2.262 -23.374 -2.460 1.00 42.31 397 ARG A CA 1
ATOM 3135 C C . ARG A 1 397 ? 1.301 -24.366 -1.825 1.00 42.31 397 ARG A C 1
ATOM 3137 O O . ARG A 1 397 ? 1.092 -24.214 -0.601 1.00 42.31 397 ARG A O 1
#